Protein AF-0000000085967055 (afdb_homodimer)

Structure (mmCIF, N/CA/C/O backbone):
data_AF-0000000085967055-model_v1
#
loop_
_entity.id
_entity.type
_entity.pdbx_description
1 polymer Hemicentin-1
#
loop_
_atom_site.group_PDB
_atom_site.id
_atom_site.type_symbol
_atom_site.label_atom_id
_atom_site.label_alt_id
_atom_site.label_comp_id
_atom_site.label_asym_id
_atom_site.label_entity_id
_atom_site.label_seq_id
_atom_site.pdbx_PDB_ins_code
_atom_site.Cartn_x
_atom_site.Cartn_y
_atom_site.Cartn_z
_atom_site.occupancy
_atom_site.B_iso_or_equiv
_atom_site.auth_seq_id
_atom_site.auth_comp_id
_atom_site.auth_asym_id
_atom_site.auth_atom_id
_atom_site.pdbx_PDB_model_num
ATOM 1 N N . MET A 1 1 ? -5.871 5.516 47.156 1 25.8 1 MET A N 1
ATOM 2 C CA . MET A 1 1 ? -6.238 6.246 45.969 1 25.8 1 MET A CA 1
ATOM 3 C C . MET A 1 1 ? -5.098 6.234 44.938 1 25.8 1 MET A C 1
ATOM 5 O O . MET A 1 1 ? -4.145 7.004 45.062 1 25.8 1 MET A O 1
ATOM 9 N N . TRP A 1 2 ? -4.711 5.086 44.344 1 29.61 2 TRP A N 1
ATOM 10 C CA . TRP A 1 2 ? -3.508 4.777 43.594 1 29.61 2 TRP A CA 1
ATOM 11 C C . TRP A 1 2 ? -3.545 5.457 42.219 1 29.61 2 TRP A C 1
ATOM 13 O O . TRP A 1 2 ? -4.492 5.27 41.438 1 29.61 2 TRP A O 1
ATOM 23 N N . ARG A 1 3 ? -2.959 6.715 42.125 1 29.64 3 ARG A N 1
ATOM 24 C CA . ARG A 1 3 ? -2.783 7.551 40.938 1 29.64 3 ARG A CA 1
ATOM 25 C C . ARG A 1 3 ? -2.062 6.789 39.844 1 29.64 3 ARG A C 1
ATOM 27 O O . ARG A 1 3 ? -0.864 6.52 39.938 1 29.64 3 ARG A O 1
ATOM 34 N N . SER A 1 4 ? -2.725 5.863 39.156 1 33.03 4 SER A N 1
ATOM 35 C CA . SER A 1 4 ? -2.111 5.176 38.031 1 33.03 4 SER A CA 1
ATOM 36 C C . SER A 1 4 ? -1.684 6.16 36.938 1 33.03 4 SER A C 1
ATOM 38 O O . SER A 1 4 ? -2.514 6.891 36.375 1 33.03 4 SER A O 1
ATOM 40 N N . THR A 1 5 ? -0.477 6.777 37.062 1 31.7 5 THR A N 1
ATOM 41 C CA . THR A 1 5 ? 0.183 7.57 36.031 1 31.7 5 THR A CA 1
ATOM 42 C C . THR A 1 5 ? 0.362 6.75 34.781 1 31.7 5 THR A C 1
ATOM 44 O O . THR A 1 5 ? 1.075 5.746 34.781 1 31.7 5 THR A O 1
ATOM 47 N N . THR A 1 6 ? -0.648 6.523 34.031 1 31.78 6 THR A N 1
ATOM 48 C CA . THR A 1 6 ? -0.416 5.961 32.688 1 31.78 6 THR A CA 1
ATOM 49 C C . THR A 1 6 ? 0.585 6.805 31.922 1 31.78 6 THR A C 1
ATOM 51 O O . THR A 1 6 ? 0.318 7.973 31.625 1 31.78 6 THR A O 1
ATOM 54 N N . ALA A 1 7 ? 1.874 6.578 32.156 1 33.12 7 ALA A N 1
ATOM 55 C CA . ALA A 1 7 ? 3 7.129 31.406 1 33.12 7 ALA A CA 1
ATOM 56 C C . ALA A 1 7 ? 2.844 6.863 29.922 1 33.12 7 ALA A C 1
ATOM 58 O O . ALA A 1 7 ? 2.711 5.711 29.5 1 33.12 7 ALA A O 1
ATOM 59 N N . THR A 1 8 ? 2.135 7.676 29.25 1 33.88 8 THR A N 1
ATOM 60 C CA . THR A 1 8 ? 2.232 7.641 27.797 1 33.88 8 THR A CA 1
ATOM 61 C C . THR A 1 8 ? 3.693 7.633 27.344 1 33.88 8 THR A C 1
ATOM 63 O O . THR A 1 8 ? 4.422 8.602 27.578 1 33.88 8 THR A O 1
ATOM 66 N N . SER A 1 9 ? 4.375 6.617 27.562 1 34.06 9 SER A N 1
ATOM 67 C CA . SER A 1 9 ? 5.75 6.457 27.094 1 34.06 9 SER A CA 1
ATOM 68 C C . SER A 1 9 ? 5.918 6.961 25.672 1 34.06 9 SER A C 1
ATOM 70 O O . SER A 1 9 ? 5.59 6.258 24.719 1 34.06 9 SER A O 1
ATOM 72 N N . GLY A 1 10 ? 5.547 8.172 25.453 1 36.78 10 GLY A N 1
ATOM 73 C CA . GLY A 1 10 ? 6.016 8.703 24.172 1 36.78 10 GLY A CA 1
ATOM 74 C C . GLY A 1 10 ? 7.492 8.453 23.938 1 36.78 10 GLY A C 1
ATOM 75 O O . GLY A 1 10 ? 8.328 8.797 24.766 1 36.78 10 GLY A O 1
ATOM 76 N N . SER A 1 11 ? 7.875 7.344 23.422 1 41.19 11 SER A N 1
ATOM 77 C CA . SER A 1 11 ? 9.281 7.117 23.109 1 41.19 11 SER A CA 1
ATOM 78 C C . SER A 1 11 ? 9.945 8.391 22.594 1 41.19 11 SER A C 1
ATOM 80 O O . SER A 1 11 ? 9.477 9 21.625 1 41.19 11 SER A O 1
ATOM 82 N N . VAL A 1 12 ? 10.453 9.133 23.453 1 47.91 12 VAL A N 1
ATOM 83 C CA . VAL A 1 12 ? 11.289 10.297 23.203 1 47.91 12 VAL A CA 1
ATOM 84 C C . VAL A 1 12 ? 12.352 9.961 22.156 1 47.91 12 VAL A C 1
ATOM 86 O O . VAL A 1 12 ? 13.164 9.055 22.359 1 47.91 12 VAL A O 1
ATOM 89 N N . PHE A 1 13 ? 12.023 10.055 20.875 1 55.38 13 PHE A N 1
ATOM 90 C CA . PHE A 1 13 ? 13.078 9.938 19.875 1 55.38 13 PHE A CA 1
ATOM 91 C C . PHE A 1 13 ? 14.18 10.961 20.141 1 55.38 13 PHE A C 1
ATOM 93 O O . PHE A 1 13 ? 13.898 12.156 20.312 1 55.38 13 PHE A O 1
ATOM 100 N N . ALA A 1 14 ? 15.273 10.398 20.844 1 61.91 14 ALA A N 1
ATOM 101 C CA . ALA A 1 14 ? 16.453 11.25 21 1 61.91 14 ALA A CA 1
ATOM 102 C C . ALA A 1 14 ? 16.859 11.875 19.672 1 61.91 14 ALA A C 1
ATOM 104 O O . ALA A 1 14 ? 16.656 11.273 18.609 1 61.91 14 ALA A O 1
ATOM 105 N N . LEU A 1 15 ? 17.297 13.086 19.781 1 75.19 15 LEU A N 1
ATOM 106 C CA . LEU A 1 15 ? 17.891 13.773 18.641 1 75.19 15 LEU A CA 1
ATOM 107 C C . LEU A 1 15 ? 18.938 12.891 17.953 1 75.19 15 LEU A C 1
ATOM 109 O O . LEU A 1 15 ? 19.797 12.32 18.609 1 75.19 15 LEU A O 1
ATOM 113 N N . GLY A 1 16 ? 18.656 12.367 16.812 1 89.88 16 GLY A N 1
ATOM 114 C CA . GLY A 1 16 ? 19.641 11.609 16.047 1 89.88 16 GLY A CA 1
ATOM 115 C C . GLY A 1 16 ? 19.266 10.148 15.883 1 89.88 16 GLY A C 1
ATOM 116 O O . GLY A 1 16 ? 19.953 9.406 15.18 1 89.88 16 GLY A O 1
ATOM 117 N N . SER A 1 17 ? 18.234 9.758 16.672 1 95.69 17 SER A N 1
ATOM 118 C CA . SER A 1 17 ? 17.797 8.367 16.531 1 95.69 17 SER A CA 1
ATOM 119 C C . SER A 1 17 ? 17.219 8.109 15.141 1 95.69 17 SER A C 1
ATOM 121 O O . SER A 1 17 ? 16.562 8.969 14.57 1 95.69 17 SER A O 1
ATOM 123 N N . PRO A 1 18 ? 17.453 6.914 14.664 1 97.69 18 PRO A N 1
ATOM 124 C CA . PRO A 1 18 ? 16.938 6.625 13.32 1 97.69 18 PRO A CA 1
ATOM 125 C C . PRO A 1 18 ? 15.422 6.5 13.281 1 97.69 18 PRO A C 1
ATOM 127 O O . PRO A 1 18 ? 14.797 6.191 14.297 1 97.69 18 PRO A O 1
ATOM 130 N N . LYS A 1 19 ? 14.836 6.82 12.156 1 97.62 19 LYS A N 1
ATOM 131 C CA . LYS A 1 19 ? 13.438 6.574 11.82 1 97.62 19 LYS A CA 1
ATOM 132 C C . LYS A 1 19 ? 13.312 5.898 10.453 1 97.62 19 LYS A C 1
ATOM 134 O O . LYS A 1 19 ? 13.906 6.355 9.477 1 97.62 19 LYS A O 1
ATOM 139 N N . ILE A 1 20 ? 12.562 4.828 10.438 1 98.38 20 ILE A N 1
ATOM 140 C CA . ILE A 1 20 ? 12.414 4.059 9.203 1 98.38 20 ILE A CA 1
ATOM 141 C C . ILE A 1 20 ? 11.156 4.512 8.469 1 98.38 20 ILE A C 1
ATOM 143 O O . ILE A 1 20 ? 10.109 4.727 9.078 1 98.38 20 ILE A O 1
ATOM 147 N N . GLN A 1 21 ? 11.352 4.68 7.215 1 98.44 21 GLN A N 1
ATOM 148 C CA . GLN A 1 21 ? 10.172 4.82 6.367 1 98.44 21 GLN A CA 1
ATOM 149 C C . GLN A 1 21 ? 9.438 3.49 6.223 1 98.44 21 GLN A C 1
ATOM 151 O O . GLN A 1 21 ? 10.055 2.465 5.926 1 98.44 21 GLN A O 1
ATOM 156 N N . LYS A 1 22 ? 8.086 3.545 6.328 1 97.81 22 LYS A N 1
ATOM 157 C CA . LYS A 1 22 ? 7.316 2.324 6.113 1 97.81 22 LYS A CA 1
ATOM 158 C C . LYS A 1 22 ? 7.543 1.772 4.707 1 97.81 22 LYS A C 1
ATOM 160 O O . LYS A 1 22 ? 7.625 2.533 3.742 1 97.81 22 LYS A O 1
ATOM 165 N N . PHE A 1 23 ? 7.648 0.468 4.613 1 98.31 23 PHE A N 1
ATOM 166 C CA . PHE A 1 23 ? 7.859 -0.198 3.334 1 98.31 23 PHE A CA 1
ATOM 167 C C . PHE A 1 23 ? 7.027 -1.471 3.24 1 98.31 23 PHE A C 1
ATOM 169 O O . PHE A 1 23 ? 6.484 -1.939 4.242 1 98.31 23 PHE A O 1
ATOM 176 N N . ALA A 1 24 ? 6.91 -1.984 2 1 97.94 24 ALA A N 1
ATOM 177 C CA . ALA A 1 24 ? 6.145 -3.209 1.786 1 97.94 24 ALA A CA 1
ATOM 178 C C . ALA A 1 24 ? 6.648 -3.965 0.56 1 97.94 24 ALA A C 1
ATOM 180 O O . ALA A 1 24 ? 7.273 -3.375 -0.325 1 97.94 24 ALA A O 1
ATOM 181 N N . PHE A 1 25 ? 6.41 -5.219 0.595 1 98.31 25 PHE A N 1
ATOM 182 C CA . PHE A 1 25 ? 6.496 -5.98 -0.645 1 98.31 25 PHE A CA 1
ATOM 183 C C . PHE A 1 25 ? 5.293 -5.703 -1.535 1 98.31 25 PHE A C 1
ATOM 185 O O . PHE A 1 25 ? 4.254 -5.234 -1.059 1 98.31 25 PHE A O 1
ATOM 192 N N . PRO A 1 26 ? 5.477 -6.016 -2.83 1 97.19 26 PRO A N 1
ATOM 193 C CA . PRO A 1 26 ? 4.281 -5.93 -3.672 1 97.19 26 PRO A CA 1
ATOM 194 C C . PRO A 1 26 ? 3.174 -6.879 -3.225 1 97.19 26 PRO A C 1
ATOM 196 O O . PRO A 1 26 ? 3.451 -7.922 -2.625 1 97.19 26 PRO A O 1
ATOM 199 N N . ASP A 1 27 ? 1.934 -6.555 -3.6 1 94.31 27 ASP A N 1
ATOM 200 C CA . ASP A 1 27 ? 0.776 -7.359 -3.215 1 94.31 27 ASP A CA 1
ATOM 201 C C . ASP A 1 27 ? 0.825 -8.742 -3.863 1 94.31 27 ASP A C 1
ATOM 203 O O . ASP A 1 27 ? 0.331 -9.719 -3.297 1 94.31 27 ASP A O 1
ATOM 207 N N . LEU A 1 28 ? 1.334 -8.719 -5.051 1 96.19 28 LEU A N 1
ATOM 208 C CA . LEU A 1 28 ? 1.374 -9.977 -5.781 1 96.19 28 LEU A CA 1
ATOM 209 C C . LEU A 1 28 ? 2.812 -10.383 -6.086 1 96.19 28 LEU A C 1
ATOM 211 O O . LEU A 1 28 ? 3.479 -9.758 -6.914 1 96.19 28 LEU A O 1
ATOM 215 N N . VAL A 1 29 ? 3.229 -11.352 -5.41 1 97.81 29 VAL A N 1
ATOM 216 C CA . VAL A 1 29 ? 4.516 -12 -5.637 1 97.81 29 VAL A CA 1
ATOM 217 C C . VAL A 1 29 ? 4.305 -13.477 -5.961 1 97.81 29 VAL A C 1
ATOM 219 O O . VAL A 1 29 ? 3.814 -14.242 -5.121 1 97.81 29 VAL A O 1
ATOM 222 N N . LEU A 1 30 ? 4.66 -13.852 -7.137 1 97.12 30 LEU A N 1
ATOM 223 C CA . LEU A 1 30 ? 4.395 -15.211 -7.602 1 97.12 30 LEU A CA 1
ATOM 224 C C . LEU A 1 30 ? 5.594 -16.109 -7.352 1 97.12 30 LEU A C 1
ATOM 226 O O . LEU A 1 30 ? 6.742 -15.68 -7.477 1 97.12 30 LEU A O 1
ATOM 230 N N . SER A 1 31 ? 5.293 -17.359 -7.035 1 97.06 31 SER A N 1
ATOM 231 C CA . SER A 1 31 ? 6.348 -18.359 -6.891 1 97.06 31 SER A CA 1
ATOM 232 C C . SER A 1 31 ? 7.25 -18.391 -8.117 1 97.06 31 SER A C 1
ATOM 234 O O . SER A 1 31 ? 6.766 -18.312 -9.25 1 97.06 31 SER A O 1
ATOM 236 N N . GLY A 1 32 ? 8.555 -18.469 -7.824 1 96.75 32 GLY A N 1
ATOM 237 C CA . GLY A 1 32 ? 9.523 -18.547 -8.906 1 96.75 32 GLY A CA 1
ATOM 238 C C . GLY A 1 32 ? 10.055 -17.172 -9.312 1 96.75 32 GLY A C 1
ATOM 239 O O . GLY A 1 32 ? 11 -17.078 -10.102 1 96.75 32 GLY A O 1
ATOM 240 N N . SER A 1 33 ? 9.453 -16.109 -8.789 1 96.56 33 SER A N 1
ATOM 241 C CA . SER A 1 33 ? 9.867 -14.766 -9.18 1 96.56 33 SER A CA 1
ATOM 242 C C . SER A 1 33 ? 10.898 -14.203 -8.203 1 96.56 33 SER A C 1
ATOM 244 O O . SER A 1 33 ? 11.336 -14.898 -7.281 1 96.56 33 SER A O 1
ATOM 246 N N . LYS A 1 34 ? 11.352 -12.992 -8.555 1 97.75 34 LYS A N 1
ATOM 247 C CA . LYS A 1 34 ? 12.234 -12.211 -7.695 1 97.75 34 LYS A CA 1
ATOM 248 C C . LYS A 1 34 ? 11.477 -11.062 -7.023 1 97.75 34 LYS A C 1
ATOM 250 O O . LYS A 1 34 ? 10.547 -10.5 -7.609 1 97.75 34 LYS A O 1
ATOM 255 N N . THR A 1 35 ? 11.805 -10.812 -5.801 1 98.44 35 THR A N 1
ATOM 256 C CA . THR A 1 35 ? 11.211 -9.672 -5.121 1 98.44 35 THR A CA 1
ATOM 257 C C . THR A 1 35 ? 12.234 -9 -4.203 1 98.44 35 THR A C 1
ATOM 259 O O . THR A 1 35 ? 13.305 -9.547 -3.957 1 98.44 35 THR A O 1
ATOM 262 N N . SER A 1 36 ? 11.93 -7.773 -3.803 1 98.56 36 SER A N 1
ATOM 263 C CA . SER A 1 36 ? 12.859 -6.98 -3.004 1 98.56 36 SER A CA 1
ATOM 264 C C . SER A 1 36 ? 12.117 -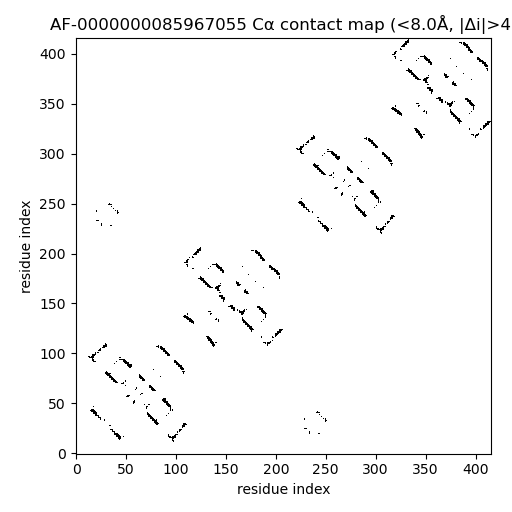6.066 -2.035 1 98.56 36 SER A C 1
ATOM 266 O O . SER A 1 36 ? 10.953 -5.73 -2.26 1 98.56 36 SER A O 1
ATOM 268 N N . ALA A 1 37 ? 12.688 -5.75 -0.966 1 98.56 37 ALA A N 1
ATOM 269 C CA . ALA A 1 37 ? 12.227 -4.734 -0.023 1 98.56 37 ALA A CA 1
ATOM 270 C C . ALA A 1 37 ? 13.359 -3.809 0.394 1 98.56 37 ALA A C 1
ATOM 272 O O . ALA A 1 37 ? 14.5 -4.254 0.573 1 98.56 37 ALA A O 1
ATOM 273 N N . THR A 1 38 ? 13.086 -2.59 0.519 1 98.69 38 THR A N 1
ATOM 274 C CA . THR A 1 38 ? 14.086 -1.588 0.886 1 98.69 38 THR A CA 1
ATOM 275 C C . THR A 1 38 ? 13.711 -0.914 2.203 1 98.69 38 THR A C 1
ATOM 277 O O . THR A 1 38 ? 12.602 -0.405 2.354 1 98.69 38 THR A O 1
ATOM 280 N N . CYS A 1 39 ? 14.555 -0.99 3.113 1 98.81 39 CYS A N 1
ATOM 281 C CA . CYS A 1 39 ? 14.453 -0.297 4.391 1 98.81 39 CYS A CA 1
ATOM 282 C C . CYS A 1 39 ? 15.258 0.995 4.375 1 98.81 39 CYS A C 1
ATOM 284 O O . CYS A 1 39 ? 16.484 0.962 4.301 1 98.81 39 CYS A O 1
ATOM 286 N N . THR A 1 40 ? 14.617 2.109 4.473 1 98.5 40 THR A N 1
ATOM 287 C CA . THR A 1 40 ? 15.258 3.418 4.363 1 98.5 40 THR A CA 1
ATOM 288 C C . THR A 1 40 ? 15.125 4.191 5.672 1 98.5 40 THR A C 1
ATOM 290 O O . THR A 1 40 ? 14.031 4.305 6.227 1 98.5 40 THR A O 1
ATOM 293 N N . ALA A 1 41 ? 16.219 4.688 6.152 1 97.94 41 ALA A N 1
ATOM 294 C CA . ALA A 1 41 ? 16.203 5.617 7.281 1 97.94 41 ALA A CA 1
ATOM 295 C C . ALA A 1 41 ? 15.953 7.047 6.809 1 97.94 41 ALA A C 1
ATOM 297 O O . ALA A 1 41 ? 16.766 7.613 6.078 1 97.94 41 ALA A O 1
ATOM 298 N N . ILE A 1 42 ? 14.898 7.629 7.301 1 96.25 42 ILE A N 1
ATOM 299 C CA . ILE A 1 42 ? 14.57 8.984 6.875 1 96.25 42 ILE A CA 1
ATOM 300 C C . ILE A 1 42 ? 15.008 9.984 7.941 1 96.25 42 ILE A C 1
ATOM 302 O O . ILE A 1 42 ? 14.797 11.188 7.797 1 96.25 42 ILE A O 1
ATOM 306 N N . ALA A 1 43 ? 15.508 9.484 8.984 1 94.94 43 ALA A N 1
ATOM 307 C CA . ALA A 1 43 ? 16.156 10.25 10.039 1 94.94 43 ALA A CA 1
ATOM 308 C C . ALA A 1 43 ? 17.234 9.43 10.734 1 94.94 43 ALA A C 1
ATOM 310 O O . ALA A 1 43 ? 17.328 8.211 10.539 1 94.94 43 ALA A O 1
ATOM 311 N N . GLY A 1 44 ? 18.125 10.188 11.461 1 95.19 44 GLY A N 1
ATOM 312 C CA . GLY A 1 44 ? 19.156 9.516 12.227 1 95.19 44 GLY A CA 1
ATOM 313 C C . GLY A 1 44 ? 20.562 9.938 11.836 1 95.19 44 GLY A C 1
ATOM 314 O O . GLY A 1 44 ? 20.844 10.164 10.656 1 95.19 44 GLY A O 1
ATOM 315 N N . ALA A 1 45 ? 21.391 9.961 12.797 1 94.81 45 ALA A N 1
ATOM 316 C CA . ALA A 1 45 ? 22.781 10.336 12.555 1 94.81 45 ALA A CA 1
ATOM 317 C C . ALA A 1 45 ? 23.625 9.117 12.18 1 94.81 45 ALA A C 1
ATOM 319 O O . ALA A 1 45 ? 23.453 8.039 12.758 1 94.81 45 ALA A O 1
ATOM 320 N N . PRO A 1 46 ? 24.484 9.32 11.289 1 93.69 46 PRO A N 1
ATOM 321 C CA . PRO A 1 46 ? 25.406 8.234 10.992 1 93.69 46 PRO A CA 1
ATOM 322 C C . PRO A 1 46 ? 26.422 8.008 12.109 1 93.69 46 PRO A C 1
ATOM 324 O O . PRO A 1 46 ? 26.703 8.914 12.898 1 93.69 46 PRO A O 1
ATOM 327 N N . PRO A 1 47 ? 27.031 6.859 12.234 1 96.38 47 PRO A N 1
ATOM 328 C CA . PRO A 1 47 ? 26.75 5.684 11.406 1 96.38 47 PRO A CA 1
ATOM 329 C C . PRO A 1 47 ? 25.516 4.91 11.891 1 96.38 47 PRO A C 1
ATOM 331 O O . PRO A 1 47 ? 25.25 4.852 13.094 1 96.38 47 PRO A O 1
ATOM 334 N N . MET A 1 48 ? 24.797 4.371 10.93 1 97.69 48 MET A N 1
ATOM 335 C CA . MET A 1 48 ? 23.641 3.529 11.227 1 97.69 48 MET A CA 1
ATOM 336 C C . MET A 1 48 ? 23.891 2.088 10.797 1 97.69 48 MET A C 1
ATOM 338 O O . MET A 1 48 ? 24.484 1.843 9.75 1 97.69 48 MET A O 1
ATOM 342 N N . GLU A 1 49 ? 23.438 1.195 11.578 1 98.19 49 GLU A N 1
ATOM 343 C CA . GLU A 1 49 ? 23.562 -0.229 11.281 1 98.19 49 GLU A CA 1
ATOM 344 C C . GLU A 1 49 ? 22.188 -0.84 10.969 1 98.19 49 GLU A C 1
ATOM 346 O O . GLU A 1 49 ? 21.234 -0.648 11.719 1 98.19 49 GLU A O 1
ATOM 351 N N . PHE A 1 50 ? 22.156 -1.581 9.867 1 98.69 50 PHE A N 1
ATOM 352 C CA . PHE A 1 50 ? 20.922 -2.236 9.453 1 98.69 50 PHE A CA 1
ATOM 353 C C . PHE A 1 50 ? 21 -3.742 9.664 1 98.69 50 PHE A C 1
ATOM 355 O O . PHE A 1 50 ? 22.047 -4.352 9.406 1 98.69 50 PHE A O 1
ATOM 362 N N . LYS A 1 51 ? 19.938 -4.316 10.133 1 98.62 51 LYS A N 1
ATOM 363 C CA . LYS A 1 51 ? 19.75 -5.758 10.25 1 98.62 51 LYS A CA 1
ATOM 364 C C . LYS A 1 51 ? 18.375 -6.184 9.742 1 98.62 51 LYS A C 1
ATOM 366 O O . LYS A 1 51 ? 17.406 -5.453 9.891 1 98.62 51 LYS A O 1
ATOM 371 N N . TRP A 1 52 ? 18.312 -7.328 9.211 1 98.75 52 TRP A N 1
ATOM 372 C CA . TRP A 1 52 ? 17.062 -7.906 8.75 1 98.75 52 TRP A CA 1
ATOM 373 C C . TRP A 1 52 ? 16.75 -9.211 9.484 1 98.75 52 TRP A C 1
ATOM 375 O O . TRP A 1 52 ? 17.656 -10.031 9.703 1 98.75 52 TRP A O 1
ATOM 385 N N . TYR A 1 53 ? 15.516 -9.344 9.789 1 98.69 53 TYR A N 1
ATOM 386 C CA . TYR A 1 53 ? 15.039 -10.547 10.461 1 98.69 53 TYR A CA 1
ATOM 387 C C . TYR A 1 53 ? 13.906 -11.195 9.68 1 98.69 53 TYR A C 1
ATOM 389 O O . TYR A 1 53 ? 13.055 -10.5 9.117 1 98.69 53 TYR A O 1
ATOM 397 N N . LYS A 1 54 ? 13.945 -12.461 9.641 1 98.25 54 LYS A N 1
ATOM 398 C CA . LYS A 1 54 ? 12.867 -13.281 9.102 1 98.25 54 LYS A CA 1
ATOM 399 C C . LYS A 1 54 ? 12.18 -14.094 10.195 1 98.25 54 LYS A C 1
ATOM 401 O O . LYS A 1 54 ? 12.805 -14.953 10.82 1 98.25 54 LYS A O 1
ATOM 406 N N . ASN A 1 55 ? 10.922 -13.734 10.461 1 98.06 55 ASN A N 1
ATOM 407 C CA . ASN A 1 55 ? 10.164 -14.359 11.539 1 98.06 55 ASN A CA 1
ATOM 408 C C . ASN A 1 55 ? 10.898 -14.266 12.875 1 98.06 55 ASN A C 1
ATOM 410 O O . ASN A 1 55 ? 11 -15.25 13.609 1 98.06 55 ASN A O 1
ATOM 414 N N . GLY A 1 56 ? 11.5 -13.164 13.055 1 97.75 56 GLY A N 1
ATOM 415 C CA . GLY A 1 56 ? 12.094 -12.883 14.352 1 97.75 56 GLY A CA 1
ATOM 416 C C . GLY A 1 56 ? 13.531 -13.352 14.461 1 97.75 56 GLY A C 1
ATOM 417 O O . GLY A 1 56 ? 14.211 -13.07 15.453 1 97.75 56 GLY A O 1
ATOM 418 N N . HIS A 1 57 ? 13.977 -14.039 13.453 1 98.06 57 HIS A N 1
ATOM 419 C CA . HIS A 1 57 ? 15.352 -14.516 13.438 1 98.06 57 HIS A CA 1
ATOM 420 C C . HIS A 1 57 ? 16.188 -13.742 12.43 1 98.06 57 HIS A C 1
ATOM 422 O O . HIS A 1 57 ? 15.703 -13.367 11.367 1 98.06 57 HIS A O 1
ATOM 428 N N . LEU A 1 58 ? 17.438 -13.578 12.844 1 97.88 58 LEU A N 1
ATOM 429 C CA . LEU A 1 58 ? 18.344 -12.906 11.922 1 97.88 58 LEU A CA 1
ATOM 430 C C . LEU A 1 58 ? 18.344 -13.594 10.555 1 97.88 58 LEU A C 1
ATOM 432 O O . LEU A 1 58 ? 18.469 -14.812 10.477 1 97.88 58 LEU A O 1
ATOM 436 N N . MET A 1 59 ? 18.125 -12.867 9.547 1 96.75 59 MET A N 1
ATOM 437 C CA . MET A 1 59 ? 18.031 -13.422 8.203 1 96.75 59 MET A CA 1
ATOM 438 C C . MET A 1 59 ? 19.391 -13.984 7.754 1 96.75 59 MET A C 1
ATOM 440 O O . MET A 1 59 ? 20.406 -13.312 7.875 1 96.75 59 MET A O 1
ATOM 444 N N . LYS A 1 60 ? 19.344 -15.234 7.281 1 93.44 60 LYS A N 1
ATOM 445 C CA . LYS A 1 60 ? 20.547 -15.859 6.73 1 93.44 60 LYS A CA 1
ATOM 446 C C . LYS A 1 60 ? 20.688 -15.562 5.242 1 93.44 60 LYS A C 1
ATOM 448 O O . LYS A 1 60 ? 19.734 -15.734 4.477 1 93.44 60 LYS A O 1
ATOM 453 N N . MET A 1 61 ? 21.812 -15.062 4.926 1 93.75 61 MET A N 1
ATOM 454 C CA . MET A 1 61 ? 22.062 -14.758 3.521 1 93.75 61 MET A CA 1
ATOM 455 C C . MET A 1 61 ? 22.594 -15.977 2.777 1 93.75 61 MET A C 1
ATOM 457 O O . MET A 1 61 ? 23.328 -16.781 3.348 1 93.75 61 MET A O 1
ATOM 461 N N . ASN A 1 62 ? 22.219 -16.203 1.563 1 95.06 62 ASN A N 1
ATOM 462 C CA . ASN A 1 62 ? 22.688 -17.25 0.652 1 95.06 62 ASN A CA 1
ATOM 463 C C . ASN A 1 62 ? 22.625 -16.781 -0.802 1 95.06 62 ASN A C 1
ATOM 465 O O . ASN A 1 62 ? 22.625 -15.586 -1.078 1 95.06 62 ASN A O 1
ATOM 469 N N . GLN A 1 63 ? 22.672 -17.672 -1.662 1 94.44 63 GLN A N 1
ATOM 470 C CA . GLN A 1 63 ? 22.719 -17.328 -3.08 1 94.44 63 GLN A CA 1
ATOM 471 C C . GLN A 1 63 ? 21.406 -16.703 -3.527 1 94.44 63 GLN A C 1
ATOM 473 O O . GLN A 1 63 ? 21.391 -15.852 -4.426 1 94.44 63 GLN A O 1
ATOM 478 N N . LYS A 1 64 ? 20.266 -17.016 -2.908 1 96.56 64 LYS A N 1
ATOM 479 C CA . LYS A 1 64 ? 18.953 -16.562 -3.352 1 96.56 64 LYS A CA 1
ATOM 480 C C . LYS A 1 64 ? 18.406 -15.469 -2.447 1 96.56 64 LYS A C 1
ATOM 482 O O . LYS A 1 64 ? 17.359 -14.891 -2.725 1 96.56 64 LYS A O 1
ATOM 487 N N . SER A 1 65 ? 19.016 -15.312 -1.357 1 97.12 65 SER A N 1
ATOM 488 C CA . SER A 1 65 ? 18.672 -14.25 -0.416 1 97.12 65 SER A CA 1
ATOM 489 C C . SER A 1 65 ? 19.875 -13.367 -0.118 1 97.12 65 SER A C 1
ATOM 491 O O . SER A 1 65 ? 20.781 -13.758 0.628 1 97.12 65 SER A O 1
ATOM 493 N N . VAL A 1 66 ? 19.859 -12.195 -0.659 1 97.12 66 VAL A N 1
ATOM 494 C CA . VAL A 1 66 ? 21 -11.312 -0.537 1 97.12 66 VAL A CA 1
ATOM 495 C C . VAL A 1 66 ? 20.578 -9.984 0.089 1 97.12 66 VAL A C 1
ATOM 497 O O . VAL A 1 66 ? 19.453 -9.531 -0.115 1 97.12 66 VAL A O 1
ATOM 500 N N . MET A 1 67 ? 21.422 -9.43 0.84 1 97.44 67 MET A N 1
ATOM 501 C CA . MET A 1 67 ? 21.234 -8.109 1.446 1 97.44 67 MET A CA 1
ATOM 502 C C . MET A 1 67 ? 22.328 -7.145 0.999 1 97.44 67 MET A C 1
ATOM 504 O O . MET A 1 67 ? 23.5 -7.516 0.934 1 97.44 67 MET A O 1
ATOM 508 N N . ARG A 1 68 ? 22.062 -6.02 0.546 1 97.94 68 ARG A N 1
ATOM 509 C CA . ARG A 1 68 ? 22.984 -4.922 0.273 1 97.94 68 ARG A CA 1
ATOM 510 C C . ARG A 1 68 ? 22.672 -3.709 1.14 1 97.94 68 ARG A C 1
ATOM 512 O O . ARG A 1 68 ? 21.547 -3.199 1.11 1 97.94 68 ARG A O 1
ATOM 519 N N . THR A 1 69 ? 23.625 -3.26 1.914 1 97.88 69 THR A N 1
ATOM 520 C CA . THR A 1 69 ? 23.422 -2.18 2.871 1 97.88 69 THR A CA 1
ATOM 521 C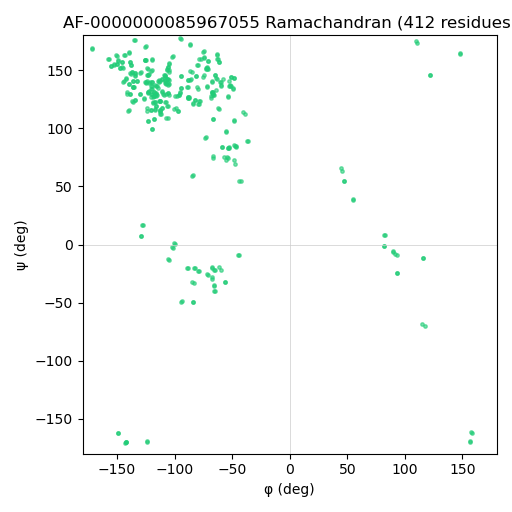 C . THR A 1 69 ? 24.266 -0.965 2.512 1 97.88 69 THR A C 1
ATOM 523 O O . THR A 1 69 ? 25.438 -1.106 2.146 1 97.88 69 THR A O 1
ATOM 526 N N . TYR A 1 70 ? 23.672 0.136 2.611 1 97.06 70 TYR A N 1
ATOM 527 C CA . TYR A 1 70 ? 24.312 1.423 2.371 1 97.06 70 TYR A CA 1
ATOM 528 C C . TYR A 1 70 ? 24.172 2.336 3.582 1 97.06 70 TYR A C 1
ATOM 530 O O . TYR A 1 70 ? 23.859 1.877 4.68 1 97.06 70 TYR A O 1
ATOM 538 N N . THR A 1 71 ? 24.531 3.643 3.418 1 95.75 71 THR A N 1
ATOM 539 C CA . THR A 1 71 ? 24.625 4.551 4.555 1 95.75 71 THR A CA 1
ATOM 540 C C . THR A 1 71 ? 23.266 4.766 5.195 1 95.75 71 THR A C 1
ATOM 542 O O . THR A 1 71 ? 23.141 4.773 6.422 1 95.75 71 THR A O 1
ATOM 545 N N . ASP A 1 72 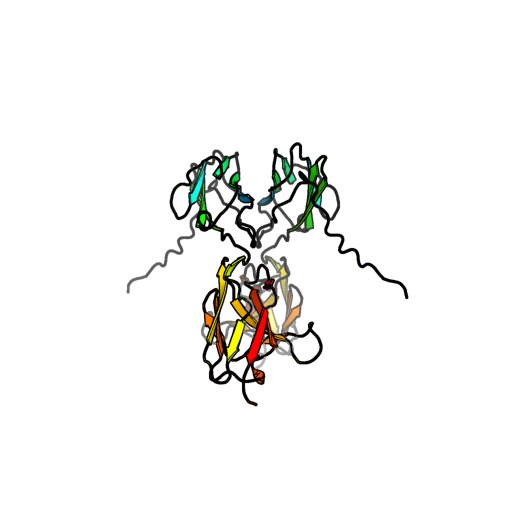? 22.203 4.891 4.344 1 96.5 72 ASP A N 1
ATOM 546 C CA . ASP A 1 72 ? 20.906 5.305 4.898 1 96.5 72 ASP A CA 1
ATOM 547 C C . ASP A 1 72 ? 19.797 4.359 4.469 1 96.5 72 ASP A C 1
ATOM 549 O O . ASP A 1 72 ? 18.609 4.637 4.691 1 96.5 72 ASP A O 1
ATOM 553 N N . PHE A 1 73 ? 20.109 3.225 3.797 1 98.31 73 PHE A N 1
ATOM 554 C CA . PHE A 1 73 ? 19.078 2.242 3.459 1 98.31 73 PHE A CA 1
ATOM 555 C C . PHE A 1 73 ? 19.703 0.868 3.238 1 98.31 73 PHE A C 1
ATOM 557 O O . PHE A 1 73 ? 20.922 0.748 3.092 1 98.31 73 PHE A O 1
ATOM 564 N N . SER A 1 74 ? 18.969 -0.141 3.326 1 98.56 74 SER A N 1
ATOM 565 C CA . SER A 1 74 ? 19.328 -1.537 3.109 1 98.56 74 SER A CA 1
ATOM 566 C C . SER A 1 74 ? 18.281 -2.256 2.266 1 98.56 74 SER A C 1
ATOM 568 O O . SER A 1 74 ? 17.078 -2.059 2.457 1 98.56 74 SER A O 1
ATOM 570 N N . VAL A 1 75 ? 18.734 -3.02 1.324 1 98.44 75 VAL A N 1
ATOM 571 C CA . VAL A 1 75 ? 17.828 -3.715 0.412 1 98.44 75 VAL A CA 1
ATOM 572 C C . VAL A 1 75 ? 18.047 -5.223 0.523 1 98.44 75 VAL A C 1
ATOM 574 O O . VAL A 1 75 ? 19.172 -5.691 0.59 1 98.44 75 VAL A O 1
ATOM 577 N N . ILE A 1 76 ? 16.984 -5.918 0.568 1 98.44 76 ILE A N 1
ATOM 578 C CA . ILE A 1 76 ? 17.078 -7.367 0.448 1 98.44 76 ILE A CA 1
ATOM 579 C C . ILE A 1 76 ? 16.484 -7.82 -0.882 1 98.44 76 ILE A C 1
ATOM 581 O O . ILE A 1 76 ? 15.492 -7.254 -1.348 1 98.44 76 ILE A O 1
ATOM 585 N N . PHE A 1 77 ? 17.109 -8.805 -1.455 1 98.06 77 PHE A N 1
ATOM 586 C CA . PHE A 1 77 ? 16.656 -9.445 -2.686 1 98.06 77 PHE A CA 1
ATOM 587 C C . PHE A 1 77 ? 16.391 -10.922 -2.455 1 98.06 77 PHE A C 1
ATOM 589 O O . PHE A 1 77 ? 17.234 -11.648 -1.938 1 98.06 77 PHE A O 1
ATOM 596 N N . LEU A 1 78 ? 15.227 -11.32 -2.822 1 98.38 78 LEU A N 1
ATOM 597 C CA . LEU A 1 78 ? 14.852 -12.727 -2.756 1 98.38 78 LEU A CA 1
ATOM 598 C C . LEU A 1 78 ? 14.57 -13.281 -4.148 1 98.38 78 LEU A C 1
ATOM 600 O O . LEU A 1 78 ? 13.672 -12.812 -4.844 1 98.38 78 LEU A O 1
ATOM 604 N N . GLU A 1 79 ? 15.328 -14.258 -4.504 1 97.38 79 GLU A N 1
ATOM 605 C CA . GLU A 1 79 ? 15.211 -14.828 -5.844 1 97.38 79 GLU A CA 1
ATOM 606 C C . GLU A 1 79 ? 14.531 -16.188 -5.801 1 97.38 79 GLU A C 1
ATOM 608 O O . GLU A 1 79 ? 14.695 -16.953 -4.84 1 97.38 79 GLU A O 1
ATOM 613 N N . ASP A 1 80 ? 13.852 -16.484 -6.906 1 97.31 80 ASP A N 1
ATOM 614 C CA . ASP A 1 80 ? 13.188 -17.766 -7.035 1 97.31 80 ASP A CA 1
ATOM 615 C C . ASP A 1 80 ? 12.383 -18.109 -5.781 1 97.31 80 ASP A C 1
ATOM 617 O O . ASP A 1 80 ? 12.57 -19.156 -5.18 1 97.31 80 ASP A O 1
ATOM 621 N N . VAL A 1 81 ? 11.516 -17.188 -5.445 1 98.06 81 VAL A N 1
ATOM 622 C CA . VAL A 1 81 ? 10.844 -17.281 -4.152 1 98.06 81 VAL A CA 1
ATOM 623 C C . VAL A 1 81 ? 9.828 -18.422 -4.188 1 98.06 81 VAL A C 1
ATOM 625 O O . VAL A 1 81 ? 9.344 -18.797 -5.258 1 98.06 81 VAL A O 1
ATOM 628 N N . ASP A 1 82 ? 9.602 -18.953 -3.033 1 96.56 82 ASP A N 1
ATOM 629 C CA . ASP A 1 82 ? 8.594 -20 -2.84 1 96.56 82 ASP A CA 1
ATOM 630 C C . ASP A 1 82 ? 7.879 -19.828 -1.499 1 96.56 82 ASP A C 1
ATOM 632 O O . ASP A 1 82 ? 8.008 -18.781 -0.848 1 96.56 82 ASP A O 1
ATOM 636 N N . HIS A 1 83 ? 7.113 -20.781 -1.13 1 94.69 83 HIS A N 1
ATOM 637 C CA . HIS A 1 83 ? 6.32 -20.719 0.092 1 94.69 83 HIS A CA 1
ATOM 638 C C . HIS A 1 83 ? 7.203 -20.453 1.308 1 94.69 83 HIS A C 1
ATOM 640 O O . HIS A 1 83 ? 6.77 -19.797 2.264 1 94.69 83 HIS A O 1
ATOM 646 N N . ASN A 1 84 ? 8.43 -20.938 1.286 1 95.19 84 ASN A N 1
ATOM 647 C CA . ASN A 1 84 ? 9.344 -20.781 2.412 1 95.19 84 ASN A CA 1
ATOM 648 C C . ASN A 1 84 ? 9.75 -19.312 2.588 1 95.19 84 ASN A C 1
ATOM 650 O O . ASN A 1 84 ? 10.227 -18.922 3.656 1 95.19 84 ASN A O 1
ATOM 654 N N . ASN A 1 85 ? 9.586 -18.594 1.554 1 97.69 85 ASN A N 1
ATOM 655 C CA . ASN A 1 85 ? 9.922 -17.172 1.626 1 97.69 85 ASN A CA 1
ATOM 656 C C . ASN A 1 85 ? 8.797 -16.359 2.25 1 97.69 85 ASN A C 1
ATOM 658 O O . ASN A 1 85 ? 9.008 -15.211 2.664 1 97.69 85 ASN A O 1
ATOM 662 N N . SER A 1 86 ? 7.59 -16.906 2.246 1 98 86 SER A N 1
ATOM 663 C CA . SER A 1 86 ? 6.492 -16.219 2.916 1 98 86 SER A CA 1
ATOM 664 C C . SER A 1 86 ? 6.758 -16.078 4.41 1 98 86 SER A C 1
ATOM 666 O O . SER A 1 86 ? 6.879 -17.062 5.125 1 98 86 SER A O 1
ATOM 668 N N . ALA A 1 87 ? 6.855 -14.867 4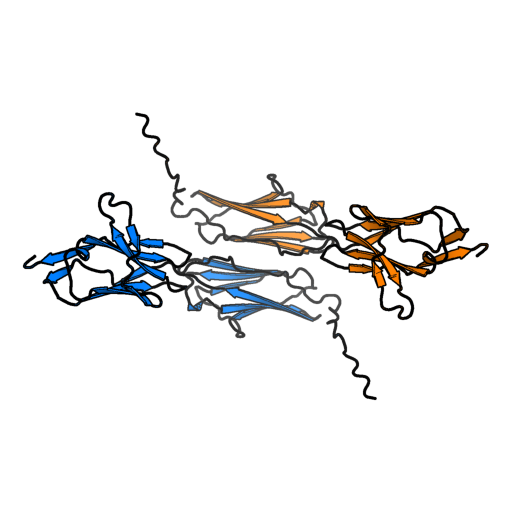.922 1 98.38 87 ALA A N 1
ATOM 669 C CA . ALA A 1 87 ? 7.254 -14.602 6.301 1 98.38 87 ALA A CA 1
ATOM 670 C C . ALA A 1 87 ? 7.082 -13.125 6.648 1 98.38 87 ALA A C 1
ATOM 672 O O . ALA A 1 87 ? 6.738 -12.32 5.785 1 98.38 87 ALA A O 1
ATOM 673 N N . ASN A 1 88 ? 7.195 -12.844 7.918 1 98.69 88 ASN A N 1
ATOM 674 C CA . ASN A 1 88 ? 7.395 -11.469 8.359 1 98.69 88 ASN A CA 1
ATOM 675 C C . ASN A 1 88 ? 8.859 -11.055 8.266 1 98.69 88 ASN A C 1
ATOM 677 O O . ASN A 1 88 ? 9.742 -11.758 8.766 1 98.69 88 ASN A O 1
ATOM 681 N N . TYR A 1 89 ? 9.125 -10.031 7.586 1 98.81 89 TYR A N 1
ATOM 682 C CA . TYR A 1 89 ? 10.469 -9.477 7.48 1 98.81 89 TYR A CA 1
ATOM 683 C C . TYR A 1 89 ? 10.578 -8.172 8.266 1 98.81 89 TYR A C 1
ATOM 685 O O . TYR A 1 89 ? 9.789 -7.246 8.055 1 98.81 89 TYR A O 1
ATOM 693 N N . THR A 1 90 ? 11.477 -8.125 9.172 1 98.88 90 THR A N 1
ATOM 694 C CA . THR A 1 90 ? 11.703 -6.949 10.016 1 98.88 90 THR A CA 1
ATOM 695 C C . THR A 1 90 ? 13.055 -6.32 9.711 1 98.88 90 THR A C 1
ATOM 697 O O . THR A 1 90 ? 14.078 -7.016 9.68 1 98.88 90 THR A O 1
ATOM 700 N N . CYS A 1 91 ? 13.078 -5.086 9.367 1 98.88 91 CYS A N 1
ATOM 701 C CA . CYS A 1 91 ? 14.312 -4.312 9.289 1 98.88 91 CYS A CA 1
ATOM 702 C C . CYS A 1 91 ? 14.539 -3.523 10.578 1 98.88 91 CYS A C 1
ATOM 704 O O . CYS A 1 91 ? 13.625 -2.859 11.07 1 98.88 91 CYS A O 1
ATOM 706 N N . GLU A 1 92 ? 15.664 -3.637 11.125 1 98.81 92 GLU A N 1
ATOM 707 C CA . GLU A 1 92 ? 16.078 -2.854 12.281 1 98.81 92 GLU A CA 1
ATOM 708 C C . GLU A 1 92 ? 17.25 -1.947 11.945 1 98.81 92 GLU A C 1
ATOM 710 O O . GLU A 1 92 ? 18.234 -2.393 11.344 1 98.81 92 GLU A O 1
ATOM 715 N N . VAL A 1 93 ? 17.172 -0.706 12.281 1 98.62 93 VAL A N 1
ATOM 716 C CA . VAL A 1 93 ? 18.266 0.243 12.117 1 98.62 93 VAL A CA 1
ATOM 717 C C . VAL A 1 93 ? 18.641 0.83 13.477 1 98.62 93 VAL A C 1
ATOM 719 O O . VAL A 1 93 ? 17.766 1.181 14.273 1 98.62 93 VAL A O 1
ATOM 722 N N . SER A 1 94 ? 19.906 0.88 13.75 1 98 94 SER A N 1
ATOM 723 C CA . SER A 1 94 ? 20.375 1.397 15.039 1 98 94 SER A CA 1
ATOM 724 C C . SER A 1 94 ? 21.578 2.312 14.859 1 98 94 SER A C 1
ATOM 726 O O . SER A 1 94 ? 22.328 2.182 13.891 1 98 94 SER A O 1
ATOM 728 N N . ASN A 1 95 ? 21.641 3.254 15.727 1 96.5 95 ASN A N 1
ATOM 729 C CA . ASN A 1 95 ? 22.828 4.066 15.938 1 96.5 95 ASN A CA 1
ATOM 730 C C . ASN A 1 95 ? 23.047 4.387 17.406 1 96.5 95 ASN A C 1
ATOM 732 O O . ASN A 1 95 ? 22.438 3.76 18.281 1 96.5 95 ASN A O 1
ATOM 736 N N . SER A 1 96 ? 23.984 5.301 17.719 1 95.06 96 SER A N 1
ATOM 737 C CA . SER A 1 96 ? 24.312 5.609 19.109 1 95.06 96 SER A CA 1
ATOM 738 C C . SER A 1 96 ? 23.141 6.254 19.828 1 95.06 96 SER A C 1
ATOM 740 O O . SER A 1 96 ? 23.062 6.211 21.062 1 95.06 96 SER A O 1
ATOM 742 N N . GLY A 1 97 ? 22.281 6.801 19.047 1 94.88 97 GLY A N 1
ATOM 743 C CA . GLY A 1 97 ? 21.172 7.527 19.625 1 94.88 97 GLY A CA 1
ATOM 744 C C . GLY A 1 97 ? 19.969 6.652 19.906 1 94.88 97 GLY A C 1
ATOM 745 O O . GLY A 1 97 ? 19.078 7.039 20.672 1 94.88 97 GLY A O 1
ATOM 746 N N . GLY A 1 98 ? 19.875 5.516 19.266 1 96.94 98 GLY A N 1
ATOM 747 C CA . GLY A 1 98 ? 18.719 4.648 19.453 1 96.94 98 GLY A CA 1
ATOM 748 C C . GLY A 1 98 ? 18.5 3.684 18.297 1 96.94 98 GLY A C 1
ATOM 749 O O . GLY A 1 98 ? 19.453 3.287 17.625 1 96.94 98 GLY A O 1
ATOM 750 N N . SER A 1 99 ? 17.312 3.176 18.25 1 97.69 99 SER A N 1
ATOM 751 C CA . SER A 1 99 ? 16.969 2.217 17.203 1 97.69 99 SER A CA 1
ATOM 752 C C . SER A 1 99 ? 15.523 2.363 16.766 1 97.69 99 SER A C 1
ATOM 754 O O . SER A 1 99 ? 14.727 3.016 17.438 1 97.69 99 SER A O 1
ATOM 756 N N . ASP A 1 100 ? 15.195 1.935 15.57 1 98.19 100 ASP A N 1
ATOM 757 C CA . ASP A 1 100 ? 13.844 1.795 15.023 1 98.19 100 ASP A CA 1
ATOM 758 C C . ASP A 1 100 ? 13.703 0.492 14.242 1 98.19 100 ASP A C 1
ATOM 760 O O . ASP A 1 100 ? 14.695 -0.071 13.773 1 98.19 100 ASP A O 1
ATOM 764 N N . SER A 1 101 ? 12.523 0.004 14.156 1 98.69 101 SER A N 1
ATOM 765 C CA . SER A 1 101 ? 12.273 -1.224 13.406 1 98.69 101 SER A CA 1
ATOM 766 C C . SER A 1 101 ? 10.914 -1.18 12.719 1 98.69 101 SER A C 1
ATOM 768 O O . SER A 1 101 ? 10.008 -0.476 13.172 1 98.69 101 SER A O 1
ATOM 770 N N . TYR A 1 102 ? 10.781 -1.866 11.633 1 98.69 102 TYR A N 1
ATOM 771 C CA . TYR A 1 102 ? 9.523 -1.995 10.906 1 98.69 102 TYR A CA 1
ATOM 772 C C . TYR A 1 102 ? 9.383 -3.387 10.297 1 98.69 102 TYR A C 1
ATOM 774 O O . TYR A 1 102 ? 10.359 -3.947 9.781 1 98.69 102 TYR A O 1
ATOM 782 N N . THR A 1 103 ? 8.18 -3.896 10.359 1 98.81 103 THR A N 1
ATOM 783 C CA . THR A 1 103 ? 7.906 -5.246 9.883 1 98.81 103 THR A CA 1
ATOM 784 C C . THR A 1 103 ? 6.906 -5.219 8.727 1 98.81 103 THR A C 1
ATOM 786 O O . THR A 1 103 ? 5.918 -4.488 8.773 1 98.81 103 THR A O 1
ATOM 789 N N . THR A 1 104 ? 7.211 -5.883 7.691 1 98.44 104 THR A N 1
ATOM 790 C CA . THR A 1 104 ? 6.27 -6.129 6.609 1 98.44 104 THR A CA 1
ATOM 791 C C . THR A 1 104 ? 6.168 -7.625 6.312 1 98.44 104 THR A C 1
ATOM 793 O O . THR A 1 104 ? 7.07 -8.391 6.652 1 98.44 104 THR A O 1
ATOM 796 N N . SER A 1 105 ? 5.105 -8.016 5.707 1 98.62 105 SER A N 1
ATOM 797 C CA . SER A 1 105 ? 4.887 -9.422 5.395 1 98.62 105 SER A CA 1
ATOM 798 C C . SER A 1 105 ? 5.031 -9.688 3.898 1 98.62 105 SER A C 1
ATOM 800 O O . SER A 1 105 ? 4.586 -8.883 3.074 1 98.62 105 SER A O 1
ATOM 802 N N . LEU A 1 106 ? 5.621 -10.805 3.623 1 98.69 106 LEU A N 1
ATOM 803 C CA . LEU A 1 106 ? 5.672 -11.328 2.262 1 98.69 106 LEU A CA 1
ATOM 804 C C . LEU A 1 106 ? 4.844 -12.602 2.139 1 98.69 106 LEU A C 1
ATOM 806 O O . LEU A 1 106 ? 5.023 -13.539 2.916 1 98.69 106 LEU A O 1
ATOM 810 N N . GLU A 1 107 ? 3.939 -12.555 1.25 1 98.06 107 GLU A N 1
ATOM 811 C CA . GLU A 1 107 ? 3.186 -13.758 0.896 1 98.06 107 GLU A CA 1
ATOM 812 C C . GLU A 1 107 ? 3.424 -14.148 -0.559 1 98.06 107 GLU A C 1
ATOM 814 O O . GLU A 1 107 ? 3.072 -13.406 -1.476 1 98.06 107 GLU A O 1
ATOM 819 N N . VAL A 1 108 ? 3.988 -15.266 -0.729 1 98.31 108 VAL A N 1
ATOM 820 C CA . VAL A 1 108 ? 4.238 -15.766 -2.076 1 98.31 108 VAL A CA 1
ATOM 821 C C . VAL A 1 108 ? 3.027 -16.562 -2.562 1 98.31 108 VAL A C 1
ATOM 823 O O . VAL A 1 108 ? 2.562 -17.469 -1.88 1 98.31 108 VAL A O 1
ATOM 826 N N . LYS A 1 109 ? 2.543 -16.172 -3.719 1 98.25 109 LYS A N 1
ATOM 827 C CA . LYS A 1 109 ? 1.341 -16.781 -4.27 1 98.25 109 LYS A CA 1
ATOM 828 C C . LYS A 1 109 ? 1.685 -17.734 -5.418 1 98.25 109 LYS A C 1
ATOM 830 O O . LYS A 1 109 ? 2.762 -17.625 -6.008 1 98.25 109 LYS A O 1
ATOM 835 N N . GLU A 1 110 ? 0.845 -18.656 -5.668 1 97.56 110 GLU A N 1
ATOM 836 C CA . GLU A 1 110 ? 0.993 -19.641 -6.746 1 97.56 110 GLU A CA 1
ATOM 837 C C . GLU A 1 110 ? -0.312 -19.812 -7.516 1 97.56 110 GLU A C 1
ATOM 839 O O . GLU A 1 110 ? -1.35 -20.125 -6.934 1 97.56 110 GLU A O 1
ATOM 844 N N . PRO A 1 111 ? -0.228 -19.609 -8.828 1 97.31 111 PRO A N 1
ATOM 845 C CA . PRO A 1 111 ? -1.429 -19.891 -9.617 1 97.31 111 PRO A CA 1
ATOM 846 C C . PRO A 1 111 ? -1.85 -21.359 -9.57 1 97.31 111 PRO A C 1
ATOM 848 O O . PRO A 1 111 ? -1.05 -22.219 -9.203 1 97.31 111 PRO A O 1
ATOM 851 N N . PRO A 1 112 ? -3.119 -21.594 -9.898 1 98 112 PRO A N 1
ATOM 852 C CA . PRO A 1 112 ? -3.576 -22.984 -9.867 1 98 112 PRO A CA 1
ATOM 853 C C . PRO A 1 112 ? -2.852 -23.875 -10.875 1 98 112 PRO A C 1
ATOM 855 O O . PRO A 1 112 ? -2.551 -23.422 -11.984 1 98 112 PRO A O 1
ATOM 858 N N . LYS A 1 113 ? -2.6 -25.062 -10.477 1 97.62 113 LYS A N 1
ATOM 859 C CA . LYS A 1 113 ? -2.059 -26.125 -11.328 1 97.62 113 LYS A CA 1
ATOM 860 C C . LYS A 1 113 ? -2.783 -27.453 -11.086 1 97.62 113 LYS A C 1
ATOM 862 O O . LYS A 1 113 ? -3.014 -27.844 -9.938 1 97.62 113 LYS A O 1
ATOM 867 N N . TRP A 1 114 ? -3.094 -28.094 -12.156 1 97.75 114 TRP A N 1
ATOM 868 C CA . TRP A 1 114 ? -3.844 -29.328 -12.016 1 97.75 114 TRP A CA 1
ATOM 869 C C . TRP A 1 114 ? -2.998 -30.406 -11.344 1 97.75 114 TRP A C 1
ATOM 871 O O . TRP A 1 114 ? -1.825 -30.594 -11.68 1 97.75 114 TRP A O 1
ATOM 881 N N . ILE A 1 115 ? -3.514 -31.016 -10.406 1 97.88 115 ILE A N 1
ATOM 882 C CA . ILE A 1 115 ? -2.957 -32.219 -9.82 1 97.88 115 ILE A CA 1
ATOM 883 C C . ILE A 1 115 ? -3.582 -33.438 -10.469 1 97.88 115 ILE A C 1
ATOM 885 O O . ILE A 1 115 ? -2.873 -34.375 -10.875 1 97.88 115 ILE A O 1
ATOM 889 N N . LYS A 1 116 ? -4.945 -33.375 -10.516 1 96.88 116 LYS A N 1
ATOM 890 C CA . LYS A 1 116 ? -5.73 -34.438 -11.133 1 96.88 116 LYS A CA 1
ATOM 891 C C . LYS A 1 116 ? -6.84 -33.875 -12.016 1 96.88 116 LYS A C 1
ATOM 893 O O . LYS A 1 116 ? -7.613 -33 -11.57 1 96.88 116 LYS A O 1
ATOM 898 N N . GLN A 1 117 ? -6.836 -34.25 -13.25 1 95.44 117 GLN A N 1
ATOM 899 C CA . GLN A 1 117 ? -7.914 -33.906 -14.164 1 95.44 117 GLN A CA 1
ATOM 900 C C . GLN A 1 117 ? -8.805 -35.094 -14.445 1 95.44 117 GLN A C 1
ATOM 902 O O . GLN A 1 117 ? -8.336 -36.25 -14.445 1 95.44 117 GLN A O 1
ATOM 907 N N . PRO A 1 118 ? -10.07 -34.781 -14.766 1 93.38 118 PRO A N 1
ATOM 908 C CA . PRO A 1 118 ? -10.953 -35.938 -15.039 1 93.38 118 PRO A CA 1
ATOM 909 C C . PRO A 1 118 ? -10.742 -36.531 -16.438 1 93.38 118 PRO A C 1
ATOM 911 O O . PRO A 1 118 ? -10.125 -35.875 -17.297 1 93.38 118 PRO A O 1
ATOM 914 N N . LYS A 1 119 ? -11.18 -37.719 -16.5 1 94.94 119 LYS A N 1
ATOM 915 C CA . LYS A 1 119 ? -11.117 -38.406 -17.781 1 94.94 119 LYS A CA 1
ATOM 916 C C . LYS A 1 119 ? -12.508 -38.812 -18.266 1 94.94 119 LYS A C 1
ATOM 918 O O . LYS A 1 119 ? -13.438 -38.938 -17.469 1 94.94 119 LYS A O 1
ATOM 923 N N . ASP A 1 120 ? -12.5 -39.031 -19.578 1 96.5 120 ASP A N 1
ATOM 924 C CA . ASP A 1 120 ? -13.75 -39.531 -20.141 1 96.5 120 ASP A CA 1
ATOM 925 C C . ASP A 1 120 ? -14.25 -40.75 -19.359 1 96.5 120 ASP A C 1
ATOM 927 O O . ASP A 1 120 ? -13.453 -41.594 -18.953 1 96.5 120 ASP A O 1
ATOM 931 N N . THR A 1 121 ? -15.586 -40.812 -19.25 1 96.31 121 THR A N 1
ATOM 932 C CA . THR A 1 121 ? -16.156 -41.875 -18.422 1 96.31 121 THR A CA 1
ATOM 933 C C . THR A 1 121 ? -17.422 -42.438 -19.062 1 96.31 121 THR A C 1
ATOM 935 O O . THR A 1 121 ? -18.281 -41.688 -19.516 1 96.31 121 THR A O 1
ATOM 938 N N . SER A 1 122 ? -17.531 -43.656 -19.188 1 96.75 122 SER A N 1
ATOM 939 C CA . SER A 1 122 ? -18.734 -44.375 -19.641 1 96.75 122 SER A CA 1
ATOM 940 C C . SER A 1 122 ? -19.438 -45.062 -18.469 1 96.75 122 SER A C 1
ATOM 942 O O . SER A 1 122 ? -18.812 -45.812 -17.719 1 96.75 122 SER A O 1
ATOM 944 N N . LEU A 1 123 ? -20.734 -44.781 -18.406 1 96.38 123 LEU A N 1
ATOM 945 C CA . LEU A 1 123 ? -21.516 -45.312 -17.312 1 96.38 123 LEU A CA 1
ATOM 946 C C . LEU A 1 123 ? -22.688 -46.156 -17.859 1 96.38 123 LEU A C 1
ATOM 948 O O . LEU A 1 123 ? -23.234 -45.844 -18.906 1 96.38 123 LEU A O 1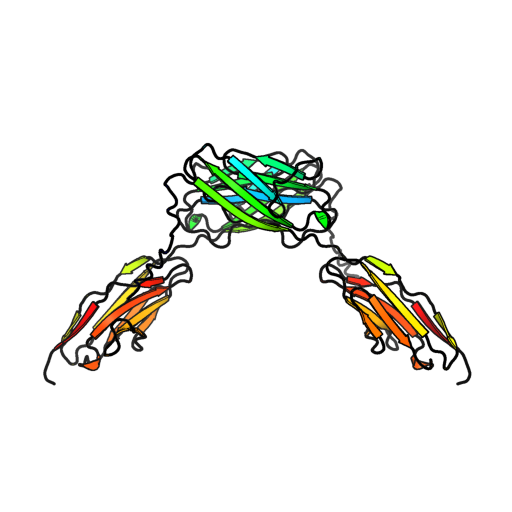
ATOM 952 N N . ASN A 1 124 ? -23 -47.219 -17.047 1 95.94 124 ASN A N 1
ATOM 953 C CA . ASN A 1 124 ? -24.281 -47.906 -17.281 1 95.94 124 ASN A CA 1
ATOM 954 C C . ASN A 1 124 ? -25.422 -47.219 -16.516 1 95.94 124 ASN A C 1
ATOM 956 O O . ASN A 1 124 ? -25.203 -46.688 -15.414 1 95.94 124 ASN A O 1
ATOM 960 N N . SER A 1 125 ? -26.578 -47.344 -17.156 1 94.44 125 SER A N 1
ATOM 961 C CA . SER A 1 125 ? -27.75 -46.812 -16.438 1 94.44 125 SER A CA 1
ATOM 962 C C . SER A 1 125 ? -27.812 -47.375 -15.023 1 94.44 125 SER A C 1
ATOM 964 O O . SER A 1 125 ? -27.547 -48.562 -14.805 1 94.44 125 SER A O 1
ATOM 966 N N . GLU A 1 126 ? -28.109 -46.469 -14.07 1 94.38 126 GLU A N 1
ATOM 967 C CA . GLU A 1 126 ? -28.328 -46.781 -12.664 1 94.38 126 GLU A CA 1
ATOM 968 C C . GLU A 1 126 ? -27 -46.906 -11.922 1 94.38 126 GLU A C 1
ATOM 970 O O . GLU A 1 126 ? -26.984 -47.125 -10.711 1 94.38 126 GLU A O 1
ATOM 975 N N . ALA A 1 127 ? -25.938 -46.75 -12.633 1 95.5 127 ALA A N 1
ATOM 976 C CA . ALA A 1 127 ? -24.625 -46.844 -11.992 1 95.5 127 ALA A CA 1
ATOM 977 C C . ALA A 1 127 ? -24.344 -45.625 -11.133 1 95.5 127 ALA A C 1
ATOM 979 O O . ALA A 1 127 ? -24.906 -44.531 -11.367 1 95.5 127 ALA A O 1
ATOM 980 N N . ASN A 1 128 ? -23.547 -45.781 -10.086 1 97.19 128 ASN A N 1
ATOM 981 C CA . ASN A 1 128 ? -23.016 -44.719 -9.266 1 97.19 128 ASN A CA 1
ATOM 982 C C . ASN A 1 128 ? -21.531 -44.469 -9.531 1 97.19 128 ASN A C 1
ATOM 984 O O . ASN A 1 128 ? -20.766 -45.438 -9.695 1 97.19 128 ASN A O 1
ATOM 988 N N . THR A 1 129 ? -21.141 -43.156 -9.609 1 95.88 129 THR A N 1
ATOM 989 C CA . THR A 1 129 ? -19.719 -42.875 -9.805 1 95.88 129 THR A CA 1
ATOM 990 C C . THR A 1 129 ? -19.359 -41.531 -9.156 1 95.88 129 THR A C 1
ATOM 992 O O . THR A 1 129 ? -20.219 -40.719 -8.852 1 95.88 129 THR A O 1
ATOM 995 N N . SER A 1 130 ? -18.094 -41.438 -8.828 1 97 130 SER A N 1
ATOM 996 C CA . SER A 1 130 ? -17.5 -40.188 -8.344 1 97 130 SER A CA 1
ATOM 997 C C . SER A 1 130 ? -16.266 -39.812 -9.164 1 97 130 SER A C 1
ATOM 999 O O . SER A 1 130 ? -15.359 -40.625 -9.336 1 97 130 SER A O 1
ATOM 1001 N N . LEU A 1 131 ? -16.281 -38.594 -9.695 1 96.81 131 LEU A N 1
ATOM 1002 C CA . LEU A 1 131 ? -15.156 -38.062 -10.477 1 96.81 131 LEU A CA 1
ATOM 1003 C C . LEU A 1 131 ? -14.5 -36.875 -9.781 1 96.81 131 LEU A C 1
ATOM 1005 O O . LEU A 1 131 ? -15.188 -35.969 -9.336 1 96.81 131 LEU A O 1
ATOM 1009 N N . GLU A 1 132 ? -13.219 -36.906 -9.758 1 97 132 GLU A N 1
ATOM 1010 C CA . GLU A 1 132 ? -12.492 -35.906 -9 1 97 132 GLU A CA 1
ATOM 1011 C C . GLU A 1 132 ? -11.68 -35 -9.914 1 97 132 GLU A C 1
ATOM 1013 O O . GLU A 1 132 ? -11.078 -35.469 -10.883 1 97 132 GLU A O 1
ATOM 1018 N N . CYS A 1 133 ? -11.672 -33.75 -9.602 1 96.81 133 CYS A N 1
ATOM 1019 C CA . CYS A 1 133 ? -10.719 -32.75 -10.086 1 96.81 133 CYS A CA 1
ATOM 1020 C C . CYS A 1 133 ? -9.992 -32.062 -8.922 1 96.81 133 CYS A C 1
ATOM 1022 O O . CYS A 1 133 ? -10.617 -31.656 -7.949 1 96.81 133 CYS A O 1
ATOM 1024 N N . SER A 1 134 ? -8.703 -32.031 -9.094 1 98.19 134 SER A N 1
ATOM 1025 C CA . SER A 1 134 ? -7.941 -31.375 -8.039 1 98.19 134 SER A CA 1
ATOM 1026 C C . SER A 1 134 ? -6.836 -30.5 -8.609 1 98.19 134 SER A C 1
ATOM 1028 O O . SER A 1 134 ? -6.281 -30.797 -9.672 1 98.19 134 SER A O 1
ATOM 1030 N N . ALA A 1 135 ? -6.582 -29.453 -7.922 1 98.19 135 ALA A N 1
ATOM 1031 C CA . ALA A 1 135 ? -5.566 -28.5 -8.352 1 98.19 135 ALA A CA 1
ATOM 1032 C C . ALA A 1 135 ? -4.793 -27.953 -7.152 1 98.19 135 ALA A C 1
ATOM 1034 O O . ALA A 1 135 ? -5.348 -27.797 -6.062 1 98.19 135 ALA A O 1
ATOM 1035 N N . SER A 1 136 ? -3.514 -27.75 -7.348 1 97.62 136 SER A N 1
ATOM 1036 C CA . SER A 1 136 ? -2.686 -27.031 -6.379 1 97.62 136 SER A CA 1
ATOM 1037 C C . SER A 1 136 ? -2.736 -25.531 -6.613 1 97.62 136 SER A C 1
ATOM 1039 O O . SER A 1 136 ? -3.365 -25.062 -7.562 1 97.62 136 SER A O 1
ATOM 1041 N N . GLY A 1 137 ? -2.094 -24.766 -5.605 1 97.38 137 GLY A N 1
ATOM 1042 C CA . GLY A 1 137 ? -2.029 -23.312 -5.637 1 97.38 137 GLY A CA 1
ATOM 1043 C C . GLY A 1 137 ? -2.035 -22.688 -4.258 1 97.38 137 GLY A C 1
ATOM 1044 O O . GLY A 1 137 ? -2.393 -23.328 -3.273 1 97.38 137 GLY A O 1
ATOM 1045 N N . HIS A 1 138 ? -1.661 -21.484 -4.293 1 96.5 138 HIS A N 1
ATOM 1046 C CA . HIS A 1 138 ? -1.703 -20.719 -3.055 1 96.5 138 HIS A CA 1
ATOM 1047 C C . HIS A 1 138 ? -2.197 -19.297 -3.303 1 96.5 138 HIS A C 1
ATOM 1049 O O . HIS A 1 138 ? -1.51 -18.5 -3.945 1 96.5 138 HIS A O 1
ATOM 1055 N N . PRO A 1 139 ? -3.287 -19 -2.762 1 95.81 139 PRO A N 1
ATOM 1056 C CA . PRO A 1 139 ? -4.152 -19.875 -1.954 1 95.81 139 PRO A CA 1
ATOM 1057 C C . PRO A 1 139 ? -4.707 -21.047 -2.744 1 95.81 139 PRO A C 1
ATOM 1059 O O . PRO A 1 139 ? -4.648 -21.062 -3.977 1 95.81 139 PRO A O 1
ATOM 1062 N N . LEU A 1 140 ? -5.18 -21.984 -2.023 1 97.5 140 LEU A N 1
ATOM 1063 C CA . LEU A 1 140 ? -5.809 -23.125 -2.684 1 97.5 140 LEU A CA 1
ATOM 1064 C C . LEU A 1 140 ? -7 -22.672 -3.525 1 97.5 140 LEU A C 1
ATOM 1066 O O . LEU A 1 140 ? -7.812 -21.859 -3.076 1 97.5 140 LEU A O 1
ATOM 1070 N N . PRO A 1 141 ? -7.121 -23.203 -4.711 1 97.94 141 PRO A N 1
ATOM 1071 C CA . PRO A 1 141 ? -8.18 -22.719 -5.605 1 97.94 141 PRO A CA 1
ATOM 1072 C C . PRO A 1 141 ? -9.547 -23.328 -5.281 1 97.94 141 PRO A C 1
ATOM 1074 O O . PRO A 1 141 ? -9.625 -24.375 -4.648 1 97.94 141 PRO A O 1
ATOM 1077 N N . ASN A 1 142 ? -10.531 -22.547 -5.676 1 97.88 142 ASN A N 1
ATOM 1078 C CA . ASN A 1 142 ? -11.875 -23.109 -5.773 1 97.88 142 ASN A CA 1
ATOM 1079 C C . ASN A 1 142 ? -12.055 -23.922 -7.051 1 97.88 142 ASN A C 1
ATOM 1081 O O . ASN A 1 142 ? -11.867 -23.406 -8.156 1 97.88 142 ASN A O 1
ATOM 1085 N N . VAL A 1 143 ? -12.375 -25.188 -6.875 1 97.94 143 VAL A N 1
ATOM 1086 C CA . VAL A 1 143 ? -12.547 -26.078 -8.023 1 97.94 143 VAL A CA 1
ATOM 1087 C C . VAL A 1 143 ? -14.031 -26.359 -8.242 1 97.94 143 VAL A C 1
ATOM 1089 O O . VAL A 1 143 ? -14.75 -26.688 -7.297 1 97.94 143 VAL A O 1
ATOM 1092 N N . THR A 1 144 ? -14.438 -26.188 -9.508 1 97 144 THR A N 1
ATOM 1093 C CA . THR A 1 144 ? -15.852 -26.344 -9.805 1 97 144 THR A CA 1
ATOM 1094 C C . THR A 1 144 ? -16.047 -27.156 -11.086 1 97 144 THR A C 1
ATOM 1096 O O . THR A 1 144 ? -15.344 -26.953 -12.07 1 97 144 THR A O 1
ATOM 1099 N N . TRP A 1 145 ? -17.078 -28.016 -11.023 1 96.62 145 TRP A N 1
ATOM 1100 C CA . TRP A 1 145 ? -17.5 -28.766 -12.211 1 96.62 145 TRP A CA 1
ATOM 1101 C C . TRP A 1 145 ? -18.547 -27.984 -13 1 96.62 145 TRP A C 1
ATOM 1103 O O . TRP A 1 145 ? -19.469 -27.391 -12.422 1 96.62 145 TRP A O 1
ATOM 1113 N N . LYS A 1 146 ? -18.328 -28 -14.273 1 95.44 146 LYS A N 1
ATOM 1114 C CA . LYS A 1 146 ? -19.297 -27.391 -15.18 1 95.44 146 LYS A CA 1
ATOM 1115 C C . LYS A 1 146 ? -19.672 -28.344 -16.312 1 95.44 146 LYS A C 1
ATOM 1117 O O . LYS A 1 146 ? -18.875 -29.203 -16.703 1 95.44 146 LYS A O 1
ATOM 1122 N N . LYS A 1 147 ? -20.906 -28.172 -16.703 1 94.38 147 LYS A N 1
ATOM 1123 C CA . LYS A 1 147 ? -21.453 -28.984 -17.781 1 94.38 147 LYS A CA 1
ATOM 1124 C C . LYS A 1 147 ? -22.016 -28.109 -18.906 1 94.38 147 LYS A C 1
ATOM 1126 O O . LYS A 1 147 ? -22.578 -27.047 -18.656 1 94.38 147 LYS A O 1
ATOM 1131 N N . THR A 1 148 ? -21.75 -28.547 -20.094 1 87.81 148 THR A N 1
ATOM 1132 C CA . THR A 1 148 ? -22.266 -27.812 -21.234 1 87.81 148 THR A CA 1
ATOM 1133 C C . THR A 1 148 ? -23.781 -27.922 -21.312 1 87.81 148 THR A C 1
ATOM 1135 O O . THR A 1 148 ? -24.359 -28.953 -20.953 1 87.81 148 THR A O 1
ATOM 1138 N N . SER A 1 149 ? -24.422 -26.734 -21.375 1 75.12 149 SER A N 1
ATOM 1139 C CA . SER A 1 149 ? -25.859 -26.75 -21.625 1 75.12 149 SER A CA 1
ATOM 1140 C C . SER A 1 149 ? -26.156 -27.078 -23.094 1 75.12 149 SER A C 1
ATOM 1142 O O . SER A 1 149 ? -25.297 -26.875 -23.969 1 75.12 149 SER A O 1
ATOM 1144 N N . SER A 1 150 ? -27.188 -27.75 -23.328 1 60 150 SER A N 1
ATOM 1145 C CA . SER A 1 150 ? -27.672 -28.062 -24.672 1 60 150 SER A CA 1
ATOM 1146 C C . SER A 1 150 ? -27.516 -26.859 -25.594 1 60 150 SER A C 1
ATOM 1148 O O . SER A 1 150 ? -27.922 -25.734 -25.25 1 60 150 SER A O 1
ATOM 1150 N N . GLY A 1 151 ? -26.578 -27.031 -26.672 1 56.66 151 GLY A N 1
ATOM 1151 C CA . GLY A 1 151 ? -26.422 -26.188 -27.844 1 56.66 151 GLY A CA 1
ATOM 1152 C C . GLY A 1 151 ? -25.078 -25.484 -27.891 1 56.66 151 GLY A C 1
ATOM 1153 O O . GLY A 1 151 ? -24.5 -25.312 -28.969 1 56.66 151 GLY A O 1
ATOM 1154 N N . SER A 1 152 ? -24.734 -24.531 -27.031 1 55.41 152 SER A N 1
ATOM 1155 C CA . SER A 1 152 ? -23.5 -23.812 -27.312 1 55.41 152 SER A CA 1
ATOM 1156 C C . SER A 1 152 ? -22.391 -24.219 -26.344 1 55.41 152 SER A C 1
ATOM 1158 O O . SER A 1 152 ? -22.594 -24.203 -25.125 1 55.41 152 SER A O 1
ATOM 1160 N N . GLN A 1 153 ? -21.406 -24.969 -26.891 1 56.06 153 GLN A N 1
ATOM 1161 C CA . GLN A 1 153 ? -20.219 -25.422 -26.188 1 56.06 153 GLN A CA 1
ATOM 1162 C C . GLN A 1 153 ? -19.609 -24.297 -25.359 1 56.06 153 GLN A C 1
ATOM 1164 O O . GLN A 1 153 ? -18.734 -24.547 -24.516 1 56.06 153 GLN A O 1
ATOM 1169 N N . ASP A 1 154 ? -20.156 -23.141 -25.594 1 63.28 154 ASP A N 1
ATOM 1170 C CA . ASP A 1 154 ? -19.469 -22 -25 1 63.28 154 ASP A CA 1
ATOM 1171 C C . ASP A 1 154 ? -20.141 -21.547 -23.719 1 63.28 154 ASP A C 1
ATOM 1173 O O . ASP A 1 154 ? -19.656 -20.641 -23.047 1 63.28 154 ASP A O 1
ATOM 1177 N N . HIS A 1 155 ? -21.25 -22.375 -23.438 1 74.06 155 HIS A N 1
ATOM 1178 C CA . HIS A 1 155 ? -21.953 -21.969 -22.234 1 74.06 155 HIS A CA 1
ATOM 1179 C C . HIS A 1 155 ? -21.953 -23.094 -21.203 1 74.06 155 HIS A C 1
ATOM 1181 O O . HIS A 1 155 ? -22.5 -24.156 -21.453 1 74.06 155 HIS A O 1
ATOM 1187 N N . TYR A 1 156 ? -21.094 -23.031 -20.25 1 82.31 156 TYR A N 1
ATOM 1188 C CA . TYR A 1 156 ? -21.016 -24 -19.172 1 82.31 156 TYR A CA 1
ATOM 1189 C C . TYR A 1 156 ? -21.797 -23.516 -17.953 1 82.31 156 TYR A C 1
ATOM 1191 O O . TYR A 1 156 ? -21.734 -22.344 -17.594 1 82.31 156 TYR A O 1
ATOM 1199 N N . GLY A 1 157 ? -22.641 -24.516 -17.484 1 88.12 157 GLY A N 1
ATOM 1200 C CA . GLY A 1 157 ? -23.297 -24.266 -16.203 1 88.12 157 GLY A CA 1
ATOM 1201 C C . GLY A 1 157 ? -22.688 -25.062 -15.062 1 88.12 157 GLY A C 1
ATOM 1202 O O . GLY A 1 157 ? -22.172 -26.156 -15.273 1 88.12 157 GLY A O 1
ATOM 1203 N N . ILE A 1 158 ? -22.781 -24.469 -13.953 1 90.75 158 ILE A N 1
ATOM 1204 C CA . ILE A 1 158 ? -22.25 -25.141 -12.766 1 90.75 158 ILE A CA 1
ATOM 1205 C C . ILE A 1 158 ? -23.094 -26.375 -12.445 1 90.75 158 ILE A C 1
ATOM 1207 O O . ILE A 1 158 ? -24.328 -26.312 -12.453 1 90.75 158 ILE A O 1
ATOM 1211 N N . VAL A 1 159 ? -22.391 -27.5 -12.227 1 92.38 159 VAL A N 1
ATOM 1212 C CA . VAL A 1 159 ? -23.062 -28.734 -11.852 1 92.38 159 VAL A CA 1
ATOM 1213 C C . VAL A 1 159 ? -23.406 -28.719 -10.367 1 92.38 159 VAL A C 1
ATOM 1215 O O . VAL A 1 159 ? -22.578 -28.328 -9.539 1 92.38 159 VAL A O 1
ATOM 1218 N N . GLN A 1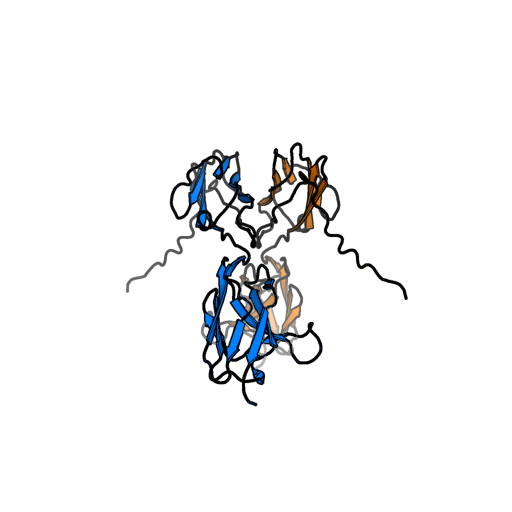 160 ? -24.547 -29.078 -10.023 1 90.94 160 GLN A N 1
ATOM 1219 C CA . GLN A 1 160 ? -25.016 -28.984 -8.648 1 90.94 160 GLN A CA 1
ATOM 1220 C C . GLN A 1 160 ? -24.547 -30.188 -7.828 1 90.94 160 GLN A C 1
ATOM 1222 O O . GLN A 1 160 ? -24.281 -30.078 -6.629 1 90.94 160 GLN A O 1
ATOM 1227 N N . ASN A 1 161 ? -24.453 -31.312 -8.461 1 93.06 161 ASN A N 1
ATOM 1228 C CA . ASN A 1 161 ? -24.109 -32.531 -7.75 1 93.06 161 ASN A CA 1
ATOM 1229 C C . ASN A 1 161 ? -22.609 -32.688 -7.594 1 93.06 161 ASN A C 1
ATOM 1231 O O . ASN A 1 161 ? -22.016 -33.656 -8.07 1 93.06 161 ASN A O 1
ATOM 1235 N N . GLN A 1 162 ? -22.031 -31.703 -6.953 1 96.44 162 GLN A N 1
ATOM 1236 C CA . GLN A 1 162 ? -20.594 -31.797 -6.668 1 96.44 162 GLN A CA 1
ATOM 1237 C C . GLN A 1 162 ? -20.297 -31.406 -5.219 1 96.44 162 GLN A C 1
ATOM 1239 O O . GLN A 1 162 ? -21.016 -30.594 -4.629 1 96.44 162 GLN A O 1
ATOM 1244 N N . LYS A 1 163 ? -19.344 -32.062 -4.691 1 96.5 163 LYS A N 1
ATOM 1245 C CA . LYS A 1 163 ? -18.828 -31.734 -3.361 1 96.5 163 LYS A CA 1
ATOM 1246 C C . LYS A 1 163 ? -17.562 -30.891 -3.451 1 96.5 163 LYS A C 1
ATOM 1248 O O . LYS A 1 163 ? -16.516 -31.359 -3.93 1 96.5 163 LYS A O 1
ATOM 1253 N N . HIS A 1 164 ? -17.672 -29.719 -2.936 1 95.12 164 HIS A N 1
ATOM 1254 C CA . HIS A 1 164 ? -16.547 -28.797 -2.975 1 95.12 164 HIS A CA 1
ATOM 1255 C C . HIS A 1 164 ? -15.625 -29 -1.775 1 95.12 164 HIS A C 1
ATOM 1257 O O . HIS A 1 164 ? -16.078 -29.016 -0.632 1 95.12 164 HIS A O 1
ATOM 1263 N N . LEU A 1 165 ? -14.391 -29.188 -2.105 1 94.62 165 LEU A N 1
ATOM 1264 C CA . LEU A 1 165 ? -13.344 -29.25 -1.089 1 94.62 165 LEU A CA 1
ATOM 1265 C C . LEU A 1 165 ? -12.234 -28.25 -1.398 1 94.62 165 LEU A C 1
ATOM 1267 O O . LEU A 1 165 ? -12.234 -27.625 -2.461 1 94.62 165 LEU A O 1
ATOM 1271 N N . SER A 1 166 ? -11.336 -28.047 -0.48 1 93.25 166 SER A N 1
ATOM 1272 C CA . SER A 1 166 ? -10.195 -27.156 -0.713 1 93.25 166 SER A CA 1
ATOM 1273 C C . SER A 1 166 ? -9.266 -27.719 -1.78 1 93.25 166 SER A C 1
ATOM 1275 O O . SER A 1 166 ? -8.617 -28.75 -1.566 1 93.25 166 SER A O 1
ATOM 1277 N N . GLY A 1 167 ? -9.305 -27.125 -2.863 1 97.25 167 GLY A N 1
ATOM 1278 C CA . GLY A 1 167 ? -8.422 -27.531 -3.945 1 97.25 167 GLY A CA 1
ATOM 1279 C C . GLY A 1 167 ? -8.945 -28.719 -4.738 1 97.25 167 GLY A C 1
ATOM 1280 O O . GLY A 1 167 ? -8.219 -29.297 -5.539 1 97.25 167 GLY A O 1
ATOM 1281 N N . LYS A 1 168 ? -10.164 -29.078 -4.445 1 97.44 168 LYS A N 1
ATOM 1282 C CA . LYS A 1 168 ? -10.695 -30.25 -5.148 1 97.44 168 LYS A CA 1
ATOM 1283 C C . LYS A 1 168 ? -12.219 -30.203 -5.199 1 97.44 168 LYS A C 1
ATOM 1285 O O . LYS A 1 168 ? -12.859 -29.531 -4.383 1 97.44 168 LYS A O 1
ATOM 1290 N N . SER A 1 169 ? -12.758 -30.828 -6.168 1 97.94 169 SER A N 1
ATOM 1291 C CA . SER A 1 169 ? -14.195 -31.062 -6.281 1 97.94 169 SER A CA 1
ATOM 1292 C C . SER A 1 169 ? -14.492 -32.469 -6.797 1 97.94 169 SER A C 1
ATOM 1294 O O . SER A 1 169 ? -13.773 -33 -7.645 1 97.94 169 SER A O 1
ATOM 1296 N N . ILE A 1 170 ? -15.5 -33 -6.141 1 97.81 170 ILE A N 1
ATOM 1297 C CA . ILE A 1 170 ? -15.914 -34.344 -6.523 1 97.81 170 ILE A CA 1
ATOM 1298 C C . ILE A 1 170 ? -17.312 -34.312 -7.156 1 97.81 170 ILE A C 1
ATOM 1300 O O . ILE A 1 170 ? -18.281 -33.938 -6.504 1 97.81 170 ILE A O 1
ATOM 1304 N N . LEU A 1 171 ? -17.391 -34.656 -8.375 1 97.38 171 LEU A N 1
ATOM 1305 C CA . LEU A 1 171 ? -18.672 -34.812 -9.039 1 97.38 171 LEU A CA 1
ATOM 1306 C C . LEU A 1 171 ? -19.297 -36.156 -8.648 1 97.38 171 LEU A C 1
ATOM 1308 O O . LEU A 1 171 ? -18.703 -37.219 -8.836 1 97.38 171 LEU A O 1
ATOM 1312 N N . GLU A 1 172 ? -20.469 -36.031 -8.133 1 97.31 172 GLU A N 1
ATOM 1313 C CA . GLU A 1 172 ? -21.172 -37.25 -7.699 1 97.31 172 GLU A CA 1
ATOM 1314 C C . GLU A 1 172 ? -22.375 -37.531 -8.602 1 97.31 172 GLU A C 1
ATOM 1316 O O . GLU A 1 172 ? -23.344 -36.781 -8.602 1 97.31 172 GLU A O 1
ATOM 1321 N N . ILE A 1 173 ? -22.312 -38.656 -9.258 1 95.69 173 ILE A N 1
ATOM 1322 C CA . ILE A 1 173 ? -23.453 -39.094 -10.055 1 95.69 173 ILE A CA 1
ATOM 1323 C C . ILE A 1 173 ? -24.047 -40.344 -9.422 1 95.69 173 ILE A C 1
ATOM 1325 O O . ILE A 1 173 ? -23.391 -41.406 -9.328 1 95.69 173 ILE A O 1
ATOM 1329 N N . LYS A 1 174 ? -25.188 -40.188 -8.992 1 95.75 174 LYS A N 1
ATOM 1330 C CA . LYS A 1 174 ? -25.953 -41.312 -8.445 1 95.75 174 LYS A CA 1
ATOM 1331 C C . LYS A 1 174 ? -27.031 -41.781 -9.414 1 95.75 174 LYS A C 1
ATOM 1333 O O . LYS A 1 174 ? -27.766 -40.969 -9.977 1 95.75 174 LYS A O 1
ATOM 1338 N N . GLN A 1 175 ? -27.25 -43.156 -9.586 1 95.25 175 GLN A N 1
ATOM 1339 C CA . GLN A 1 175 ? -28.25 -43.688 -10.508 1 95.25 175 GLN A CA 1
ATOM 1340 C C . GLN A 1 175 ? -28.203 -43 -11.859 1 95.25 175 GLN A C 1
ATOM 1342 O O . GLN A 1 175 ? -29.172 -42.344 -12.258 1 95.25 175 GLN A O 1
ATOM 1347 N N . ALA A 1 176 ? -27.094 -43.188 -12.484 1 96.62 176 ALA A N 1
ATOM 1348 C CA . ALA A 1 176 ? -26.797 -42.5 -13.734 1 96.62 176 ALA A CA 1
ATOM 1349 C C . ALA A 1 176 ? -27.953 -42.625 -14.719 1 96.62 176 ALA A C 1
ATOM 1351 O O . ALA A 1 176 ? -28.578 -43.688 -14.828 1 96.62 176 ALA A O 1
ATOM 1352 N N . SER A 1 177 ? -28.312 -41.5 -15.359 1 94.62 177 SER A N 1
ATOM 1353 C CA . SER A 1 177 ? -29.344 -41.438 -16.406 1 94.62 177 SER A CA 1
ATOM 1354 C C . SER A 1 177 ? -28.859 -40.594 -17.594 1 94.62 177 SER A C 1
ATOM 1356 O O . SER A 1 177 ? -27.75 -40.062 -17.578 1 94.62 177 SER A O 1
ATOM 1358 N N . THR A 1 178 ? -29.672 -40.562 -18.578 1 92.88 178 THR A N 1
ATOM 1359 C CA . THR A 1 178 ? -29.328 -39.844 -19.797 1 92.88 178 THR A CA 1
ATOM 1360 C C . THR A 1 178 ? -29.078 -38.344 -19.5 1 92.88 178 THR A C 1
ATOM 1362 O O . THR A 1 178 ? -28.344 -37.688 -20.234 1 92.88 178 THR A O 1
ATOM 1365 N N . ILE A 1 179 ? -29.594 -37.844 -18.422 1 90.31 179 ILE A N 1
ATOM 1366 C CA . ILE A 1 179 ? -29.438 -36.438 -18.062 1 90.31 179 ILE A CA 1
ATOM 1367 C C . ILE A 1 179 ? -27.984 -36.188 -17.641 1 90.31 179 ILE A C 1
ATOM 1369 O O . ILE A 1 179 ? -27.484 -35.062 -17.781 1 90.31 179 ILE A O 1
ATOM 1373 N N . ASP A 1 180 ? -27.375 -37.188 -17.188 1 94 180 ASP A N 1
ATOM 1374 C CA . ASP A 1 180 ? -26 -37.062 -16.703 1 94 180 ASP A CA 1
ATOM 1375 C C . ASP A 1 180 ? -25.016 -37.031 -17.859 1 94 180 ASP A C 1
ATOM 1377 O O . ASP A 1 180 ? -23.859 -36.656 -17.703 1 94 180 ASP A O 1
ATOM 1381 N N . ALA A 1 181 ? -25.453 -37.594 -19.016 1 93.69 181 ALA A N 1
ATOM 1382 C CA . ALA A 1 181 ? -24.562 -37.625 -20.172 1 93.69 181 ALA A CA 1
ATOM 1383 C C . ALA A 1 181 ? -24.297 -36.219 -20.719 1 93.69 181 ALA A C 1
ATOM 1385 O O . ALA A 1 181 ? -25.172 -35.375 -20.688 1 93.69 181 ALA A O 1
ATOM 1386 N N . GLY A 1 182 ? -23.047 -36 -21.109 1 92.75 182 GLY A N 1
ATOM 1387 C CA . GLY A 1 182 ? -22.719 -34.719 -21.688 1 92.75 182 GLY A CA 1
ATOM 1388 C C . GLY A 1 182 ? -21.25 -34.375 -21.562 1 92.75 182 GLY A C 1
ATOM 1389 O O . GLY A 1 182 ? -20.406 -35.25 -21.328 1 92.75 182 GLY A O 1
ATOM 1390 N N . PHE A 1 183 ? -20.953 -33.094 -21.891 1 94.44 183 PHE A N 1
ATOM 1391 C CA . PHE A 1 183 ? -19.594 -32.562 -21.844 1 94.44 183 PHE A CA 1
ATOM 1392 C C . PHE A 1 183 ? -19.359 -31.812 -20.562 1 94.44 183 PHE A C 1
ATOM 1394 O O . PHE A 1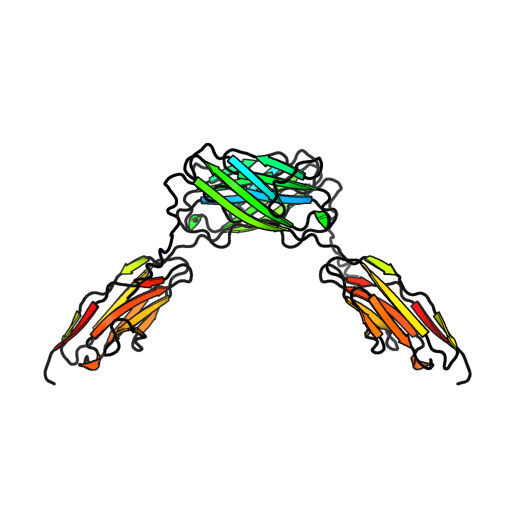 183 ? -20.156 -30.938 -20.188 1 94.44 183 PHE A O 1
ATOM 1401 N N . TYR A 1 184 ? -18.25 -32.219 -19.906 1 94.81 184 TYR A N 1
ATOM 1402 C CA . TYR A 1 184 ? -17.938 -31.641 -18.609 1 94.81 184 TYR A CA 1
ATOM 1403 C C . TYR A 1 184 ? -16.547 -31.016 -18.625 1 94.81 184 TYR A C 1
ATOM 1405 O O . TYR A 1 184 ? -15.648 -31.5 -19.328 1 94.81 184 TYR A O 1
ATOM 1413 N N . ILE A 1 185 ? -16.375 -30 -17.797 1 95.69 185 ILE A N 1
ATOM 1414 C CA . ILE A 1 185 ? -15.055 -29.422 -17.516 1 95.69 185 ILE A CA 1
ATOM 1415 C C . ILE A 1 185 ? -14.938 -29.109 -16.031 1 95.69 185 ILE A C 1
ATOM 1417 O O . ILE A 1 185 ? -15.945 -28.969 -15.328 1 95.69 185 ILE A O 1
ATOM 1421 N N . CYS A 1 186 ? -13.703 -29.047 -15.578 1 96.38 186 CYS A N 1
ATOM 1422 C CA . CYS A 1 186 ? -13.391 -28.484 -14.273 1 96.38 186 CYS A CA 1
ATOM 1423 C C . CYS A 1 186 ? -12.734 -27.109 -14.414 1 96.38 186 CYS A C 1
ATOM 1425 O O . CYS A 1 186 ? -11.922 -26.891 -15.312 1 96.38 186 CYS A O 1
ATOM 1427 N N . GLU A 1 187 ? -13.094 -26.281 -13.531 1 96.69 187 GLU A N 1
ATOM 1428 C CA . GLU A 1 187 ? -12.477 -24.953 -13.438 1 96.69 187 GLU A CA 1
ATOM 1429 C C . GLU A 1 187 ? -11.875 -24.719 -12.055 1 96.69 187 GLU A C 1
ATOM 1431 O O . GLU A 1 187 ? -12.516 -25 -11.039 1 96.69 187 GLU A O 1
ATOM 1436 N N . ALA A 1 188 ? -10.625 -24.281 -12.047 1 97.75 188 ALA A N 1
ATOM 1437 C CA . ALA A 1 188 ? -9.953 -23.922 -10.797 1 97.75 188 ALA A CA 1
ATOM 1438 C C . ALA A 1 188 ? -9.57 -22.453 -10.773 1 97.75 188 ALA A C 1
ATOM 1440 O O . ALA A 1 188 ? -8.977 -21.938 -11.719 1 97.75 188 ALA A O 1
ATOM 1441 N N . ASP A 1 189 ? -9.984 -21.781 -9.672 1 97.81 189 ASP A N 1
ATOM 1442 C CA . ASP A 1 189 ? -9.758 -20.344 -9.547 1 97.81 189 ASP A CA 1
ATOM 1443 C C . ASP A 1 189 ? -9.328 -19.984 -8.133 1 97.81 189 ASP A C 1
ATOM 1445 O O . ASP A 1 189 ? -9.984 -20.359 -7.156 1 97.81 189 ASP A O 1
ATOM 1449 N N . ASN A 1 190 ? -8.25 -19.234 -8.008 1 97.19 190 ASN A N 1
ATOM 1450 C CA . ASN A 1 190 ? -7.859 -18.781 -6.676 1 97.19 190 ASN A CA 1
ATOM 1451 C C . ASN A 1 190 ? -7.656 -17.266 -6.629 1 97.19 190 ASN A C 1
ATOM 1453 O O . ASN A 1 190 ? -6.965 -16.75 -5.746 1 97.19 190 ASN A O 1
ATOM 1457 N N . GLY A 1 191 ? -8.156 -16.547 -7.613 1 96.06 191 GLY A N 1
ATOM 1458 C CA . GLY A 1 191 ? -8.062 -15.094 -7.664 1 96.06 191 GLY A CA 1
ATOM 1459 C C . GLY A 1 191 ? -6.852 -14.609 -8.438 1 96.06 191 GLY A C 1
ATOM 1460 O O . GLY A 1 191 ? -6.801 -13.445 -8.844 1 96.06 191 GLY A O 1
ATOM 1461 N N . ILE A 1 192 ? -5.812 -15.422 -8.539 1 96.19 192 ILE A N 1
ATOM 1462 C CA . ILE A 1 192 ? -4.617 -15.086 -9.305 1 96.19 192 ILE A CA 1
ATOM 1463 C C . ILE A 1 192 ? -4.836 -15.438 -10.781 1 96.19 192 ILE A C 1
ATOM 1465 O O . ILE A 1 192 ? -4.562 -14.625 -11.664 1 96.19 192 ILE A O 1
ATOM 1469 N N . ALA A 1 193 ? -5.285 -16.625 -10.969 1 96.56 193 ALA A N 1
ATOM 1470 C CA . ALA A 1 193 ? -5.582 -17.109 -12.312 1 96.56 193 ALA A CA 1
ATOM 1471 C C . ALA A 1 193 ? -6.723 -18.125 -12.289 1 96.56 193 ALA A C 1
ATOM 1473 O O . ALA A 1 193 ? -7.066 -18.656 -11.234 1 96.56 193 ALA A O 1
ATOM 1474 N N . THR A 1 194 ? -7.324 -18.266 -13.406 1 97.5 194 THR A N 1
ATOM 1475 C CA . THR A 1 194 ? -8.32 -19.297 -13.625 1 97.5 194 THR A CA 1
ATOM 1476 C C . THR A 1 194 ? -7.855 -20.281 -14.688 1 97.5 194 THR A C 1
ATOM 1478 O O . THR A 1 194 ? -7.391 -19.891 -15.758 1 97.5 194 THR A O 1
ATOM 1481 N N . ILE A 1 195 ? -7.918 -21.578 -14.312 1 96.94 195 ILE A N 1
ATOM 1482 C CA . ILE A 1 195 ? -7.574 -22.594 -15.297 1 96.94 195 ILE A CA 1
ATOM 1483 C C . ILE A 1 195 ? -8.773 -23.5 -15.531 1 96.94 195 ILE A C 1
ATOM 1485 O O . ILE A 1 195 ? -9.594 -23.703 -14.633 1 96.94 195 ILE A O 1
ATOM 1489 N N . LYS A 1 196 ? -8.789 -23.984 -16.75 1 96.19 196 LYS A N 1
ATOM 1490 C CA . LYS A 1 196 ? -9.852 -24.906 -17.141 1 96.19 196 LYS A CA 1
ATOM 1491 C C . LYS A 1 196 ? -9.281 -26.234 -17.625 1 96.19 196 LYS A C 1
ATOM 1493 O O . LYS A 1 196 ? -8.266 -26.266 -18.328 1 96.19 196 LYS A O 1
ATOM 1498 N N . SER A 1 197 ? -9.945 -27.344 -17.219 1 95.44 197 SER A N 1
ATOM 1499 C CA . SER A 1 197 ? -9.492 -28.656 -17.641 1 95.44 197 SER A CA 1
ATOM 1500 C C . SER A 1 197 ? -9.852 -28.922 -19.109 1 95.44 197 SER A C 1
ATOM 1502 O O . SER A 1 197 ? -10.602 -28.141 -19.703 1 95.44 197 SER A O 1
ATOM 1504 N N . ASN A 1 198 ? -9.156 -29.984 -19.484 1 91.31 198 ASN A N 1
ATOM 1505 C CA . ASN A 1 198 ? -9.633 -30.5 -20.766 1 91.31 198 ASN A CA 1
ATOM 1506 C C . ASN A 1 198 ? -11.055 -31.047 -20.656 1 91.31 198 ASN A C 1
ATOM 1508 O O . ASN A 1 198 ? -11.398 -31.688 -19.656 1 91.31 198 ASN A O 1
ATOM 1512 N N . GLY A 1 199 ? -11.867 -30.609 -21.516 1 92.12 199 GLY A N 1
ATOM 1513 C CA . GLY A 1 199 ? -13.219 -31.156 -21.547 1 92.12 199 GLY A CA 1
ATOM 1514 C C . GLY A 1 199 ? -13.258 -32.656 -21.625 1 92.12 199 GLY A C 1
ATOM 1515 O O . GLY A 1 199 ? -12.406 -33.281 -22.281 1 92.12 199 GLY A O 1
ATOM 1516 N N . ILE A 1 200 ? -14.281 -33.281 -20.844 1 94.5 200 ILE A N 1
ATOM 1517 C CA . ILE A 1 200 ? -14.453 -34.719 -20.875 1 94.5 200 ILE A CA 1
ATOM 1518 C C . ILE A 1 200 ? -15.891 -35.062 -21.25 1 94.5 200 ILE A C 1
ATOM 1520 O O . ILE A 1 200 ? -16.797 -34.25 -21.078 1 94.5 200 ILE A O 1
ATOM 1524 N N . ILE A 1 201 ? -16 -36.25 -21.703 1 95.31 201 ILE A N 1
ATOM 1525 C CA . ILE A 1 201 ? -17.328 -36.75 -22.047 1 95.31 201 ILE A CA 1
ATOM 1526 C C . ILE A 1 201 ? -17.766 -37.812 -21.031 1 95.31 201 ILE A C 1
ATOM 1528 O O . ILE A 1 201 ? -17 -38.719 -20.75 1 95.31 201 ILE A O 1
ATOM 1532 N N . ILE A 1 202 ? -18.922 -37.625 -20.516 1 95.25 202 ILE A N 1
ATOM 1533 C CA . ILE A 1 202 ? -19.594 -38.688 -19.766 1 95.25 202 ILE A CA 1
ATOM 1534 C C . ILE A 1 202 ? -20.719 -39.281 -20.594 1 95.25 202 ILE A C 1
ATOM 1536 O O . ILE A 1 202 ? -21.641 -38.562 -21 1 95.25 202 ILE A O 1
ATOM 1540 N N . SER A 1 203 ? -20.594 -40.562 -20.859 1 96.44 203 SER A N 1
ATOM 1541 C CA . SER A 1 203 ? -21.641 -41.25 -21.594 1 96.44 203 SER A CA 1
ATOM 1542 C C . SER A 1 203 ? -22.406 -42.219 -20.688 1 96.44 203 SER A C 1
ATOM 1544 O O . SER A 1 203 ? -21.812 -42.812 -19.797 1 96.44 203 SER A O 1
ATOM 1546 N N . VAL A 1 204 ? -23.719 -42.344 -20.969 1 95.31 204 VAL A N 1
ATOM 1547 C CA . VAL A 1 204 ? -24.547 -43.281 -20.219 1 95.31 204 VAL A CA 1
ATOM 1548 C C . VAL A 1 204 ? -25.219 -44.25 -21.172 1 95.31 204 VAL A C 1
ATOM 1550 O O . VAL A 1 204 ? -25.891 -43.844 -22.125 1 95.31 204 VAL A O 1
ATOM 1553 N N . SER A 1 205 ? -24.859 -45.531 -20.969 1 93 205 SER A N 1
ATOM 1554 C CA . SER A 1 205 ? -25.453 -46.594 -21.797 1 93 205 SER A CA 1
ATOM 1555 C C . SER A 1 205 ? -26.531 -47.344 -21.047 1 93 205 SER A C 1
ATOM 1557 O O . SER A 1 205 ? -26.5 -47.438 -19.828 1 93 205 SER A O 1
ATOM 1559 N N . GLY A 1 206 ? -27.406 -48.062 -21.812 1 75.62 206 GLY A N 1
ATOM 1560 C CA . GLY A 1 206 ? -28.453 -48.906 -21.297 1 75.62 206 GLY A CA 1
ATOM 1561 C C . GLY A 1 206 ? -29.844 -48.375 -21.547 1 75.62 206 GLY A C 1
ATOM 1562 O O . GLY A 1 206 ? -30 -47.281 -22.109 1 75.62 206 GLY A O 1
ATOM 1563 N N . LYS A 1 207 ? -30.969 -49.344 -21.141 1 60.09 207 LYS A N 1
ATOM 1564 C CA . LYS A 1 207 ? -32.312 -49.469 -21.672 1 60.09 207 LYS A CA 1
ATOM 1565 C C . LYS A 1 207 ? -33.156 -48.25 -21.375 1 60.09 207 LYS A C 1
ATOM 1567 O O . LYS A 1 207 ? -33.219 -47.812 -20.219 1 60.09 207 LYS A O 1
ATOM 1572 N N . THR A 1 208 ? -33 -47.094 -22.062 1 45.88 208 THR A N 1
ATOM 1573 C CA . THR A 1 208 ? -34.219 -46.312 -21.875 1 45.88 208 THR A CA 1
ATOM 1574 C C . THR A 1 208 ? -35.438 -47.188 -22.125 1 45.88 208 THR A C 1
ATOM 1576 O O . THR A 1 208 ? -35.406 -48.094 -22.969 1 45.88 208 THR A O 1
ATOM 1579 N N . MET B 1 1 ? -16.859 -7.953 -44.562 1 26.03 1 MET B N 1
ATOM 1580 C CA . MET B 1 1 ? -16.797 -8.719 -43.344 1 26.03 1 MET B CA 1
ATOM 1581 C C . MET B 1 1 ? -15.445 -8.516 -42.656 1 26.03 1 MET B C 1
ATOM 1583 O O . MET B 1 1 ? -14.445 -9.109 -43.031 1 26.03 1 MET B O 1
ATOM 1587 N N . TRP B 1 2 ? -15.094 -7.328 -42.094 1 29.55 2 TRP B N 1
ATOM 1588 C CA . TRP B 1 2 ? -13.805 -6.816 -41.625 1 29.55 2 TRP B CA 1
ATOM 1589 C C . TRP B 1 2 ? -13.383 -7.484 -40.312 1 29.55 2 TRP B C 1
ATOM 1591 O O . TRP B 1 2 ? -14.133 -7.465 -39.344 1 29.55 2 TRP B O 1
ATOM 1601 N N . ARG B 1 3 ? -12.586 -8.625 -40.406 1 29.81 3 ARG B N 1
ATOM 1602 C CA . ARG B 1 3 ? -11.984 -9.422 -39.344 1 29.81 3 ARG B CA 1
ATOM 1603 C C . ARG B 1 3 ? -11.164 -8.547 -38.406 1 29.81 3 ARG B C 1
ATOM 1605 O O . ARG B 1 3 ? -10.094 -8.055 -38.781 1 29.81 3 ARG B O 1
ATOM 1612 N N . SER B 1 4 ? -11.797 -7.758 -37.531 1 32.75 4 SER B N 1
ATOM 1613 C CA . SER B 1 4 ? -11.039 -6.977 -36.562 1 32.75 4 SER B CA 1
ATOM 1614 C C . SER B 1 4 ? -10.188 -7.879 -35.688 1 32.75 4 SER B C 1
ATOM 1616 O O . SER B 1 4 ? -10.711 -8.75 -35 1 32.75 4 SER B O 1
ATOM 1618 N N . THR B 1 5 ? -8.969 -8.266 -36.156 1 31.64 5 THR B N 1
ATOM 1619 C CA . THR B 1 5 ? -7.941 -8.938 -35.375 1 31.64 5 THR B CA 1
ATOM 1620 C C . THR B 1 5 ? -7.586 -8.117 -34.125 1 31.64 5 THR B C 1
ATOM 1622 O O . THR B 1 5 ? -7.078 -6.996 -34.25 1 31.64 5 THR B O 1
ATOM 1625 N N . THR B 1 6 ? -8.406 -8.07 -33.156 1 32.06 6 THR B N 1
ATOM 1626 C CA . THR B 1 6 ? -7.941 -7.48 -31.922 1 32.06 6 THR B CA 1
ATOM 1627 C C . THR B 1 6 ? -6.648 -8.141 -31.453 1 32.06 6 THR B C 1
ATOM 1629 O O . THR B 1 6 ? -6.629 -9.344 -31.172 1 32.06 6 THR B O 1
ATOM 1632 N N . ALA B 1 7 ? -5.516 -7.707 -32 1 33.22 7 ALA B N 1
ATOM 1633 C CA . ALA B 1 7 ? -4.156 -8.055 -31.594 1 33.22 7 ALA B CA 1
ATOM 1634 C C . ALA B 1 7 ? -3.961 -7.809 -30.094 1 33.22 7 ALA B C 1
ATOM 1636 O O . ALA B 1 7 ? -4.156 -6.691 -29.609 1 33.22 7 ALA B O 1
ATOM 1637 N N . THR B 1 8 ? -4.344 -8.711 -29.312 1 33.81 8 THR B N 1
ATOM 1638 C CA . THR B 1 8 ? -3.883 -8.648 -27.922 1 33.81 8 THR B CA 1
ATOM 1639 C C . THR B 1 8 ? -2.375 -8.422 -27.875 1 33.81 8 THR B C 1
ATOM 1641 O O . THR B 1 8 ? -1.599 -9.258 -28.328 1 33.81 8 THR B O 1
ATOM 1644 N N . SER B 1 9 ? -1.938 -7.305 -28.172 1 33.84 9 SER B N 1
ATOM 1645 C CA . SER B 1 9 ? -0.528 -6.941 -28.078 1 33.84 9 SER B CA 1
ATOM 1646 C C . SER B 1 9 ? 0.083 -7.441 -26.781 1 33.84 9 SER B C 1
ATOM 1648 O O . SER B 1 9 ? -0.089 -6.82 -25.734 1 33.84 9 SER B O 1
ATOM 1650 N N . GLY B 1 10 ? -0.022 -8.688 -26.516 1 36.56 10 GLY B N 1
ATOM 1651 C CA . GLY B 1 10 ? 0.844 -9.164 -25.453 1 36.56 10 GLY B CA 1
ATOM 1652 C C . GLY B 1 10 ? 2.275 -8.68 -25.578 1 36.56 10 GLY B C 1
ATOM 1653 O O . GLY B 1 10 ? 2.906 -8.859 -26.625 1 36.56 10 GLY B O 1
ATOM 1654 N N . SER B 1 11 ? 2.602 -7.539 -25.125 1 41.22 11 SER B N 1
ATOM 1655 C CA . SER B 1 11 ? 3.998 -7.113 -25.141 1 41.22 11 SER B CA 1
ATOM 1656 C C . SER B 1 11 ? 4.938 -8.281 -24.859 1 41.22 11 SER B C 1
ATOM 1658 O O . SER B 1 11 ? 4.824 -8.945 -23.828 1 41.22 11 SER B O 1
ATOM 1660 N N . VAL B 1 12 ? 5.309 -8.93 -25.844 1 48.31 12 VAL B N 1
ATOM 1661 C CA . VAL B 1 12 ? 6.324 -9.977 -25.844 1 48.31 12 VAL B CA 1
ATOM 1662 C C . VAL B 1 12 ? 7.562 -9.492 -25.094 1 48.31 12 VAL B C 1
ATOM 1664 O O . VAL B 1 12 ? 8.172 -8.492 -25.469 1 48.31 12 VAL B O 1
ATOM 1667 N N . PHE B 1 13 ? 7.598 -9.625 -23.75 1 55.88 13 PHE B N 1
ATOM 1668 C CA . PHE B 1 13 ? 8.859 -9.383 -23.062 1 55.88 13 PHE B CA 1
ATOM 1669 C C . PHE B 1 13 ? 9.969 -10.258 -23.625 1 55.88 13 PHE B C 1
ATOM 1671 O O . PHE B 1 13 ? 9.812 -11.477 -23.719 1 55.88 13 PHE B O 1
ATOM 1678 N N . ALA B 1 14 ? 10.75 -9.562 -24.594 1 62.34 14 ALA B N 1
ATOM 1679 C CA . ALA B 1 14 ? 11.945 -10.258 -25.062 1 62.34 14 ALA B CA 1
ATOM 1680 C C . ALA B 1 14 ? 12.758 -10.789 -23.891 1 62.34 14 ALA B C 1
ATOM 1682 O O . ALA B 1 14 ? 12.766 -10.195 -22.797 1 62.34 14 ALA B O 1
ATOM 1683 N N . LEU B 1 15 ? 13.312 -11.93 -24.109 1 75.31 15 LEU B N 1
ATOM 1684 C CA . LEU B 1 15 ? 14.266 -12.508 -23.172 1 75.31 15 LEU B CA 1
ATOM 1685 C C . LEU B 1 15 ? 15.32 -11.484 -22.766 1 75.31 15 LEU B C 1
ATOM 1687 O O . LEU B 1 15 ? 15.906 -10.82 -23.625 1 75.31 15 LEU B O 1
ATOM 1691 N N . GLY B 1 16 ? 15.273 -10.961 -21.578 1 89.94 16 GLY B N 1
ATOM 1692 C CA . GLY B 1 16 ? 16.312 -10.07 -21.094 1 89.94 16 GLY B CA 1
ATOM 1693 C C . GLY B 1 16 ? 15.797 -8.664 -20.828 1 89.94 16 GLY B C 1
ATOM 1694 O O . GLY B 1 16 ? 16.531 -7.816 -20.312 1 89.94 16 GLY B O 1
ATOM 1695 N N . SER B 1 17 ? 14.562 -8.422 -21.312 1 95.69 17 SER B N 1
ATOM 1696 C CA . SER B 1 17 ? 14 -7.105 -21.047 1 95.69 17 SER B CA 1
ATOM 1697 C C . SER B 1 17 ? 13.766 -6.891 -19.562 1 95.69 17 SER B C 1
ATOM 1699 O O . SER B 1 17 ? 13.375 -7.82 -18.844 1 95.69 17 SER B O 1
ATOM 1701 N N . PRO B 1 18 ? 13.938 -5.672 -19.141 1 97.69 18 PRO B N 1
ATOM 1702 C CA . PRO B 1 18 ? 13.75 -5.426 -17.703 1 97.69 18 PRO B CA 1
ATOM 1703 C C . PRO B 1 18 ? 12.289 -5.5 -17.281 1 97.69 18 PRO B C 1
ATOM 1705 O O . PRO B 1 18 ? 11.391 -5.289 -18.109 1 97.69 18 PRO B O 1
ATOM 1708 N N . LYS B 1 19 ? 12.055 -5.875 -16.047 1 97.62 19 LYS B N 1
ATOM 1709 C CA . LYS B 1 19 ? 10.766 -5.805 -15.367 1 97.62 19 LYS B CA 1
ATOM 1710 C C . LYS B 1 19 ? 10.898 -5.133 -14 1 97.62 19 LYS B C 1
ATOM 1712 O O . LYS B 1 19 ? 11.781 -5.484 -13.211 1 97.62 19 LYS B O 1
ATOM 1717 N N . ILE B 1 20 ? 10.047 -4.164 -13.781 1 98.38 20 ILE B N 1
ATOM 1718 C CA . ILE B 1 20 ? 10.117 -3.402 -12.539 1 98.38 20 ILE B CA 1
ATOM 1719 C C . ILE B 1 20 ? 9.156 -4 -11.508 1 98.38 20 ILE B C 1
ATOM 1721 O O . ILE B 1 20 ? 8.023 -4.359 -11.844 1 98.38 20 ILE B O 1
ATOM 1725 N N . GLN B 1 21 ? 9.68 -4.125 -10.352 1 98.44 21 GLN B N 1
ATOM 1726 C CA . GLN B 1 21 ? 8.781 -4.402 -9.234 1 98.44 21 GLN B CA 1
ATOM 1727 C C . GLN B 1 21 ? 7.941 -3.176 -8.883 1 98.44 21 GLN B C 1
ATOM 1729 O O . GLN B 1 21 ? 8.469 -2.074 -8.734 1 98.44 21 GLN B O 1
ATOM 1734 N N . LYS B 1 22 ? 6.625 -3.402 -8.656 1 97.88 22 LYS B N 1
ATOM 1735 C CA . LYS B 1 22 ? 5.781 -2.287 -8.234 1 97.88 22 LYS B CA 1
ATOM 1736 C C . LYS B 1 22 ? 6.273 -1.687 -6.922 1 97.88 22 LYS B C 1
ATOM 1738 O O . LYS B 1 22 ? 6.691 -2.414 -6.02 1 97.88 22 LYS B O 1
ATOM 1743 N N . PHE B 1 23 ? 6.227 -0.377 -6.828 1 98.31 23 PHE B N 1
ATOM 1744 C CA . PHE B 1 23 ? 6.668 0.331 -5.633 1 98.31 23 PHE B CA 1
ATOM 1745 C C . PHE B 1 23 ? 5.727 1.486 -5.309 1 98.31 23 PHE B C 1
ATOM 1747 O O . PHE B 1 23 ? 4.887 1.858 -6.133 1 98.31 23 PHE B O 1
ATOM 1754 N N . ALA B 1 24 ? 5.859 1.998 -4.086 1 97.94 24 ALA B N 1
ATOM 1755 C CA . ALA B 1 24 ? 5.023 3.119 -3.666 1 97.94 24 ALA B CA 1
ATOM 1756 C C . ALA B 1 24 ? 5.719 3.953 -2.594 1 97.94 24 ALA B C 1
ATOM 1758 O O . ALA B 1 24 ? 6.621 3.465 -1.908 1 97.94 24 ALA B O 1
ATOM 1759 N N . PHE B 1 25 ? 5.32 5.16 -2.545 1 98.25 25 PHE B N 1
ATOM 1760 C CA . PHE B 1 25 ? 5.621 5.945 -1.353 1 98.25 25 PHE B CA 1
ATOM 1761 C C . PHE B 1 25 ? 4.727 5.527 -0.191 1 98.25 25 PHE B C 1
ATOM 1763 O O . PHE B 1 25 ? 3.676 4.918 -0.398 1 98.25 25 PHE B O 1
ATOM 1770 N N . PRO B 1 26 ? 5.184 5.898 1.014 1 97.19 26 PRO B N 1
ATOM 1771 C CA . PRO B 1 26 ? 4.262 5.668 2.129 1 97.19 26 PRO B CA 1
ATOM 1772 C C . PRO B 1 26 ? 2.959 6.449 1.988 1 97.19 26 PRO B C 1
ATOM 1774 O O . PRO B 1 26 ? 2.938 7.512 1.358 1 97.19 26 PRO B O 1
ATOM 1777 N N . ASP B 1 27 ? 1.902 5.965 2.658 1 94.44 27 ASP B N 1
ATOM 1778 C CA . ASP B 1 27 ? 0.589 6.598 2.588 1 94.44 27 ASP B CA 1
ATOM 1779 C C . ASP B 1 27 ? 0.615 7.988 3.223 1 94.44 27 ASP B C 1
ATOM 1781 O O . ASP B 1 27 ? -0.129 8.883 2.809 1 94.44 27 ASP B O 1
ATOM 1785 N N . LEU B 1 28 ? 1.403 8.055 4.246 1 96.19 28 LEU B N 1
ATOM 1786 C CA . LEU B 1 28 ? 1.458 9.328 4.961 1 96.19 28 LEU B CA 1
ATOM 1787 C C . LEU B 1 28 ? 2.861 9.922 4.906 1 96.19 28 LEU B C 1
ATOM 1789 O O . LEU B 1 28 ? 3.787 9.398 5.531 1 96.19 28 LEU B O 1
ATOM 1793 N N . VAL B 1 29 ? 2.965 10.922 4.16 1 97.81 29 VAL B N 1
ATOM 1794 C CA . VAL B 1 29 ? 4.176 11.734 4.07 1 97.81 29 VAL B CA 1
ATOM 1795 C C . VAL B 1 29 ? 3.859 13.18 4.465 1 97.81 29 VAL B C 1
ATOM 1797 O O . VAL B 1 29 ? 3.086 13.859 3.785 1 97.81 29 VAL B O 1
ATOM 1800 N N . LEU B 1 30 ? 4.453 13.617 5.52 1 97.12 30 LEU B N 1
ATOM 1801 C CA . LEU B 1 30 ? 4.137 14.93 6.059 1 97.12 30 LEU B CA 1
ATOM 1802 C C . LEU B 1 30 ? 5.105 15.984 5.531 1 97.12 30 LEU B C 1
ATOM 1804 O O . LEU B 1 30 ? 6.297 15.711 5.359 1 97.12 30 LEU B O 1
ATOM 1808 N N . SER B 1 31 ? 4.574 17.156 5.324 1 97.06 31 SER B N 1
ATOM 1809 C CA . SER B 1 31 ? 5.418 18.281 4.941 1 97.06 31 SER B CA 1
ATOM 1810 C C . SER B 1 31 ? 6.586 18.453 5.906 1 97.06 31 SER B C 1
ATOM 1812 O O . SER B 1 31 ? 6.418 18.328 7.121 1 97.06 31 SER B O 1
ATOM 1814 N N . GLY B 1 32 ? 7.75 18.719 5.301 1 96.69 32 GLY B N 1
ATOM 1815 C CA . GLY B 1 32 ? 8.945 18.922 6.109 1 96.69 32 GLY B CA 1
ATOM 1816 C C . GLY B 1 32 ? 9.727 17.641 6.352 1 96.69 32 GLY B C 1
ATOM 1817 O O . GLY B 1 32 ? 10.844 17.688 6.883 1 96.69 32 GLY B O 1
ATOM 1818 N N . SER B 1 33 ? 9.164 16.516 5.961 1 96.44 33 SER B N 1
ATOM 1819 C CA . SER B 1 33 ? 9.828 15.242 6.211 1 96.44 33 SER B CA 1
ATOM 1820 C C . SER B 1 33 ? 10.648 14.797 5.004 1 96.44 33 SER B C 1
ATOM 1822 O O . SER B 1 33 ? 10.766 15.531 4.02 1 96.44 33 SER B O 1
ATOM 1824 N N . LYS B 1 34 ? 11.312 13.656 5.203 1 97.75 34 LYS B N 1
ATOM 1825 C CA . LYS B 1 34 ? 12.047 12.977 4.137 1 97.75 34 LYS B CA 1
ATOM 1826 C C . LYS B 1 34 ? 11.305 11.734 3.66 1 97.75 34 LYS B C 1
ATOM 1828 O O . LYS B 1 34 ? 10.633 11.062 4.449 1 97.75 34 LYS B O 1
ATOM 1833 N N . THR B 1 35 ? 11.352 11.5 2.393 1 98.44 35 THR B N 1
ATOM 1834 C CA . THR B 1 35 ? 10.766 10.273 1.862 1 98.44 35 THR B CA 1
ATOM 1835 C C . THR B 1 35 ? 11.602 9.734 0.708 1 98.44 35 THR B C 1
ATOM 1837 O O . THR B 1 35 ? 12.508 10.414 0.215 1 98.44 35 THR B O 1
ATOM 1840 N N . SER B 1 36 ? 11.375 8.477 0.375 1 98.56 36 SER B N 1
ATOM 1841 C CA . SER B 1 36 ? 12.172 7.801 -0.647 1 98.56 36 SER B CA 1
ATOM 1842 C C . SER B 1 36 ? 11.336 6.781 -1.414 1 98.56 36 SER B C 1
ATOM 1844 O O . SER B 1 36 ? 10.312 6.301 -0.912 1 98.56 36 SER B O 1
ATOM 1846 N N . ALA B 1 37 ? 11.656 6.527 -2.598 1 98.56 37 ALA B N 1
ATOM 1847 C CA . ALA B 1 37 ? 11.102 5.445 -3.41 1 98.56 37 ALA B CA 1
ATOM 1848 C C . ALA B 1 37 ? 12.211 4.664 -4.109 1 98.56 37 ALA B C 1
ATOM 1850 O O . ALA B 1 37 ? 13.203 5.25 -4.559 1 98.56 37 ALA B O 1
ATOM 1851 N N . THR B 1 38 ? 12.07 3.422 -4.18 1 98.69 38 THR B N 1
ATOM 1852 C CA . THR B 1 38 ? 13.062 2.551 -4.801 1 98.69 38 THR B CA 1
ATOM 1853 C C . THR B 1 38 ? 12.469 1.812 -5.992 1 98.69 38 THR B C 1
ATOM 1855 O O . THR B 1 38 ? 11.43 1.155 -5.867 1 98.69 38 THR B O 1
ATOM 1858 N N . CYS B 1 39 ? 13.031 1.981 -7.086 1 98.81 39 CYS B N 1
ATOM 1859 C CA . CYS B 1 39 ? 12.711 1.259 -8.312 1 98.81 39 CYS B CA 1
ATOM 1860 C C . CYS B 1 39 ? 13.656 0.086 -8.523 1 98.81 39 CYS B C 1
ATOM 1862 O O . CYS B 1 39 ? 14.852 0.281 -8.758 1 98.81 39 CYS B O 1
ATOM 1864 N N . THR B 1 40 ? 13.156 -1.098 -8.477 1 98.56 40 THR B N 1
ATOM 1865 C CA . THR B 1 40 ? 13.969 -2.307 -8.555 1 98.56 40 THR B CA 1
ATOM 1866 C C . THR B 1 40 ? 13.617 -3.117 -9.797 1 98.56 40 THR B C 1
ATOM 1868 O O . THR B 1 40 ? 12.445 -3.381 -10.062 1 98.56 40 THR B O 1
ATOM 1871 N N . ALA B 1 41 ? 14.617 -3.473 -10.539 1 97.94 41 ALA B N 1
ATOM 1872 C CA . ALA B 1 41 ? 14.438 -4.414 -11.648 1 97.94 41 ALA B CA 1
ATOM 1873 C C . ALA B 1 41 ? 14.5 -5.855 -11.156 1 97.94 41 ALA B C 1
ATOM 1875 O O . ALA B 1 41 ? 15.539 -6.301 -10.656 1 97.94 41 ALA B O 1
ATOM 1876 N N . ILE B 1 42 ? 13.445 -6.582 -11.391 1 96.31 42 ILE B N 1
ATOM 1877 C CA . ILE B 1 42 ? 13.414 -7.961 -10.914 1 96.31 42 ILE B CA 1
ATOM 1878 C C . ILE B 1 42 ? 13.688 -8.914 -12.078 1 96.31 42 ILE B C 1
ATOM 1880 O O . ILE B 1 42 ? 13.68 -10.133 -11.906 1 96.31 42 ILE B O 1
ATOM 1884 N N . ALA B 1 43 ? 13.844 -8.367 -13.203 1 95.06 43 ALA B N 1
ATOM 1885 C CA . ALA B 1 43 ? 14.297 -9.062 -14.398 1 95.06 43 ALA B CA 1
ATOM 1886 C C . ALA B 1 43 ? 15.055 -8.117 -15.328 1 95.06 43 ALA B C 1
ATOM 1888 O O . ALA B 1 43 ? 15.023 -6.898 -15.141 1 95.06 43 ALA B O 1
ATOM 1889 N N . GLY B 1 44 ? 15.812 -8.773 -16.266 1 95.25 44 GLY B N 1
ATOM 1890 C CA . GLY B 1 44 ? 16.516 -7.984 -17.25 1 95.25 44 GLY B CA 1
ATOM 1891 C C . GLY B 1 44 ? 18.016 -8.219 -17.25 1 95.25 44 GLY B C 1
ATOM 1892 O O . GLY B 1 44 ? 18.625 -8.391 -16.172 1 95.25 44 GLY B O 1
ATOM 1893 N N . ALA B 1 45 ? 18.578 -8.148 -18.375 1 94.88 45 ALA B N 1
ATOM 1894 C CA . ALA B 1 45 ? 20.031 -8.336 -18.5 1 94.88 45 ALA B CA 1
ATOM 1895 C C . ALA B 1 45 ? 20.766 -7.012 -18.328 1 94.88 45 ALA B C 1
ATOM 1897 O O . ALA B 1 45 ? 20.312 -5.973 -18.828 1 94.88 45 ALA B O 1
ATOM 1898 N N . PRO B 1 46 ? 21.844 -7.098 -17.688 1 93.69 46 PRO B N 1
ATOM 1899 C CA . PRO B 1 46 ? 22.672 -5.891 -17.609 1 93.69 46 PRO B CA 1
ATOM 1900 C C . PRO B 1 46 ? 23.328 -5.551 -18.953 1 93.69 46 PRO B C 1
ATOM 1902 O O . PRO B 1 46 ? 23.516 -6.434 -19.797 1 93.69 46 PRO B O 1
ATOM 1905 N N . PRO B 1 47 ? 23.734 -4.328 -19.203 1 96.38 47 PRO B N 1
ATOM 1906 C CA . PRO B 1 47 ? 23.516 -3.191 -18.297 1 96.38 47 PRO B CA 1
ATOM 1907 C C . PRO B 1 47 ? 22.125 -2.59 -18.438 1 96.38 47 PRO B C 1
ATOM 1909 O O . PRO B 1 47 ? 21.547 -2.584 -19.531 1 96.38 47 PRO B O 1
ATOM 1912 N N . MET B 1 48 ? 21.594 -2.137 -17.328 1 97.69 48 MET B N 1
ATOM 1913 C CA . MET B 1 48 ? 20.297 -1.46 -17.312 1 97.69 48 MET B CA 1
ATOM 1914 C C . MET B 1 48 ? 20.453 0.008 -16.938 1 97.69 48 MET B C 1
ATOM 1916 O O . MET B 1 48 ? 21.25 0.344 -16.062 1 97.69 48 MET B O 1
ATOM 1920 N N . GLU B 1 49 ? 19.719 0.825 -17.562 1 98.12 49 GLU B N 1
ATOM 1921 C CA . GLU B 1 49 ? 19.719 2.256 -17.266 1 98.12 49 GLU B CA 1
ATOM 1922 C C . GLU B 1 49 ? 18.406 2.688 -16.625 1 98.12 49 GLU B C 1
ATOM 1924 O O . GLU B 1 49 ? 17.328 2.361 -17.109 1 98.12 49 GLU B O 1
ATOM 1929 N N . PHE B 1 50 ? 18.547 3.438 -15.523 1 98.69 50 PHE B N 1
ATOM 1930 C CA . PHE B 1 50 ? 17.391 3.934 -14.797 1 98.69 50 PHE B CA 1
ATOM 1931 C C . PHE B 1 50 ? 17.219 5.434 -15 1 98.69 50 PHE B C 1
ATOM 1933 O O . PHE B 1 50 ? 18.203 6.18 -15.008 1 98.69 50 PHE B O 1
ATOM 1940 N N . LYS B 1 51 ? 16 5.852 -15.172 1 98.56 51 LYS B N 1
ATOM 1941 C CA . LYS B 1 51 ? 15.609 7.258 -15.219 1 98.56 51 LYS B CA 1
ATOM 1942 C C . LYS B 1 51 ? 14.359 7.512 -14.375 1 98.56 51 LYS B C 1
ATOM 1944 O O . LYS B 1 51 ? 13.484 6.652 -14.281 1 98.56 51 LYS B O 1
ATOM 1949 N N . TRP B 1 52 ? 14.297 8.648 -13.828 1 98.75 52 TRP B N 1
ATOM 1950 C CA . TRP B 1 52 ? 13.133 9.062 -13.055 1 98.75 52 TRP B CA 1
ATOM 1951 C C . TRP B 1 52 ? 12.492 10.305 -13.664 1 98.75 52 TRP B C 1
ATOM 1953 O O . TRP B 1 52 ? 13.188 11.227 -14.086 1 98.75 52 TRP B O 1
ATOM 1963 N N . TYR B 1 53 ? 11.203 10.273 -13.656 1 98.69 53 TYR B N 1
ATOM 1964 C CA . TYR B 1 53 ? 10.422 11.391 -14.164 1 98.69 53 TYR B CA 1
ATOM 1965 C C . TYR B 1 53 ? 9.445 11.898 -13.109 1 98.69 53 TYR B C 1
ATOM 1967 O O . TYR B 1 53 ? 8.852 11.109 -12.367 1 98.69 53 TYR B O 1
ATOM 1975 N N . LYS B 1 54 ? 9.312 13.164 -13.055 1 98.19 54 LYS B N 1
ATOM 1976 C CA . LYS B 1 54 ? 8.312 13.844 -12.242 1 98.19 54 LYS B CA 1
ATOM 1977 C C . LYS B 1 54 ? 7.277 14.539 -13.125 1 98.19 54 LYS B C 1
ATOM 1979 O O . LYS B 1 54 ? 7.605 15.461 -13.867 1 98.19 54 LYS B O 1
ATOM 1984 N N . ASN B 1 55 ? 6.055 14.023 -13.078 1 98.06 55 ASN B N 1
ATOM 1985 C CA . ASN B 1 55 ? 4.977 14.523 -13.922 1 98.06 55 ASN B CA 1
ATOM 1986 C C . ASN B 1 55 ? 5.363 14.5 -15.398 1 98.06 55 ASN B C 1
ATOM 1988 O O . ASN B 1 55 ? 5.148 15.484 -16.109 1 98.06 55 ASN B O 1
ATOM 1992 N N . GLY B 1 56 ? 6.031 13.484 -15.742 1 97.75 56 GLY B N 1
ATOM 1993 C CA . GLY B 1 56 ? 6.316 13.258 -17.156 1 97.75 56 GLY B CA 1
ATOM 1994 C C . GLY B 1 56 ? 7.605 13.914 -17.609 1 97.75 56 GLY B C 1
ATOM 1995 O O . GLY B 1 56 ? 8.039 13.719 -18.75 1 97.75 56 GLY B O 1
ATOM 1996 N N . HIS B 1 57 ? 8.195 14.672 -16.719 1 98 57 HIS B N 1
ATOM 1997 C CA . HIS B 1 57 ? 9.453 15.328 -17.047 1 98 57 HIS B CA 1
ATOM 1998 C C . HIS B 1 57 ? 10.617 14.688 -16.297 1 98 57 HIS B C 1
ATOM 2000 O O . HIS B 1 57 ? 10.461 14.273 -15.148 1 98 57 HIS B O 1
ATOM 2006 N N . LEU B 1 58 ? 11.727 14.68 -17.016 1 97.88 58 LEU B N 1
ATOM 2007 C CA . LEU B 1 58 ? 12.914 14.141 -16.359 1 97.88 58 LEU B CA 1
ATOM 2008 C C . LEU B 1 58 ? 13.164 14.844 -15.023 1 97.88 58 LEU B C 1
ATOM 2010 O O . LEU B 1 58 ? 13.156 16.078 -14.961 1 97.88 58 LEU B O 1
ATOM 2014 N N . MET B 1 59 ? 13.312 14.109 -14 1 96.81 59 MET B N 1
ATOM 2015 C CA . MET B 1 59 ? 13.492 14.664 -12.664 1 96.81 59 MET B CA 1
ATOM 2016 C C . MET B 1 59 ? 14.82 15.406 -12.555 1 96.81 59 MET B C 1
ATOM 2018 O O . MET B 1 59 ? 15.859 14.875 -12.938 1 96.81 59 MET B O 1
ATOM 2022 N N . LYS B 1 60 ? 14.734 16.656 -12.07 1 93.25 60 LYS B N 1
ATOM 2023 C CA . LYS B 1 60 ? 15.945 17.438 -11.836 1 93.25 60 LYS B CA 1
ATOM 2024 C C . LYS B 1 60 ? 16.5 17.188 -10.438 1 93.25 60 LYS B C 1
ATOM 2026 O O . LYS B 1 60 ? 15.75 17.25 -9.453 1 93.25 60 LYS B O 1
ATOM 2031 N N . MET B 1 61 ? 17.719 16.844 -10.43 1 93.69 61 MET B N 1
ATOM 2032 C CA . MET B 1 61 ? 18.344 16.594 -9.133 1 93.69 61 MET B CA 1
ATOM 2033 C C . MET B 1 61 ? 18.891 17.891 -8.523 1 93.69 61 MET B C 1
ATOM 2035 O O . MET B 1 61 ? 19.344 18.781 -9.25 1 93.69 61 MET B O 1
ATOM 2039 N N . ASN B 1 62 ? 18.797 18.094 -7.25 1 95 62 ASN B N 1
ATOM 2040 C CA . ASN B 1 62 ? 19.344 19.203 -6.465 1 95 62 ASN B CA 1
ATOM 2041 C C . ASN B 1 62 ? 19.703 18.766 -5.051 1 95 62 ASN B C 1
ATOM 2043 O O . ASN B 1 62 ? 19.938 17.578 -4.805 1 95 62 ASN B O 1
ATOM 2047 N N . GLN B 1 63 ? 19.844 19.656 -4.215 1 94.5 63 GLN B N 1
ATOM 2048 C CA . GLN B 1 63 ? 20.281 19.344 -2.859 1 94.5 63 GLN B CA 1
ATOM 2049 C C . GLN B 1 63 ? 19.219 18.547 -2.105 1 94.5 63 GLN B C 1
ATOM 2051 O O . GLN B 1 63 ? 19.531 17.719 -1.252 1 94.5 63 GLN B O 1
ATOM 2056 N N . LYS B 1 64 ? 17.922 18.719 -2.416 1 96.56 64 LYS B N 1
ATOM 2057 C CA . LYS B 1 64 ? 16.828 18.109 -1.664 1 96.56 64 LYS B CA 1
ATOM 2058 C C . LYS B 1 64 ? 16.234 16.938 -2.424 1 96.56 64 LYS B C 1
ATOM 2060 O O . LYS B 1 64 ? 15.352 16.234 -1.905 1 96.56 64 LYS B O 1
ATOM 2065 N N . SER B 1 65 ? 16.562 16.844 -3.639 1 97.06 65 SER B N 1
ATOM 2066 C CA . SER B 1 65 ? 16.141 15.727 -4.484 1 97.06 65 SER B CA 1
ATOM 2067 C C . SER B 1 65 ? 17.328 15 -5.09 1 97.06 65 SER B C 1
ATOM 2069 O O . SER B 1 65 ? 17.953 15.492 -6.039 1 97.06 65 SER B O 1
ATOM 2071 N N . VAL B 1 66 ? 17.594 13.852 -4.582 1 97.12 66 VAL B N 1
ATOM 2072 C CA . VAL B 1 66 ? 18.781 13.125 -5.004 1 97.12 66 VAL B CA 1
ATOM 2073 C C . VAL B 1 66 ? 18.391 11.742 -5.523 1 97.12 66 VAL B C 1
ATOM 2075 O O . VAL B 1 66 ? 17.422 11.148 -5.051 1 97.12 66 VAL B O 1
ATOM 2078 N N . MET B 1 67 ? 19.094 11.281 -6.469 1 97.38 67 MET B N 1
ATOM 2079 C CA . MET B 1 67 ? 18.938 9.938 -7.027 1 97.38 67 MET B CA 1
ATOM 2080 C C . MET B 1 67 ? 20.219 9.133 -6.887 1 97.38 67 MET B C 1
ATOM 2082 O O . MET B 1 67 ? 21.312 9.656 -7.113 1 97.38 67 MET B O 1
ATOM 2086 N N . ARG B 1 68 ? 20.234 7.992 -6.406 1 97.94 68 ARG B N 1
ATOM 2087 C CA . ARG B 1 68 ? 21.328 7.027 -6.395 1 97.94 68 ARG B CA 1
ATOM 2088 C C . ARG B 1 68 ? 20.953 5.77 -7.176 1 97.94 68 ARG B C 1
ATOM 2090 O O . ARG B 1 68 ? 19.953 5.117 -6.875 1 97.94 68 ARG B O 1
ATOM 2097 N N . THR B 1 69 ? 21.75 5.438 -8.172 1 97.88 69 THR B N 1
ATOM 2098 C CA . THR B 1 69 ? 21.438 4.324 -9.062 1 97.88 69 THR B CA 1
ATOM 2099 C C . THR B 1 69 ? 22.516 3.238 -8.953 1 97.88 69 THR B C 1
ATOM 2101 O O . THR B 1 69 ? 23.703 3.535 -8.891 1 97.88 69 THR B O 1
ATOM 2104 N N . TYR B 1 70 ? 22.047 2.07 -8.922 1 97.06 70 TYR B N 1
ATOM 2105 C CA . TYR B 1 70 ? 22.891 0.881 -8.867 1 97.06 70 TYR B CA 1
ATOM 2106 C C . TYR B 1 70 ? 22.578 -0.062 -10.023 1 97.06 70 TYR B C 1
ATOM 2108 O O . TYR B 1 70 ? 21.938 0.333 -11 1 97.06 70 TYR B O 1
ATOM 2116 N N . THR B 1 71 ? 23.125 -1.301 -9.977 1 95.81 71 THR B N 1
ATOM 2117 C CA . THR B 1 71 ? 23.062 -2.207 -11.117 1 95.81 71 THR B CA 1
ATOM 2118 C C . THR B 1 71 ? 21.609 -2.613 -11.391 1 95.81 71 THR B C 1
ATOM 2120 O O . THR B 1 71 ? 21.188 -2.666 -12.547 1 95.81 71 THR B O 1
ATOM 2123 N N . ASP B 1 72 ? 20.828 -2.861 -10.297 1 96.5 72 ASP B N 1
ATOM 2124 C CA . ASP B 1 72 ? 19.516 -3.453 -10.516 1 96.5 72 ASP B CA 1
ATOM 2125 C C . ASP B 1 72 ? 18.422 -2.656 -9.805 1 96.5 72 ASP B C 1
ATOM 2127 O O . ASP B 1 72 ? 17.281 -3.096 -9.727 1 96.5 72 ASP B O 1
ATOM 2131 N N . PHE B 1 73 ? 18.75 -1.475 -9.219 1 98.38 73 PHE B N 1
ATOM 2132 C CA . PHE B 1 73 ? 17.719 -0.63 -8.617 1 98.38 73 PHE B CA 1
ATOM 2133 C C . PHE B 1 73 ? 18.203 0.817 -8.539 1 98.38 73 PHE B C 1
ATOM 2135 O O . PHE B 1 73 ? 19.391 1.099 -8.703 1 98.38 73 PHE B O 1
ATOM 2142 N N . SER B 1 74 ? 17.328 1.712 -8.414 1 98.56 74 SER B N 1
ATOM 2143 C CA . SER B 1 74 ? 17.547 3.148 -8.273 1 98.56 74 SER B CA 1
ATOM 2144 C C . SER B 1 74 ? 16.656 3.738 -7.18 1 98.56 74 SER B C 1
ATOM 2146 O O . SER B 1 74 ? 15.484 3.381 -7.062 1 98.56 74 SER B O 1
ATOM 2148 N N . VAL B 1 75 ? 17.234 4.57 -6.367 1 98.44 75 VAL B N 1
ATOM 2149 C CA . VAL B 1 75 ? 16.5 5.156 -5.246 1 98.44 75 VAL B CA 1
ATOM 2150 C C . VAL B 1 75 ? 16.484 6.68 -5.383 1 98.44 75 VAL B C 1
ATOM 2152 O O . VAL B 1 75 ? 17.5 7.289 -5.734 1 98.44 75 VAL B O 1
ATOM 2155 N N . ILE B 1 76 ? 15.367 7.23 -5.152 1 98.44 76 ILE B N 1
ATOM 2156 C CA . ILE B 1 76 ? 15.305 8.688 -5.039 1 98.44 76 ILE B CA 1
ATOM 2157 C C . ILE B 1 76 ? 15.008 9.078 -3.592 1 98.44 76 ILE B C 1
ATOM 2159 O O . ILE B 1 76 ? 14.25 8.391 -2.902 1 98.44 76 ILE B O 1
ATOM 2163 N N . PHE B 1 77 ? 15.625 10.133 -3.174 1 98.06 77 PHE B N 1
ATOM 2164 C CA . PHE B 1 77 ? 15.414 10.727 -1.859 1 98.06 77 PHE B CA 1
ATOM 2165 C C . PHE B 1 77 ? 14.898 12.156 -1.987 1 98.06 77 PHE B C 1
ATOM 2167 O O . PHE B 1 77 ? 15.492 12.977 -2.695 1 98.06 77 PHE B O 1
ATOM 2174 N N . LEU B 1 78 ? 13.828 12.414 -1.342 1 98.38 78 LEU B N 1
ATOM 2175 C CA . LEU B 1 78 ? 13.266 13.758 -1.286 1 98.38 78 LEU B CA 1
ATOM 2176 C C . LEU B 1 78 ? 13.273 14.289 0.141 1 98.38 78 LEU B C 1
ATOM 2178 O O . LEU B 1 78 ? 12.656 13.711 1.033 1 98.38 78 LEU B O 1
ATOM 2182 N N . GLU B 1 79 ? 13.961 15.359 0.315 1 97.38 79 GLU B N 1
ATOM 2183 C CA . GLU B 1 79 ? 14.109 15.93 1.648 1 97.38 79 GLU B CA 1
ATOM 2184 C C . GLU B 1 79 ? 13.273 17.203 1.803 1 97.38 79 GLU B C 1
ATOM 2186 O O . GLU B 1 79 ? 13.094 17.953 0.844 1 97.38 79 GLU B O 1
ATOM 2191 N N . ASP B 1 80 ? 12.852 17.422 3.041 1 97.31 80 ASP B N 1
ATOM 2192 C CA . ASP B 1 80 ? 12.078 18.609 3.355 1 97.31 80 ASP B CA 1
ATOM 2193 C C . ASP B 1 80 ? 10.953 18.812 2.346 1 97.31 80 ASP B C 1
ATOM 2195 O O . ASP B 1 80 ? 10.852 19.875 1.728 1 97.31 80 ASP B O 1
ATOM 2199 N N . VAL B 1 81 ? 10.156 17.781 2.215 1 98 81 VAL B N 1
ATOM 2200 C CA . VAL B 1 81 ? 9.172 17.766 1.138 1 98 81 VAL B CA 1
ATOM 2201 C C . VAL B 1 81 ? 8.055 18.766 1.446 1 98 81 VAL B C 1
ATOM 2203 O O . VAL B 1 81 ? 7.809 19.094 2.611 1 98 81 VAL B O 1
ATOM 2206 N N . ASP B 1 82 ? 7.477 19.266 0.398 1 96.56 82 ASP B N 1
ATOM 2207 C CA . ASP B 1 82 ? 6.324 20.156 0.482 1 96.56 82 ASP B CA 1
ATOM 2208 C C . ASP B 1 82 ? 5.328 19.875 -0.64 1 96.56 82 ASP B C 1
ATOM 2210 O O . ASP B 1 82 ? 5.422 18.844 -1.318 1 96.56 82 ASP B O 1
ATOM 2214 N N . HIS B 1 83 ? 4.395 20.703 -0.789 1 94.69 83 HIS B N 1
ATOM 2215 C CA . HIS B 1 83 ? 3.334 20.516 -1.774 1 94.69 83 HIS B CA 1
ATOM 2216 C C . HIS B 1 83 ? 3.91 20.344 -3.176 1 94.69 83 HIS B C 1
ATOM 2218 O O . HIS B 1 83 ? 3.34 19.641 -4.004 1 94.69 83 HIS B O 1
ATOM 2224 N N . ASN B 1 84 ? 5.031 21 -3.449 1 95.12 84 ASN B N 1
ATOM 2225 C CA . ASN B 1 84 ? 5.648 20.938 -4.77 1 95.12 84 ASN B CA 1
ATOM 2226 C C . ASN B 1 84 ? 6.184 19.531 -5.07 1 95.12 84 ASN B C 1
ATOM 2228 O O . ASN B 1 84 ? 6.426 19.203 -6.227 1 95.12 84 ASN B O 1
ATOM 2232 N N . ASN B 1 85 ? 6.367 18.797 -4.039 1 97.62 85 ASN B N 1
ATOM 2233 C CA . ASN B 1 85 ? 6.859 17.438 -4.219 1 97.62 85 ASN B CA 1
ATOM 2234 C C . ASN B 1 85 ? 5.727 16.469 -4.555 1 97.62 85 ASN B C 1
ATOM 2236 O O . ASN B 1 85 ? 5.977 15.359 -5.027 1 97.62 85 ASN B O 1
ATOM 2240 N N . SER B 1 86 ? 4.5 16.859 -4.234 1 98 86 SER B N 1
ATOM 2241 C CA . SER B 1 86 ? 3.363 16.031 -4.621 1 98 86 SER B CA 1
ATOM 2242 C C . SER B 1 86 ? 3.264 15.898 -6.137 1 98 86 SER B C 1
ATOM 2244 O O . SER B 1 86 ? 3.066 16.891 -6.84 1 98 86 SER B O 1
ATOM 2246 N N . ALA B 1 87 ? 3.395 14.711 -6.672 1 98.38 87 ALA B N 1
ATOM 2247 C CA . ALA B 1 87 ? 3.467 14.477 -8.109 1 98.38 87 ALA B CA 1
ATOM 2248 C C . ALA B 1 87 ? 3.406 12.984 -8.43 1 98.38 87 ALA B C 1
ATOM 2250 O O . ALA B 1 87 ? 3.402 12.148 -7.523 1 98.38 87 ALA B O 1
ATOM 2251 N N . ASN B 1 88 ? 3.225 12.695 -9.695 1 98.69 88 ASN B N 1
ATOM 2252 C CA . ASN B 1 88 ? 3.486 11.352 -10.195 1 98.69 88 ASN B CA 1
ATOM 2253 C C . ASN B 1 88 ? 4.969 11.141 -10.477 1 98.69 88 ASN B C 1
ATOM 2255 O O . ASN B 1 88 ? 5.598 11.938 -11.18 1 98.69 88 ASN B O 1
ATOM 2259 N N . TYR B 1 89 ? 5.531 10.164 -9.906 1 98.81 89 TYR B N 1
ATOM 2260 C CA . TYR B 1 89 ? 6.918 9.789 -10.148 1 98.81 89 TYR B CA 1
ATOM 2261 C C . TYR B 1 89 ? 7 8.492 -10.953 1 98.81 89 TYR B C 1
ATOM 2263 O O . TYR B 1 89 ? 6.418 7.477 -10.562 1 98.81 89 TYR B O 1
ATOM 2271 N N . THR B 1 90 ? 7.645 8.547 -12.062 1 98.88 90 THR B N 1
ATOM 2272 C CA . THR B 1 90 ? 7.797 7.398 -12.953 1 98.88 90 THR B CA 1
ATOM 2273 C C . THR B 1 90 ? 9.258 6.957 -13.016 1 98.88 90 THR B C 1
ATOM 2275 O O . THR B 1 90 ? 10.148 7.781 -13.227 1 98.88 90 THR B O 1
ATOM 2278 N N . CYS B 1 91 ? 9.523 5.738 -12.703 1 98.88 91 CYS B N 1
ATOM 2279 C CA . CYS B 1 91 ? 10.828 5.133 -12.953 1 98.88 91 CYS B CA 1
ATOM 2280 C C . CYS B 1 91 ? 10.82 4.359 -14.266 1 98.88 91 CYS B C 1
ATOM 2282 O O . CYS B 1 91 ? 9.906 3.574 -14.523 1 98.88 91 CYS B O 1
ATOM 2284 N N . GLU B 1 92 ? 11.75 4.617 -15.078 1 98.81 92 GLU B N 1
ATOM 2285 C CA . GLU B 1 92 ? 11.953 3.875 -16.312 1 98.81 92 GLU B CA 1
ATOM 2286 C C . GLU B 1 92 ? 13.289 3.137 -16.312 1 98.81 92 GLU B C 1
ATOM 2288 O O . GLU B 1 92 ? 14.32 3.715 -15.969 1 98.81 92 GLU B O 1
ATOM 2293 N N . VAL B 1 93 ? 13.281 1.883 -16.625 1 98.62 93 VAL B N 1
ATOM 2294 C CA . VAL B 1 93 ? 14.5 1.09 -16.766 1 98.62 93 VAL B CA 1
ATOM 2295 C C . VAL B 1 93 ? 14.594 0.535 -18.188 1 98.62 93 VAL B C 1
ATOM 2297 O O . VAL B 1 93 ? 13.602 0.067 -18.75 1 98.62 93 VAL B O 1
ATOM 2300 N N . SER B 1 94 ? 15.742 0.65 -18.766 1 98 94 SER B N 1
ATOM 2301 C CA . SER B 1 94 ? 15.93 0.175 -20.141 1 98 94 SER B CA 1
ATOM 2302 C C . SER B 1 94 ? 17.25 -0.577 -20.281 1 98 94 SER B C 1
ATOM 2304 O O . SER B 1 94 ? 18.203 -0.328 -19.547 1 98 94 SER B O 1
ATOM 2306 N N . ASN B 1 95 ? 17.203 -1.522 -21.156 1 96.5 95 ASN B N 1
ATOM 2307 C CA . ASN B 1 95 ? 18.406 -2.178 -21.672 1 96.5 95 ASN B CA 1
ATOM 2308 C C . ASN B 1 95 ? 18.281 -2.492 -23.156 1 96.5 95 ASN B C 1
ATOM 2310 O O . ASN B 1 95 ? 17.391 -1.973 -23.828 1 96.5 95 ASN B O 1
ATOM 2314 N N . SER B 1 96 ? 19.219 -3.285 -23.719 1 95.12 96 SER B N 1
ATOM 2315 C CA . SER B 1 96 ? 19.234 -3.574 -25.156 1 95.12 96 SER B CA 1
ATOM 2316 C C . SER B 1 96 ? 18 -4.375 -25.562 1 95.12 96 SER B C 1
ATOM 2318 O O . SER B 1 96 ? 17.594 -4.367 -26.734 1 95.12 96 SER B O 1
ATOM 2320 N N . GLY B 1 97 ? 17.453 -5.008 -24.578 1 94.88 97 GLY B N 1
ATOM 2321 C CA . GLY B 1 97 ? 16.328 -5.883 -24.875 1 94.88 97 GLY B CA 1
ATOM 2322 C C . GLY B 1 97 ? 14.984 -5.172 -24.828 1 94.88 97 GLY B C 1
ATOM 2323 O O . GLY B 1 97 ? 13.984 -5.688 -25.328 1 94.88 97 GLY B O 1
ATOM 2324 N N . GLY B 1 98 ? 14.906 -4.039 -24.172 1 96.94 98 GLY B N 1
ATOM 2325 C CA . GLY B 1 98 ? 13.641 -3.33 -24.047 1 96.94 98 GLY B CA 1
ATOM 2326 C C . GLY B 1 98 ? 13.602 -2.385 -22.859 1 96.94 98 GLY B C 1
ATOM 2327 O O . GLY B 1 98 ? 14.633 -1.862 -22.438 1 96.94 98 GLY B O 1
ATOM 2328 N N . SER B 1 99 ? 12.406 -2.037 -22.5 1 97.69 99 SER B N 1
ATOM 2329 C CA . SER B 1 99 ? 12.219 -1.113 -21.375 1 97.69 99 SER B CA 1
ATOM 2330 C C . SER B 1 99 ? 10.961 -1.442 -20.594 1 97.69 99 SER B C 1
ATOM 2332 O O . SER B 1 99 ? 10.109 -2.209 -21.062 1 97.69 99 SER B O 1
ATOM 2334 N N . ASP B 1 100 ? 10.891 -1.035 -19.359 1 98.19 100 ASP B N 1
ATOM 2335 C CA . ASP B 1 100 ? 9.719 -1.063 -18.484 1 98.19 100 ASP B CA 1
ATOM 2336 C C . ASP B 1 100 ? 9.609 0.223 -17.672 1 98.19 100 ASP B C 1
ATOM 2338 O O . ASP B 1 100 ? 10.609 0.919 -17.469 1 98.19 100 ASP B O 1
ATOM 2342 N N . SER B 1 101 ? 8.438 0.547 -17.281 1 98.69 101 SER B N 1
ATOM 2343 C CA . SER B 1 101 ? 8.227 1.744 -16.469 1 98.69 101 SER B CA 1
ATOM 2344 C C . SER B 1 101 ? 7.102 1.535 -15.461 1 98.69 101 SER B C 1
ATOM 2346 O O . SER B 1 101 ? 6.211 0.709 -15.68 1 98.69 101 SER B O 1
ATOM 2348 N N . TYR B 1 102 ? 7.16 2.223 -14.375 1 98.69 102 TYR B N 1
ATOM 2349 C CA . TYR B 1 102 ? 6.121 2.199 -13.352 1 98.69 102 TYR B CA 1
ATOM 2350 C C . TYR B 1 102 ? 5.961 3.57 -12.703 1 98.69 102 TYR B C 1
ATOM 2352 O O . TYR B 1 102 ? 6.949 4.258 -12.445 1 98.69 102 TYR B O 1
ATOM 2360 N N . THR B 1 103 ? 4.727 3.92 -12.461 1 98.81 103 THR B N 1
ATOM 2361 C CA . THR B 1 103 ? 4.41 5.23 -11.906 1 98.81 103 THR B CA 1
ATOM 2362 C C . THR B 1 103 ? 3.744 5.094 -10.547 1 98.81 103 THR B C 1
ATOM 2364 O O . THR B 1 103 ? 2.873 4.242 -10.352 1 98.81 103 THR B O 1
ATOM 2367 N N . THR B 1 104 ? 4.215 5.812 -9.609 1 98.5 104 THR B N 1
ATOM 2368 C CA . THR B 1 104 ? 3.547 5.957 -8.32 1 98.5 104 THR B CA 1
ATOM 2369 C C . THR B 1 104 ? 3.326 7.43 -7.984 1 98.5 104 THR B C 1
ATOM 2371 O O . THR B 1 104 ? 4.008 8.305 -8.523 1 98.5 104 THR B O 1
ATOM 2374 N N . SER B 1 105 ? 2.408 7.676 -7.121 1 98.62 105 SER B N 1
ATOM 2375 C CA . SER B 1 105 ? 2.092 9.047 -6.742 1 98.62 105 SER B CA 1
ATOM 2376 C C . SER B 1 105 ? 2.572 9.359 -5.328 1 98.62 105 SER B C 1
ATOM 2378 O O . SER B 1 105 ? 2.459 8.516 -4.434 1 98.62 105 SER B O 1
ATOM 2380 N N . LEU B 1 106 ? 3.061 10.547 -5.191 1 98.69 106 LEU B N 1
ATOM 2381 C CA . LEU B 1 106 ? 3.383 11.094 -3.879 1 98.69 106 LEU B CA 1
ATOM 2382 C C . LEU B 1 106 ? 2.455 12.25 -3.531 1 98.69 106 LEU B C 1
ATOM 2384 O O . LEU B 1 106 ? 2.314 13.195 -4.312 1 98.69 106 LEU B O 1
ATOM 2388 N N . GLU B 1 107 ? 1.815 12.117 -2.438 1 98.06 107 GLU B N 1
ATOM 2389 C CA . GLU B 1 107 ? 1.027 13.211 -1.888 1 98.06 107 GLU B CA 1
ATOM 2390 C C . GLU B 1 107 ? 1.568 13.656 -0.531 1 98.06 107 GLU B C 1
ATOM 2392 O O . GLU B 1 107 ? 1.553 12.883 0.431 1 98.06 107 GLU B O 1
ATOM 2397 N N . VAL B 1 108 ? 2.014 14.828 -0.481 1 98.31 108 VAL B N 1
ATOM 2398 C CA . VAL B 1 108 ? 2.523 15.375 0.771 1 98.31 108 VAL B CA 1
ATOM 2399 C C . VAL B 1 108 ? 1.38 16.016 1.56 1 98.31 108 VAL B C 1
ATOM 2401 O O . VAL B 1 108 ? 0.639 16.844 1.029 1 98.31 108 VAL B O 1
ATOM 2404 N N . LYS B 1 109 ? 1.258 15.586 2.781 1 98.31 109 LYS B N 1
ATOM 2405 C CA . LYS B 1 109 ? 0.163 16.047 3.627 1 98.31 109 LYS B CA 1
ATOM 2406 C C . LYS B 1 109 ? 0.661 17.047 4.668 1 98.31 109 LYS B C 1
ATOM 2408 O O . LYS B 1 109 ? 1.856 17.109 4.961 1 98.31 109 LYS B O 1
ATOM 2413 N N . GLU B 1 110 ? -0.21 17.875 5.141 1 97.56 110 GLU B N 1
ATOM 2414 C CA . GLU B 1 110 ? 0.077 18.875 6.16 1 97.56 110 GLU B CA 1
ATOM 2415 C C . GLU B 1 110 ? -1.002 18.891 7.238 1 97.56 110 GLU B C 1
ATOM 2417 O O . GLU B 1 110 ? -2.186 19.062 6.941 1 97.56 110 GLU B O 1
ATOM 2422 N N . PRO B 1 111 ? -0.571 18.719 8.477 1 97.31 111 PRO B N 1
ATOM 2423 C CA . PRO B 1 111 ? -1.557 18.859 9.555 1 97.31 111 PRO B CA 1
ATOM 2424 C C . PRO B 1 111 ? -2.162 20.25 9.633 1 97.31 111 PRO B C 1
ATOM 2426 O O . PRO B 1 111 ? -1.604 21.203 9.086 1 97.31 111 PRO B O 1
ATOM 2429 N N . PRO B 1 112 ? -3.326 20.344 10.273 1 98 112 PRO B N 1
ATOM 2430 C CA . PRO B 1 112 ? -3.953 21.672 10.375 1 98 112 PRO B CA 1
ATOM 2431 C C . PRO B 1 112 ? -3.119 22.656 11.188 1 98 112 PRO B C 1
ATOM 2433 O O . PRO B 1 112 ? -2.496 22.281 12.18 1 98 112 PRO B O 1
ATOM 2436 N N . LYS B 1 113 ? -3.133 23.859 10.758 1 97.69 113 LYS B N 1
ATOM 2437 C CA . LYS B 1 113 ? -2.539 25 11.461 1 97.69 113 LYS B CA 1
ATOM 2438 C C . LYS B 1 113 ? -3.467 26.203 11.43 1 97.69 113 LYS B C 1
ATOM 2440 O O . LYS B 1 113 ? -4.027 26.547 10.391 1 97.69 113 LYS B O 1
ATOM 2445 N N . TRP B 1 114 ? -3.582 26.812 12.539 1 97.81 114 TRP B N 1
ATOM 2446 C CA . TRP B 1 114 ? -4.5 27.953 12.609 1 97.81 114 TRP B CA 1
ATOM 2447 C C . TRP B 1 114 ? -4 29.109 11.766 1 97.81 114 TRP B C 1
ATOM 2449 O O . TRP B 1 114 ? -2.816 29.453 11.805 1 97.81 114 TRP B O 1
ATOM 2459 N N . ILE B 1 115 ? -4.805 29.609 11.008 1 97.94 115 ILE B N 1
ATOM 2460 C CA . ILE B 1 115 ? -4.578 30.875 10.312 1 97.94 115 ILE B CA 1
ATOM 2461 C C . ILE B 1 115 ? -5.176 32.031 11.117 1 97.94 115 ILE B C 1
ATOM 2463 O O . ILE B 1 115 ? -4.516 33.031 11.344 1 97.94 115 ILE B O 1
ATOM 2467 N N . LYS B 1 116 ? -6.465 31.781 11.516 1 96.94 116 LYS B N 1
ATOM 2468 C CA . LYS B 1 116 ? -7.207 32.75 12.336 1 96.94 116 LYS B CA 1
ATOM 2469 C C . LYS B 1 116 ? -7.969 32.031 13.453 1 96.94 116 LYS B C 1
ATOM 2471 O O . LYS B 1 116 ? -8.711 31.094 13.203 1 96.94 116 LYS B O 1
ATOM 2476 N N . GLN B 1 117 ? -7.703 32.438 14.648 1 95.5 117 GLN B N 1
ATOM 2477 C CA . GLN B 1 117 ? -8.461 31.969 15.805 1 95.5 117 GLN B CA 1
ATOM 2478 C C . GLN B 1 117 ? -9.406 33.062 16.312 1 95.5 117 GLN B C 1
ATOM 2480 O O . GLN B 1 117 ? -9.102 34.25 16.219 1 95.5 117 GLN B O 1
ATOM 2485 N N . PRO B 1 118 ? -10.5 32.594 16.938 1 93.44 118 PRO B N 1
ATOM 2486 C CA . PRO B 1 118 ? -11.43 33.594 17.438 1 93.44 118 PRO B CA 1
ATOM 2487 C C . PRO B 1 118 ? -10.953 34.25 18.734 1 93.44 118 PRO B C 1
ATOM 2489 O O . PRO B 1 118 ? -10.062 33.719 19.406 1 93.44 118 PRO B O 1
ATOM 2492 N N . LYS B 1 119 ? -11.516 35.375 18.938 1 95 119 LYS B N 1
ATOM 2493 C CA . LYS B 1 119 ? -11.219 36.125 20.172 1 95 119 LYS B CA 1
ATOM 2494 C C . LYS B 1 119 ? -12.484 36.344 21 1 95 119 LYS B C 1
ATOM 2496 O O . LYS B 1 119 ? -13.586 36.312 20.453 1 95 119 LYS B O 1
ATOM 2501 N N . ASP B 1 120 ? -12.172 36.594 22.25 1 96.56 120 ASP B N 1
ATOM 2502 C CA . ASP B 1 120 ? -13.297 36.938 23.125 1 96.56 120 ASP B CA 1
ATOM 2503 C C . ASP B 1 120 ? -14.133 38.062 22.5 1 96.56 120 ASP B C 1
ATOM 2505 O O . ASP B 1 120 ? -13.586 39 21.922 1 96.56 120 ASP B O 1
ATOM 2509 N N . THR B 1 121 ? -15.445 37.938 22.734 1 96.38 121 THR B N 1
ATOM 2510 C CA . THR B 1 121 ? -16.328 38.906 22.094 1 96.38 121 THR B CA 1
ATOM 2511 C C . THR B 1 121 ? -17.469 39.312 23.047 1 96.38 121 THR B C 1
ATOM 2513 O O . THR B 1 121 ? -18.078 38.469 23.688 1 96.38 121 THR B O 1
ATOM 2516 N N . SER B 1 122 ? -17.719 40.5 23.203 1 96.81 122 SER B N 1
ATOM 2517 C CA . SER B 1 122 ? -18.844 41.031 23.953 1 96.81 122 SER B CA 1
ATOM 2518 C C . SER B 1 122 ? -19.906 41.625 23 1 96.81 122 SER B C 1
ATOM 2520 O O . SER B 1 122 ? -19.594 42.438 22.125 1 96.81 122 SER B O 1
ATOM 2522 N N . LEU B 1 123 ? -21.109 41.156 23.266 1 96.38 123 LEU B N 1
ATOM 2523 C CA . LEU B 1 123 ? -22.203 41.594 22.422 1 96.38 123 LEU B CA 1
ATOM 2524 C C . LEU B 1 123 ? -23.312 42.25 23.234 1 96.38 123 LEU B C 1
ATOM 2526 O O . LEU B 1 123 ? -23.531 41.906 24.391 1 96.38 123 LEU B O 1
ATOM 2530 N N . ASN B 1 124 ? -23.953 43.281 22.562 1 95.88 124 ASN B N 1
ATOM 2531 C CA . ASN B 1 124 ? -25.203 43.781 23.109 1 95.88 124 ASN B CA 1
ATOM 2532 C C . ASN B 1 124 ? -26.406 42.938 22.641 1 95.88 124 ASN B C 1
ATOM 2534 O O . ASN B 1 124 ? -26.406 42.438 21.516 1 95.88 124 ASN B O 1
ATOM 2538 N N . SER B 1 125 ? -27.359 42.906 23.578 1 94.44 125 SER B N 1
ATOM 2539 C CA . SER B 1 125 ? -28.594 42.219 23.156 1 94.44 125 SER B CA 1
ATOM 2540 C C . SER B 1 125 ? -29.094 42.75 21.812 1 94.44 125 SER B C 1
ATOM 2542 O O . SER B 1 125 ? -29.047 43.938 21.562 1 94.44 125 SER B O 1
ATOM 2544 N N . GLU B 1 126 ? -29.5 41.812 20.953 1 94.44 126 GLU B N 1
ATOM 2545 C CA . GLU B 1 126 ? -30.094 42.062 19.656 1 94.44 126 GLU B CA 1
ATOM 2546 C C . GLU B 1 126 ? -29.031 42.344 18.594 1 94.44 126 GLU B C 1
ATOM 2548 O O . GLU B 1 126 ? -29.344 42.531 17.422 1 94.44 126 GLU B O 1
ATOM 2553 N N . ALA B 1 127 ? -27.797 42.344 19.016 1 95.5 127 ALA B N 1
ATOM 2554 C CA . ALA B 1 127 ? -26.719 42.594 18.062 1 95.5 127 ALA B CA 1
ATOM 2555 C C . ALA B 1 127 ? -26.516 41.375 17.141 1 95.5 127 ALA B C 1
ATOM 2557 O O . ALA B 1 127 ? -26.844 40.25 17.5 1 95.5 127 ALA B O 1
ATOM 2558 N N . ASN B 1 128 ? -26.031 41.656 15.945 1 97.12 128 ASN B N 1
ATOM 2559 C CA . ASN B 1 128 ? -25.594 40.625 15.008 1 97.12 128 ASN B CA 1
ATOM 2560 C C . ASN B 1 128 ? -24.062 40.594 14.883 1 97.12 128 ASN B C 1
ATOM 2562 O O . ASN B 1 128 ? -23.422 41.656 14.867 1 97.12 128 ASN B O 1
ATOM 2566 N N . THR B 1 129 ? -23.516 39.344 14.844 1 95.88 129 THR B N 1
ATOM 2567 C CA . THR B 1 129 ? -22.062 39.25 14.672 1 95.88 129 THR B CA 1
ATOM 2568 C C . THR B 1 129 ? -21.688 37.969 13.93 1 95.88 129 THR B C 1
ATOM 2570 O O . THR B 1 129 ? -22.5 37.031 13.836 1 95.88 129 THR B O 1
ATOM 2573 N N . SER B 1 130 ? -20.562 38 13.297 1 97 130 SER B N 1
ATOM 2574 C CA . SER B 1 130 ? -19.953 36.844 12.664 1 97 130 SER B CA 1
ATOM 2575 C C . SER B 1 130 ? -18.516 36.656 13.148 1 97 130 SER B C 1
ATOM 2577 O O . SER B 1 130 ? -17.703 37.562 13.094 1 97 130 SER B O 1
ATOM 2579 N N . LEU B 1 131 ? -18.234 35.438 13.641 1 96.88 131 LEU B N 1
ATOM 2580 C CA . LEU B 1 131 ? -16.891 35.094 14.102 1 96.88 131 LEU B CA 1
ATOM 2581 C C . LEU B 1 131 ? -16.281 34 13.25 1 96.88 131 LEU B C 1
ATOM 2583 O O . LEU B 1 131 ? -16.922 33 12.969 1 96.88 131 LEU B O 1
ATOM 2587 N N . GLU B 1 132 ? -15.039 34.188 12.922 1 97.06 132 GLU B N 1
ATOM 2588 C CA . GLU B 1 132 ? -14.398 33.25 11.992 1 97.06 132 GLU B CA 1
ATOM 2589 C C . GLU B 1 132 ? -13.273 32.469 12.664 1 97.06 132 GLU B C 1
ATOM 2591 O O . GLU B 1 132 ? -12.516 33.031 13.461 1 97.06 132 GLU B O 1
ATOM 2596 N N . CYS B 1 133 ? -13.188 31.234 12.328 1 96.88 133 CYS B N 1
ATOM 2597 C CA . CYS B 1 133 ? -12.023 30.375 12.539 1 96.88 133 CYS B CA 1
ATOM 2598 C C . CYS B 1 133 ? -11.531 29.797 11.227 1 96.88 133 CYS B C 1
ATOM 2600 O O . CYS B 1 133 ? -12.32 29.281 10.43 1 96.88 133 CYS B O 1
ATOM 2602 N N . SER B 1 134 ? -10.234 29.922 11.078 1 98.25 134 SER B N 1
ATOM 2603 C CA . SER B 1 134 ? -9.688 29.344 9.844 1 98.25 134 SER B CA 1
ATOM 2604 C C . SER B 1 134 ? -8.367 28.625 10.109 1 98.25 134 SER B C 1
ATOM 2606 O O . SER B 1 134 ? -7.609 29.031 11 1 98.25 134 SER B O 1
ATOM 2608 N N . ALA B 1 135 ? -8.172 27.625 9.359 1 98.25 135 ALA B N 1
ATOM 2609 C CA . ALA B 1 135 ? -6.965 26.812 9.5 1 98.25 135 ALA B CA 1
ATOM 2610 C C . ALA B 1 135 ? -6.453 26.344 8.133 1 98.25 135 ALA B C 1
ATOM 2612 O O . ALA B 1 135 ? -7.238 26.109 7.215 1 98.25 135 ALA B O 1
ATOM 2613 N N . SER B 1 136 ? -5.148 26.328 8.008 1 97.69 136 SER B N 1
ATOM 2614 C CA . SER B 1 136 ? -4.504 25.719 6.848 1 97.69 136 SER B CA 1
ATOM 2615 C C . SER B 1 136 ? -4.293 24.219 7.062 1 97.69 136 SER B C 1
ATOM 2617 O O . SER B 1 136 ? -4.586 23.688 8.141 1 97.69 136 SER B O 1
ATOM 2619 N N . GLY B 1 137 ? -3.836 23.531 5.914 1 97.38 137 GLY B N 1
ATOM 2620 C CA . GLY B 1 137 ? -3.574 22.094 5.906 1 97.38 137 GLY B CA 1
ATOM 2621 C C . GLY B 1 137 ? -3.85 21.453 4.566 1 97.38 137 GLY B C 1
ATOM 2622 O O . GLY B 1 137 ? -4.527 22.031 3.715 1 97.38 137 GLY B O 1
ATOM 2623 N N . HIS B 1 138 ? -3.332 20.312 4.492 1 96.5 138 HIS B N 1
ATOM 2624 C CA . HIS B 1 138 ? -3.584 19.531 3.289 1 96.5 138 HIS B CA 1
ATOM 2625 C C . HIS B 1 138 ? -3.811 18.062 3.629 1 96.5 138 HIS B C 1
ATOM 2627 O O . HIS B 1 138 ? -2.887 17.375 4.07 1 96.5 138 HIS B O 1
ATOM 2633 N N . PRO B 1 139 ? -4.953 17.625 3.377 1 95.88 139 PRO B N 1
ATOM 2634 C CA . PRO B 1 139 ? -6.102 18.344 2.828 1 95.88 139 PRO B CA 1
ATOM 2635 C C . PRO B 1 139 ? -6.59 19.453 3.75 1 95.88 139 PRO B C 1
ATOM 2637 O O . PRO B 1 139 ? -6.223 19.5 4.926 1 95.88 139 PRO B O 1
ATOM 2640 N N . LEU B 1 140 ? -7.332 20.297 3.189 1 97.5 140 LEU B N 1
ATOM 2641 C CA . LEU B 1 140 ? -7.922 21.359 4.004 1 97.5 140 LEU B CA 1
ATOM 2642 C C . LEU B 1 140 ? -8.789 20.766 5.113 1 97.5 140 LEU B C 1
ATOM 2644 O O . LEU B 1 140 ? -9.578 19.844 4.871 1 97.5 140 LEU B O 1
ATOM 2648 N N . PRO B 1 141 ? -8.672 21.297 6.301 1 98 141 PRO B N 1
ATOM 2649 C CA . PRO B 1 141 ? -9.398 20.703 7.426 1 98 141 PRO B CA 1
ATOM 2650 C C . PRO B 1 141 ? -10.867 21.109 7.469 1 98 141 PRO B C 1
ATOM 2652 O O . PRO B 1 141 ? -11.242 22.141 6.898 1 98 141 PRO B O 1
ATOM 2655 N N . ASN B 1 142 ? -11.609 20.219 8.086 1 97.88 142 ASN B N 1
ATOM 2656 C CA . ASN B 1 142 ? -12.953 20.609 8.523 1 97.88 142 ASN B CA 1
ATOM 2657 C C . ASN B 1 142 ? -12.906 21.406 9.82 1 97.88 142 ASN B C 1
ATOM 2659 O O . ASN B 1 142 ? -12.391 20.938 10.828 1 97.88 142 ASN B O 1
ATOM 2663 N N . VAL B 1 143 ? -13.422 22.625 9.75 1 98 143 VAL B N 1
ATOM 2664 C CA . VAL B 1 143 ? -13.414 23.5 10.906 1 98 143 VAL B CA 1
ATOM 2665 C C . VAL B 1 143 ? -14.82 23.594 11.5 1 98 143 VAL B C 1
ATOM 2667 O O . VAL B 1 143 ? -15.797 23.797 10.773 1 98 143 VAL B O 1
ATOM 2670 N N . THR B 1 144 ? -14.859 23.391 12.82 1 97.06 144 THR B N 1
ATOM 2671 C CA . THR B 1 144 ? -16.172 23.375 13.477 1 97.06 144 THR B CA 1
ATOM 2672 C C . THR B 1 144 ? -16.141 24.172 14.773 1 97.06 144 THR B C 1
ATOM 2674 O O . THR B 1 144 ? -15.188 24.078 15.547 1 97.06 144 THR B O 1
ATOM 2677 N N . TRP B 1 145 ? -17.266 24.906 14.992 1 96.75 145 TRP B N 1
ATOM 2678 C CA . TRP B 1 145 ? -17.469 25.609 16.25 1 96.75 145 TRP B CA 1
ATOM 2679 C C . TRP B 1 145 ? -18.156 24.719 17.266 1 96.75 145 TRP B C 1
ATOM 2681 O O . TRP B 1 145 ? -19.109 24 16.938 1 96.75 145 TRP B O 1
ATOM 2691 N N . LYS B 1 146 ? -17.625 24.781 18.438 1 95.5 146 LYS B N 1
ATOM 2692 C CA . LYS B 1 146 ? -18.25 24.062 19.547 1 95.5 146 LYS B CA 1
ATOM 2693 C C . LYS B 1 146 ? -18.453 24.984 20.75 1 95.5 146 LYS B C 1
ATOM 2695 O O . LYS B 1 146 ? -17.703 25.938 20.953 1 95.5 146 LYS B O 1
ATOM 2700 N N . LYS B 1 147 ? -19.516 24.656 21.453 1 94.44 147 LYS B N 1
ATOM 2701 C CA . LYS B 1 147 ? -19.875 25.422 22.641 1 94.44 147 LYS B CA 1
ATOM 2702 C C . LYS B 1 147 ? -20.016 24.5 23.859 1 94.44 147 LYS B C 1
ATOM 2704 O O . LYS B 1 147 ? -20.484 23.359 23.734 1 94.44 147 LYS B O 1
ATOM 2709 N N . THR B 1 148 ? -19.531 24.984 24.953 1 88 148 THR B N 1
ATOM 2710 C CA . THR B 1 148 ? -19.641 24.203 26.172 1 88 148 THR B CA 1
ATOM 2711 C C . THR B 1 148 ? -21.094 24.109 26.625 1 88 148 THR B C 1
ATOM 2713 O O . THR B 1 148 ? -21.859 25.047 26.453 1 88 148 THR B O 1
ATOM 2716 N N . SER B 1 149 ? -21.516 22.859 26.844 1 75.19 149 SER B N 1
ATOM 2717 C CA . SER B 1 149 ? -22.828 22.688 27.453 1 75.19 149 SER B CA 1
ATOM 2718 C C . SER B 1 149 ? -22.797 23 28.938 1 75.19 149 SER B C 1
ATOM 2720 O O . SER B 1 149 ? -21.734 22.938 29.562 1 75.19 149 SER B O 1
ATOM 2722 N N . SER B 1 150 ? -23.812 23.562 29.438 1 60 150 SER B N 1
ATOM 2723 C CA . SER B 1 150 ? -23.984 23.828 30.859 1 60 150 SER B CA 1
ATOM 2724 C C . SER B 1 150 ? -23.453 22.672 31.703 1 60 150 SER B C 1
ATOM 2726 O O . SER B 1 150 ? -23.797 21.516 31.453 1 60 150 SER B O 1
ATOM 2728 N N . GLY B 1 151 ? -22.297 22.984 32.469 1 56.62 151 GLY B N 1
ATOM 2729 C CA . GLY B 1 151 ? -21.734 22.203 33.531 1 56.62 151 GLY B CA 1
ATOM 2730 C C . GLY B 1 151 ? -20.328 21.703 33.25 1 56.62 151 GLY B C 1
ATOM 2731 O O . GLY B 1 151 ? -19.469 21.672 34.125 1 56.62 151 GLY B O 1
ATOM 2732 N N . SER B 1 152 ? -20.109 20.766 32.344 1 55.47 152 SER B N 1
ATOM 2733 C CA . SER B 1 152 ? -18.75 20.219 32.312 1 55.47 152 SER B CA 1
ATOM 2734 C C . SER B 1 152 ? -17.984 20.75 31.094 1 55.47 152 SER B C 1
ATOM 2736 O O . SER B 1 152 ? -18.469 20.688 29.969 1 55.47 152 SER B O 1
ATOM 2738 N N . GLN B 1 153 ? -17.016 21.625 31.406 1 56.03 153 GLN B N 1
ATOM 2739 C CA . GLN B 1 153 ? -16.094 22.219 30.438 1 56.03 153 GLN B CA 1
ATOM 2740 C C . GLN B 1 153 ? -15.57 21.172 29.453 1 56.03 153 GLN B C 1
ATOM 2742 O O . GLN B 1 153 ? -14.969 21.531 28.438 1 56.03 153 GLN B O 1
ATOM 2747 N N . ASP B 1 154 ? -15.906 19.953 29.812 1 63.5 154 ASP B N 1
ATOM 2748 C CA . ASP B 1 154 ? -15.227 18.922 29.047 1 63.5 154 ASP B CA 1
ATOM 2749 C C . ASP B 1 154 ? -16.141 18.359 27.953 1 63.5 154 ASP B C 1
ATOM 2751 O O . ASP B 1 154 ? -15.719 17.516 27.156 1 63.5 154 ASP B O 1
ATOM 2755 N N . HIS B 1 155 ? -17.375 19.016 27.984 1 74.56 155 HIS B N 1
ATOM 2756 C CA . HIS B 1 155 ? -18.297 18.5 26.984 1 74.56 155 HIS B CA 1
ATOM 2757 C C . HIS B 1 155 ? -18.719 19.578 26 1 74.56 155 HIS B C 1
ATOM 2759 O O . HIS B 1 155 ? -19.328 20.578 26.391 1 74.56 155 HIS B O 1
ATOM 2765 N N . TYR B 1 156 ? -18.125 19.625 24.859 1 82.62 156 TYR B N 1
ATOM 2766 C CA . TYR B 1 156 ? -18.453 20.578 23.812 1 82.62 156 TYR B CA 1
ATOM 2767 C C . TYR B 1 156 ? -19.438 19.969 22.812 1 82.62 156 TYR B C 1
ATOM 2769 O O . TYR B 1 156 ? -19.297 18.812 22.422 1 82.62 156 TYR B O 1
ATOM 2777 N N . GLY B 1 157 ? -20.5 20.828 22.594 1 88.44 157 GLY B N 1
ATOM 2778 C CA . GLY B 1 157 ? -21.422 20.469 21.516 1 88.44 157 GLY B CA 1
ATOM 2779 C C . GLY B 1 157 ? -21.234 21.312 20.281 1 88.44 157 GLY B C 1
ATOM 2780 O O . GLY B 1 157 ? -20.828 22.484 20.359 1 88.44 157 GLY B O 1
ATOM 2781 N N . ILE B 1 158 ? -21.5 20.703 19.188 1 90.94 158 ILE B N 1
ATOM 2782 C CA . ILE B 1 158 ? -21.391 21.422 17.922 1 90.94 158 ILE B CA 1
ATOM 2783 C C . ILE B 1 158 ? -22.438 22.516 17.844 1 90.94 158 ILE B C 1
ATOM 2785 O O . ILE B 1 158 ? -23.609 22.281 18.156 1 90.94 158 ILE B O 1
ATOM 2789 N N . VAL B 1 159 ? -21.984 23.719 17.469 1 92.56 159 VAL B N 1
ATOM 2790 C CA . VAL B 1 159 ? -22.891 24.844 17.297 1 92.56 159 VAL B CA 1
ATOM 2791 C C . VAL B 1 159 ? -23.578 24.75 15.938 1 92.56 159 VAL B C 1
ATOM 2793 O O . VAL B 1 159 ? -22.938 24.484 14.922 1 92.56 159 VAL B O 1
ATOM 2796 N N . GLN B 1 160 ? -24.812 24.969 15.906 1 91.06 160 GLN B N 1
ATOM 2797 C CA . GLN B 1 160 ? -25.578 24.781 14.68 1 91.06 160 GLN B CA 1
ATOM 2798 C C . GLN B 1 160 ? -25.5 26.031 13.797 1 91.06 160 GLN B C 1
ATOM 2800 O O . GLN B 1 160 ? -25.547 25.922 12.57 1 91.06 160 GLN B O 1
ATOM 2805 N N . ASN B 1 161 ? -25.406 27.141 14.414 1 93.19 161 ASN B N 1
ATOM 2806 C CA . ASN B 1 161 ? -25.422 28.391 13.664 1 93.19 161 ASN B CA 1
ATOM 2807 C C . ASN B 1 161 ? -24.031 28.734 13.133 1 93.19 161 ASN B C 1
ATOM 2809 O O . ASN B 1 161 ? -23.484 29.781 13.461 1 93.19 161 ASN B O 1
ATOM 2813 N N . GLN B 1 162 ? -23.516 27.844 12.336 1 96.5 162 GLN B N 1
ATOM 2814 C CA . GLN B 1 162 ? -22.219 28.094 11.703 1 96.5 162 GLN B CA 1
ATOM 2815 C C . GLN B 1 162 ? -22.25 27.734 10.219 1 96.5 162 GLN B C 1
ATOM 2817 O O . GLN B 1 162 ? -22.984 26.812 9.82 1 96.5 162 GLN B O 1
ATOM 2822 N N . LYS B 1 163 ? -21.547 28.469 9.477 1 96.56 163 LYS B N 1
ATOM 2823 C CA . LYS B 1 163 ? -21.344 28.203 8.055 1 96.56 163 LYS B CA 1
ATOM 2824 C C . LYS B 1 163 ? -19.984 27.531 7.809 1 96.56 163 LYS B C 1
ATOM 2826 O O . LYS B 1 163 ? -18.938 28.141 8.023 1 96.56 163 LYS B O 1
ATOM 2831 N N . HIS B 1 164 ? -20.078 26.344 7.316 1 95.31 164 HIS B N 1
ATOM 2832 C CA . HIS B 1 164 ? -18.859 25.578 7.059 1 95.31 164 HIS B CA 1
ATOM 2833 C C . HIS B 1 164 ? -18.312 25.875 5.668 1 95.31 164 HIS B C 1
ATOM 2835 O O . HIS B 1 164 ? -19.031 25.812 4.68 1 95.31 164 HIS B O 1
ATOM 2841 N N . LEU B 1 165 ? -17.062 26.25 5.684 1 94.69 165 LEU B N 1
ATOM 2842 C CA . LEU B 1 165 ? -16.328 26.422 4.441 1 94.69 165 LEU B CA 1
ATOM 2843 C C . LEU B 1 165 ? -15.055 25.578 4.445 1 94.69 165 LEU B C 1
ATOM 2845 O O . LEU B 1 165 ? -14.711 24.969 5.461 1 94.69 165 LEU B O 1
ATOM 2849 N N . SER B 1 166 ? -14.398 25.484 3.33 1 93.31 166 SER B N 1
ATOM 2850 C CA . SER B 1 166 ? -13.133 24.75 3.256 1 93.31 166 SER B CA 1
ATOM 2851 C C . SER B 1 166 ? -12.047 25.453 4.07 1 93.31 166 SER B C 1
ATOM 2853 O O . SER B 1 166 ? -11.602 26.547 3.715 1 93.31 166 SER B O 1
ATOM 2855 N N . GLY B 1 167 ? -11.742 24.875 5.117 1 97.31 167 GLY B N 1
ATOM 2856 C CA . GLY B 1 167 ? -10.68 25.391 5.953 1 97.31 167 GLY B CA 1
ATOM 2857 C C . GLY B 1 167 ? -11.133 26.516 6.871 1 97.31 167 GLY B C 1
ATOM 2858 O O . GLY B 1 167 ? -10.312 27.203 7.473 1 97.31 167 GLY B O 1
ATOM 2859 N N . LYS B 1 168 ? -12.43 26.719 6.891 1 97.5 168 LYS B N 1
ATOM 2860 C CA . LYS B 1 168 ? -12.914 27.828 7.723 1 97.5 168 LYS B CA 1
ATOM 2861 C C . LYS B 1 168 ? -14.359 27.594 8.156 1 97.5 168 LYS B C 1
ATOM 2863 O O . LYS B 1 168 ? -15.086 26.828 7.512 1 97.5 168 LYS B O 1
ATOM 2868 N N . SER B 1 169 ? -14.711 28.156 9.234 1 97.94 169 SER B N 1
ATOM 2869 C CA . SER B 1 169 ? -16.094 28.188 9.711 1 97.94 169 SER B CA 1
ATOM 2870 C C . SER B 1 169 ? -16.438 29.547 10.305 1 97.94 169 SER B C 1
ATOM 2872 O O . SER B 1 169 ? -15.594 30.188 10.953 1 97.94 169 SER B O 1
ATOM 2874 N N . ILE B 1 170 ? -17.641 29.953 9.938 1 97.88 170 ILE B N 1
ATOM 2875 C CA . ILE B 1 170 ? -18.109 31.25 10.43 1 97.88 170 ILE B CA 1
ATOM 2876 C C . ILE B 1 170 ? -19.281 31.031 11.391 1 97.88 170 ILE B C 1
ATOM 2878 O O . ILE B 1 170 ? -20.328 30.516 11 1 97.88 170 ILE B O 1
ATOM 2882 N N . LEU B 1 171 ? -19.094 31.375 12.586 1 97.38 171 LEU B N 1
ATOM 2883 C CA . LEU B 1 171 ? -20.188 31.391 13.547 1 97.38 171 LEU B CA 1
ATOM 2884 C C . LEU B 1 171 ? -21.062 32.625 13.352 1 97.38 171 LEU B C 1
ATOM 2886 O O . LEU B 1 171 ? -20.578 33.75 13.391 1 97.38 171 LEU B O 1
ATOM 2890 N N . GLU B 1 172 ? -22.297 32.344 13.148 1 97.31 172 GLU B N 1
ATOM 2891 C CA . GLU B 1 172 ? -23.234 33.438 12.922 1 97.31 172 GLU B CA 1
ATOM 2892 C C . GLU B 1 172 ? -24.203 33.594 14.102 1 97.31 172 GLU B C 1
ATOM 2894 O O . GLU B 1 172 ? -25.031 32.719 14.336 1 97.31 172 GLU B O 1
ATOM 2899 N N . ILE B 1 173 ? -24.125 34.719 14.734 1 95.69 173 ILE B N 1
ATOM 2900 C CA . ILE B 1 173 ? -25.078 35.031 15.805 1 95.69 173 ILE B CA 1
ATOM 2901 C C . ILE B 1 173 ? -25.969 36.188 15.359 1 95.69 173 ILE B C 1
ATOM 2903 O O . ILE B 1 173 ? -25.5 37.281 15.125 1 95.69 173 ILE B O 1
ATOM 2907 N N . LYS B 1 174 ? -27.141 35.875 15.219 1 95.75 174 LYS B N 1
ATOM 2908 C CA . LYS B 1 174 ? -28.156 36.875 14.898 1 95.75 174 LYS B CA 1
ATOM 2909 C C . LYS B 1 174 ? -29.016 37.188 16.125 1 95.75 174 LYS B C 1
ATOM 2911 O O . LYS B 1 174 ? -29.453 36.312 16.844 1 95.75 174 LYS B O 1
ATOM 2916 N N . GLN B 1 175 ? -29.375 38.562 16.359 1 95.25 175 GLN B N 1
ATOM 2917 C CA . GLN B 1 175 ? -30.172 38.969 17.516 1 95.25 175 GLN B CA 1
ATOM 2918 C C . GLN B 1 175 ? -29.688 38.281 18.797 1 95.25 175 GLN B C 1
ATOM 2920 O O . GLN B 1 175 ? -30.422 37.531 19.422 1 95.25 175 GLN B O 1
ATOM 2925 N N . ALA B 1 176 ? -28.484 38.656 19.141 1 96.62 176 ALA B N 1
ATOM 2926 C CA . ALA B 1 176 ? -27.797 38.062 20.266 1 96.62 176 ALA B CA 1
ATOM 2927 C C . ALA B 1 176 ? -28.672 38.031 21.5 1 96.62 176 ALA B C 1
ATOM 2929 O O . ALA B 1 176 ? -29.391 39 21.797 1 96.62 176 ALA B O 1
ATOM 2930 N N . SER B 1 177 ? -28.719 36.875 22.203 1 94.62 177 SER B N 1
ATOM 2931 C CA . SER B 1 177 ? -29.422 36.688 23.469 1 94.62 177 SER B CA 1
ATOM 2932 C C . SER B 1 177 ? -28.547 35.938 24.469 1 94.62 177 SER B C 1
ATOM 2934 O O . SER B 1 177 ? -27.422 35.562 24.172 1 94.62 177 SER B O 1
ATOM 2936 N N . THR B 1 178 ? -29.062 35.812 25.625 1 92.81 178 THR B N 1
ATOM 2937 C CA . THR B 1 178 ? -28.328 35.188 26.703 1 92.81 178 THR B CA 1
ATOM 2938 C C . THR B 1 178 ? -27.984 33.719 26.344 1 92.81 178 THR B C 1
ATOM 2940 O O . THR B 1 178 ? -27 33.188 26.844 1 92.81 178 THR B O 1
ATOM 2943 N N . ILE B 1 179 ? -28.672 33.156 25.406 1 90.5 179 ILE B N 1
ATOM 2944 C CA . ILE B 1 179 ? -28.422 31.781 25 1 90.5 179 ILE B CA 1
ATOM 2945 C C . ILE B 1 179 ? -27.109 31.688 24.234 1 90.5 179 ILE B C 1
ATOM 2947 O O . ILE B 1 179 ? -26.453 30.656 24.234 1 90.5 179 ILE B O 1
ATOM 2951 N N . ASP B 1 180 ? -26.766 32.75 23.672 1 94 180 ASP B N 1
ATOM 2952 C CA . ASP B 1 180 ? -25.562 32.812 22.844 1 94 180 ASP B CA 1
ATOM 2953 C C . ASP B 1 180 ? -24.312 32.938 23.719 1 94 180 ASP B C 1
ATOM 2955 O O . ASP B 1 180 ? -23.203 32.688 23.266 1 94 180 ASP B O 1
ATOM 2959 N N . ALA B 1 181 ? -24.531 33.438 24.953 1 93.75 181 ALA B N 1
ATOM 2960 C CA . ALA B 1 181 ? -23.406 33.625 25.859 1 93.75 181 ALA B CA 1
ATOM 2961 C C . ALA B 1 181 ? -22.812 32.281 26.281 1 93.75 181 ALA B C 1
ATOM 2963 O O . ALA B 1 181 ? -23.547 31.312 26.469 1 93.75 181 ALA B O 1
ATOM 2964 N N . GLY B 1 182 ? -21.484 32.25 26.344 1 92.88 182 GLY B N 1
ATOM 2965 C CA . GLY B 1 182 ? -20.859 31.016 26.797 1 92.88 182 GLY B CA 1
ATOM 2966 C C . GLY B 1 182 ? -19.422 30.875 26.312 1 92.88 182 GLY B C 1
ATOM 2967 O O . GLY B 1 182 ? -18.797 31.844 25.891 1 92.88 182 GLY B O 1
ATOM 2968 N N . PHE B 1 183 ? -18.922 29.656 26.531 1 94.5 183 PHE B N 1
ATOM 2969 C CA . PHE B 1 183 ? -17.562 29.312 26.141 1 94.5 183 PHE B CA 1
ATOM 2970 C C . PHE B 1 183 ? -17.547 28.547 24.828 1 94.5 183 PHE B C 1
ATOM 2972 O O . PHE B 1 183 ? -18.281 27.578 24.656 1 94.5 183 PHE B O 1
ATOM 2979 N N . TYR B 1 184 ? -16.703 29.094 23.922 1 94.88 184 TYR B N 1
ATOM 2980 C CA . TYR B 1 184 ? -16.656 28.516 22.578 1 94.88 184 TYR B CA 1
ATOM 2981 C C . TYR B 1 184 ? -15.234 28.094 22.234 1 94.88 184 TYR B C 1
ATOM 2983 O O . TYR B 1 184 ? -14.266 28.688 22.703 1 94.88 184 TYR B O 1
ATOM 2991 N N . ILE B 1 185 ? -15.141 27.078 21.375 1 95.75 185 ILE B N 1
ATOM 2992 C CA . ILE B 1 185 ? -13.875 26.688 20.766 1 95.75 185 ILE B CA 1
ATOM 2993 C C . ILE B 1 185 ? -14.094 26.344 19.297 1 95.75 185 ILE B C 1
ATOM 2995 O O . ILE B 1 185 ? -15.219 26.062 18.875 1 95.75 185 ILE B O 1
ATOM 2999 N N . CYS B 1 186 ? -13.016 26.438 18.547 1 96.5 186 CYS B N 1
ATOM 3000 C CA . CYS B 1 186 ? -12.969 25.891 17.203 1 96.5 186 CYS B CA 1
ATOM 3001 C C . CYS B 1 186 ? -12.125 24.625 17.156 1 96.5 186 CYS B C 1
ATOM 3003 O O . CYS B 1 186 ? -11.094 24.531 17.828 1 96.5 186 CYS B O 1
ATOM 3005 N N . GLU B 1 187 ? -12.578 23.734 16.375 1 96.81 187 GLU B N 1
ATOM 3006 C CA . GLU B 1 187 ? -11.828 22.516 16.109 1 96.81 187 GLU B CA 1
ATOM 3007 C C . GLU B 1 187 ? -11.57 22.328 14.617 1 96.81 187 GLU B C 1
ATOM 3009 O O . GLU B 1 187 ? -12.477 22.5 13.797 1 96.81 187 GLU B O 1
ATOM 3014 N N . ALA B 1 188 ? -10.312 22.047 14.281 1 97.81 188 ALA B N 1
ATOM 3015 C CA . ALA B 1 188 ? -9.938 21.766 12.898 1 97.81 188 ALA B CA 1
ATOM 3016 C C . ALA B 1 188 ? -9.383 20.344 12.758 1 97.81 188 ALA B C 1
ATOM 3018 O O . ALA B 1 188 ? -8.5 19.938 13.516 1 97.81 188 ALA B O 1
ATOM 3019 N N . ASP B 1 189 ? -9.977 19.625 11.805 1 97.88 189 ASP B N 1
ATOM 3020 C CA . ASP B 1 189 ? -9.609 18.219 11.609 1 97.88 189 ASP B CA 1
ATOM 3021 C C . ASP B 1 189 ? -9.508 17.891 10.117 1 97.88 189 ASP B C 1
ATOM 3023 O O . ASP B 1 189 ? -10.43 18.156 9.352 1 97.88 189 ASP B O 1
ATOM 3027 N N . ASN B 1 190 ? -8.406 17.281 9.719 1 97.19 190 ASN B N 1
ATOM 3028 C CA . ASN B 1 190 ? -8.305 16.859 8.32 1 97.19 190 ASN B CA 1
ATOM 3029 C C . ASN B 1 190 ? -7.922 15.391 8.203 1 97.19 190 ASN B C 1
ATOM 3031 O O . ASN B 1 190 ? -7.414 14.961 7.168 1 97.19 190 ASN B O 1
ATOM 3035 N N . GLY B 1 191 ? -8.062 14.633 9.258 1 96.06 191 GLY B N 1
ATOM 3036 C CA . GLY B 1 191 ? -7.77 13.211 9.25 1 96.06 191 GLY B CA 1
ATOM 3037 C C . GLY B 1 191 ? -6.352 12.891 9.695 1 96.06 191 GLY B C 1
ATOM 3038 O O . GLY B 1 191 ? -6.047 11.758 10.055 1 96.06 191 GLY B O 1
ATOM 3039 N N . ILE B 1 192 ? -5.434 13.844 9.547 1 96.19 192 ILE B N 1
ATOM 3040 C CA . ILE B 1 192 ? -4.051 13.68 9.984 1 96.19 192 ILE B CA 1
ATOM 3041 C C . ILE B 1 192 ? -3.938 14.023 11.469 1 96.19 192 ILE B C 1
ATOM 3043 O O . ILE B 1 192 ? -3.346 13.273 12.242 1 96.19 192 ILE B O 1
ATOM 3047 N N . ALA B 1 193 ? -4.477 15.141 11.773 1 96.56 193 ALA B N 1
ATOM 3048 C CA . ALA B 1 193 ? -4.484 15.609 13.156 1 96.56 193 ALA B CA 1
ATOM 3049 C C . ALA B 1 193 ? -5.719 16.469 13.438 1 96.56 193 ALA B C 1
ATOM 3051 O O . ALA B 1 193 ? -6.383 16.938 12.508 1 96.56 193 ALA B O 1
ATOM 3052 N N . THR B 1 194 ? -6.035 16.547 14.68 1 97.5 194 THR B N 1
ATOM 3053 C CA . THR B 1 194 ? -7.074 17.453 15.156 1 97.5 194 THR B CA 1
ATOM 3054 C C . THR B 1 194 ? -6.48 18.516 16.078 1 97.5 194 THR B C 1
ATOM 3056 O O . THR B 1 194 ? -5.711 18.188 16.984 1 97.5 194 THR B O 1
ATOM 3059 N N . ILE B 1 195 ? -6.801 19.781 15.75 1 97 195 ILE B N 1
ATOM 3060 C CA . ILE B 1 195 ? -6.355 20.844 16.641 1 97 195 ILE B CA 1
ATOM 3061 C C . ILE B 1 195 ? -7.562 21.609 17.172 1 97 195 ILE B C 1
ATOM 3063 O O . ILE B 1 195 ? -8.609 21.672 16.531 1 97 195 ILE B O 1
ATOM 3067 N N . LYS B 1 196 ? -7.348 22.094 18.375 1 96.19 196 LYS B N 1
ATOM 3068 C CA . LYS B 1 196 ? -8.391 22.875 19.031 1 96.19 196 LYS B CA 1
ATOM 3069 C C . LYS B 1 196 ? -7.891 24.281 19.375 1 96.19 196 LYS B C 1
ATOM 3071 O O . LYS B 1 196 ? -6.742 24.453 19.781 1 96.19 196 LYS B O 1
ATOM 3076 N N . SER B 1 197 ? -8.773 25.25 19.172 1 95.5 197 SER B N 1
ATOM 3077 C CA . SER B 1 197 ? -8.406 26.625 19.484 1 95.5 197 SER B CA 1
ATOM 3078 C C . SER B 1 197 ? -8.422 26.875 20.984 1 95.5 197 SER B C 1
ATOM 3080 O O . SER B 1 197 ? -8.898 26.031 21.766 1 95.5 197 SER B O 1
ATOM 3082 N N . ASN B 1 198 ? -7.793 28.016 21.219 1 91.94 198 ASN B N 1
ATOM 3083 C CA . ASN B 1 198 ? -8.008 28.5 22.578 1 91.94 198 ASN B CA 1
ATOM 3084 C C . ASN B 1 198 ? -9.477 28.844 22.812 1 91.94 198 ASN B C 1
ATOM 3086 O O . ASN B 1 198 ? -10.141 29.406 21.953 1 91.94 198 ASN B O 1
ATOM 3090 N N . GLY B 1 199 ? -9.961 28.391 23.875 1 92.25 199 GLY B N 1
ATOM 3091 C CA . GLY B 1 199 ? -11.328 28.734 24.234 1 92.25 199 GLY B CA 1
ATOM 3092 C C . GLY B 1 199 ? -11.547 30.234 24.344 1 92.25 199 GLY B C 1
ATOM 3093 O O . GLY B 1 199 ? -10.656 30.969 24.781 1 92.25 199 GLY B O 1
ATOM 3094 N N . ILE B 1 200 ? -12.805 30.688 23.859 1 94.69 200 ILE B N 1
ATOM 3095 C CA . ILE B 1 200 ? -13.148 32.094 23.953 1 94.69 200 ILE B CA 1
ATOM 3096 C C . ILE B 1 200 ? -14.484 32.25 24.688 1 94.69 200 ILE B C 1
ATOM 3098 O O . ILE B 1 200 ? -15.289 31.312 24.734 1 94.69 200 ILE B O 1
ATOM 3102 N N . ILE B 1 201 ? -14.641 33.406 25.172 1 95.38 201 ILE B N 1
ATOM 3103 C CA . ILE B 1 201 ? -15.898 33.719 25.828 1 95.38 201 ILE B CA 1
ATOM 3104 C C . ILE B 1 201 ? -16.703 34.719 24.984 1 95.38 201 ILE B C 1
ATOM 3106 O O . ILE B 1 201 ? -16.156 35.719 24.516 1 95.38 201 ILE B O 1
ATOM 3110 N N . ILE B 1 202 ? -17.922 34.375 24.766 1 95.38 202 ILE B N 1
ATOM 3111 C CA . ILE B 1 202 ? -18.891 35.344 24.219 1 95.38 202 ILE B CA 1
ATOM 3112 C C . ILE B 1 202 ? -19.844 35.781 25.312 1 95.38 202 ILE B C 1
ATOM 3114 O O . ILE B 1 202 ? -20.516 34.969 25.938 1 95.38 202 ILE B O 1
ATOM 3118 N N . SER B 1 203 ? -19.812 37.062 25.562 1 96.44 203 SER B N 1
ATOM 3119 C CA . SER B 1 203 ? -20.719 37.625 26.531 1 96.44 203 SER B CA 1
ATOM 3120 C C . SER B 1 203 ? -21.797 38.469 25.859 1 96.44 203 SER B C 1
ATOM 3122 O O . SER B 1 203 ? -21.531 39.125 24.844 1 96.44 203 SER B O 1
ATOM 3124 N N . VAL B 1 204 ? -23.016 38.438 26.453 1 95.31 204 VAL B N 1
ATOM 3125 C CA . VAL B 1 204 ? -24.125 39.219 25.953 1 95.31 204 VAL B CA 1
ATOM 3126 C C . VAL B 1 204 ? -24.672 40.125 27.047 1 95.31 204 VAL B C 1
ATOM 3128 O O . VAL B 1 204 ? -25.016 39.656 28.141 1 95.31 204 VAL B O 1
ATOM 3131 N N . SER B 1 205 ? -24.516 41.469 26.781 1 93.06 205 SER B N 1
ATOM 3132 C CA . SER B 1 205 ? -25.016 42.438 27.766 1 93.06 205 SER B CA 1
ATOM 3133 C C . SER B 1 205 ? -26.344 43.031 27.328 1 93.06 205 SER B C 1
ATOM 3135 O O . SER B 1 205 ? -26.625 43.094 26.125 1 93.06 205 SER B O 1
ATOM 3137 N N . GLY B 1 206 ? -27.062 43.625 28.281 1 75.62 206 GLY B N 1
ATOM 3138 C CA . GLY B 1 206 ? -28.312 44.344 28.062 1 75.62 206 GLY B CA 1
ATOM 3139 C C . GLY B 1 206 ? -29.516 43.594 28.625 1 75.62 206 GLY B C 1
ATOM 3140 O O . GLY B 1 206 ? -29.391 42.5 29.188 1 75.62 206 GLY B O 1
ATOM 3141 N N . LYS B 1 207 ? -30.812 44.375 28.516 1 59.78 207 LYS B N 1
ATOM 3142 C CA . LYS B 1 207 ? -32 44.344 29.375 1 59.78 207 LYS B CA 1
ATOM 3143 C C . LYS B 1 207 ? -32.719 43 29.297 1 59.78 207 LYS B C 1
ATOM 3145 O O . LYS B 1 207 ? -33.031 42.531 28.203 1 59.78 207 LYS B O 1
ATOM 3150 N N . THR B 1 208 ? -32.219 41.906 29.906 1 45.41 208 THR B N 1
ATOM 3151 C CA . THR B 1 208 ? -33.344 41 30.078 1 45.41 208 THR B CA 1
ATOM 3152 C C . THR B 1 208 ? -34.562 41.719 30.625 1 45.41 208 THR B C 1
ATOM 3154 O O . THR B 1 208 ? -34.406 42.656 31.438 1 45.41 208 THR B O 1
#

pLDDT: mean 90.74, std 16.58, range [25.8, 98.88]

Secondary structure (DSSP, 8-state):
--------------TT--EEPP----S-EETT--EEEEEEEEE-PSP-EEEEEETTEEPPP-SSEEEEE-SSEEEEEE-S--GGG-EEEEEEEEETTEEEEEEEEE-EEEEEEEEE----EEEETT--EEEEEEEEEESPPEEEEEEE-TT-TT-EEE-SSEEEEBTEEEEEE-S--GGG-EEEEEEEE-SS-EEEPPPEEEEEES--/--------------TT--EEPP----S-EETT--EEEEEEEEE-PSP-EEEEEETTEEPPP-SSEEEEE-SSEEEEEE-S--GGG-EEEEEEEEETTEEEEEEEEE-EEEEEEEEE----EEEETT--EEEEEEEEEESPPEEEEEEE-TT-TT-EEE-SSEEEEBTEEEEEE-S--GGG-EEEEEEEE-SS-EEEPPPEEEEEES--

Foldseek 3Di:
DDPPPPPPPPVPQPQFWWDWDDW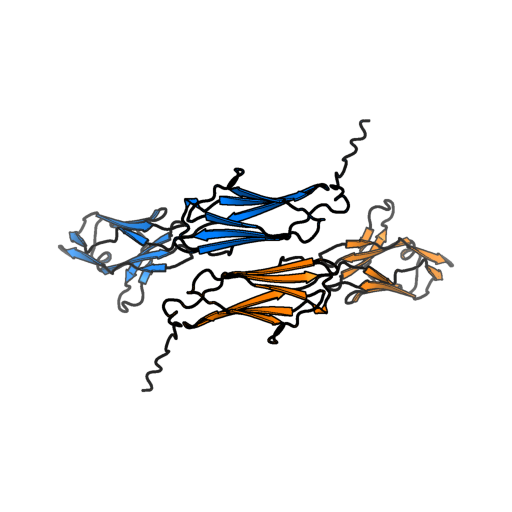EWDPAAAAQAKTKIKIFTPGGDDDKDKFKDWQNHTDDDDPQWDWDDDRGMIMIMGGRDDQVQFTKMKMKMGDPRGIDMDIYTDGYWYWKDWPDFWAAEEAEAQDKDKTKTFIDIVVFWWKFKWFDDPDDPVDTDTDPQWDTDRRMIMRIDGRDDQVPWGKMKMWTGDPPDIDIDDIYTYHYDDDD/DDPPPPPPPPVPQPQFWWDWDDWEWDPAAAAQAKTKIKIFTPGGDDAKDKFKAWQNHTDDDDPQWDKDDDRGMIMIMGGRDDQVQFTKMKMKMGDPRGIDMDIYTDGYWYWKDWPDFWAAEEAEAQDKDKTKTFIDIVVFWWKFKWFDDPDDPVDTDTDPQWDTDRRMIMRIDGRDDQVNWGKMKMWTGDPPDIDIDDIYTYHYDDDD

Solvent-accessible surface area (backbone atoms only — not comparable to full-atom values): 22644 Å² total; per-residue (Å²): 135,84,80,76,74,77,72,75,73,64,78,73,77,45,86,44,24,34,36,67,50,74,59,65,51,58,89,77,36,50,53,61,35,51,50,58,45,58,46,35,47,57,40,48,45,81,71,49,48,78,47,50,22,46,70,85,34,76,56,77,72,55,95,44,31,42,74,53,75,55,80,52,36,37,36,39,40,36,43,60,32,37,69,88,61,37,40,43,38,32,42,36,36,33,34,94,48,36,61,34,71,52,72,33,63,40,61,46,28,35,59,60,40,78,73,38,73,64,66,67,42,79,39,48,58,57,37,68,51,76,46,54,36,28,35,43,39,38,58,58,15,51,31,44,52,28,30,47,45,92,86,46,90,84,42,67,40,77,54,78,56,48,49,75,43,90,17,19,23,34,38,51,41,68,54,34,43,72,82,68,36,46,46,34,35,42,34,34,36,47,86,79,40,75,48,70,51,70,72,26,46,35,43,56,42,75,88,122,134,86,80,78,73,78,72,75,75,66,78,74,75,44,87,44,23,34,37,67,50,73,57,63,52,60,89,79,36,50,52,62,36,49,50,58,43,58,46,36,46,58,39,48,44,82,71,48,47,78,48,52,22,48,71,86,34,76,55,76,72,54,96,45,32,42,74,52,76,56,79,51,36,36,36,38,39,37,43,60,33,38,68,86,61,39,39,43,39,32,41,35,38,34,36,96,49,34,60,35,71,50,71,32,64,41,62,46,28,36,60,60,42,78,74,39,73,64,65,68,41,80,38,49,58,58,37,69,54,75,48,53,36,29,34,42,39,37,57,58,14,51,32,44,52,26,31,50,44,94,84,46,89,83,41,68,40,76,54,78,57,48,49,76,44,92,16,20,24,35,38,51,43,69,54,33,42,72,83,67,36,44,47,34,33,42,34,33,36,48,87,79,38,74,48,70,49,72,73,26,47,35,44,55,43,75,88,122

Radius of gyration: 32.32 Å; Cα contacts (8 Å, |Δi|>4): 1041; chains: 2; bounding box: 61×94×89 Å

Sequence (416 aa):
MWRSTTATSGSVFALGSPKIQKFAFPDLVLSGSKTSATCTAIAGAPPMEFKWYKNGHLMKMNQKSVMRTYTDFSVIFLEDVDHNNSANYTCEVSNSGGSDSYTTSLEVKEPPKWIKQPKDTSLNSEANTSLECSASGHPLPNVTWKKTSSGSQDHYGIVQNQKHLSGKSILEIKQASTIDAGFYICEADNGIATIKSNGIIISVSGKTMWRSTTATSGSVFALGSPKIQKFAFPDLVLSGSKTSATCTAIAGAPPMEFKWYKNGHLMKMNQKSVMRTYTDFSVIFLEDVDHNNSANYTCEVSNSGGSDSYTTSLEVKEPPKWIKQPKDTSLNSEANTSLECSASGHPLPNVTWKKTSSGSQDHYGIVQNQKHLSGKSILEIKQASTIDAGFYICEADNGIATIKSNGIIISVSGKT

Organism: Nephila pilipes (NCBI:txid299642)

InterPro domains:
  IPR003598 Immunoglobulin subtype 2 [SM00408] (30-98)
  IPR003598 Immunoglobulin subtype 2 [SM00408] (124-193)
  IPR003599 Immunoglobulin domain subtype [SM00409] (24-109)
  IPR003599 Immunoglobulin domain subtype [SM00409] (118-205)
  IPR007110 Immunoglobulin-like domain [PS50835] (18-107)
  IPR007110 Immunoglobulin-like domain [PS50835] (112-203)
  IPR013098 Immunoglobulin I-set [PF07679] (29-108)
  IPR013783 Immunoglobulin-like fold [G3DSA:2.60.40.10] (16-110)
  IPR013783 Immunoglobulin-like fold [G3DSA:2.60.40.10] (111-207)
  IPR036179 Immunoglobulin-like domain superfamily [SSF48726] (24-118)
  IPR036179 Immunoglobulin-like domain superfamily [SSF48726] (106-196)

Nearest PDB structures (foldseek):
  7y9a-assembly1_A-2  TM=8.914E-01  e=9.157E-21  Chelicerata
  2rjm-assembly1_A  TM=8.057E-01  e=1.584E-16  Oryctolagus cuniculus
  6zr7-assembly1_AAA  TM=6.941E-01  e=4.473E-16  Homo sapiens
  2xyc-assembly1_A  TM=6.506E-01  e=4.150E-12  Homo sapiens
  2jll-assembly1_A  TM=7.008E-01  e=6.286E-12  Homo sapiens